Protein AF-A0A258QI91-F1 (afdb_monomer)

Sequence (438 aa):
ERGTLYGLPIYHGRRVRYESHNPDETRELFIKYALVQEELFGRMDSPALMRETEASAKKQYPGLFEFFWHNRRLIKEIEALEHRSRRPDVLVDDELLFAFYDSRIPKEVRSRETMKAWLKRTNQSSSDNKPSPDLELRLAKADLMRHEASGITVDRYPKKMMVGGGELALTYHFEPGSPKDGVTLITPLTLLNQVDGRRCEWLVPGMCEEKVQLLLKSLPQKLRRHCVPLPEYAKSFLERALEEKRFGVGDFLDSLISDIRKERGLEIKRTDFRPESLPLHLSMNFRLVDEHGRQLELERNLARLRSEYGQTARTAFQAIAQQAAQEELGVDILSPKSHLSVNKTTTSSVRTVEQGGYRSWDFGELPETLEIQKGNRTLFGYPALVDRTEYCDLEVFDDLVEARKHHWQGLRRLFALSNKDTLKALQKQLPGLRELGL

Solvent-accessible surface area (backbone atoms only — not comparable to full-atom values): 25382 Å² total; per-residue (Å²): 83,70,46,63,59,97,86,43,76,76,44,74,76,48,88,66,76,56,56,86,78,41,52,67,60,33,26,52,50,33,43,48,42,29,62,62,67,54,35,68,89,44,88,61,94,41,77,67,55,38,53,52,51,50,53,49,45,47,71,78,36,70,96,53,70,61,22,57,59,50,35,54,53,51,50,54,52,44,52,55,46,22,36,52,69,70,38,94,68,39,61,60,54,69,67,56,52,39,51,59,48,58,77,70,51,59,92,80,43,46,44,72,69,41,43,49,53,51,53,55,55,50,64,73,59,67,83,55,102,62,78,50,70,53,62,72,60,41,69,48,75,71,77,40,36,67,92,78,59,90,69,69,48,51,76,24,51,49,62,53,47,81,49,54,86,22,83,31,46,46,46,57,37,72,44,94,90,47,92,73,24,21,47,30,40,48,37,46,41,61,46,56,74,35,52,48,63,47,38,44,65,37,62,43,62,58,55,32,32,56,46,43,28,53,42,50,65,48,28,53,71,86,62,31,63,76,48,59,61,42,66,61,44,19,48,51,53,50,51,51,28,54,75,72,69,44,65,54,58,58,53,51,67,61,51,53,40,51,49,44,28,73,79,67,71,45,90,70,58,77,84,48,46,47,76,87,76,53,62,73,45,75,43,47,32,37,36,32,20,49,98,87,66,48,76,78,48,77,47,63,56,64,69,57,52,45,72,76,42,36,68,60,18,46,55,51,34,37,57,50,53,39,54,48,39,34,73,79,68,75,36,67,69,77,75,98,78,80,91,83,89,85,88,87,90,86,90,74,98,62,88,76,66,80,56,54,69,38,46,58,88,82,65,77,90,78,60,84,62,43,84,45,73,60,86,99,41,55,42,65,31,19,61,21,30,36,63,65,88,85,26,25,32,78,46,59,28,59,40,64,72,61,20,50,57,37,22,55,49,11,50,54,46,37,52,46,56,66,37,49,67,63,52,54,50,48,54,70,74,37,86,64,56,82,81,69,74,124

Secondary structure (DSSP, 8-state):
--EEETTEEEESS----GGGT-HHHHHHHIIIIIIIS--TT----SHHHHHHHHHHHHHHSTTSSHHHHHHHHHHHHHHHHHHHHT-TTSBPPHHHHHHHHHHHS-TT--SHHHHHHHHHHHHHTTTSSPPPHHHHTPPPHHHHB-SS-TTHHHHHS-SEEEETTEEEEEEEE--TT-TT-EEEEEEEGGGGGG--HHHHHT--HHHHHHHHHHHHHHS-HHHHGGG-SHHHHHHHHHHHHHHTT-TTSS-HHHHHHHHHHHHH-----GGG--GGGS-GGGS-EEEEE-TT--EEEEES-HHHHHHHHHHHHHHHHHHHHHHHHHHHH---B--S----------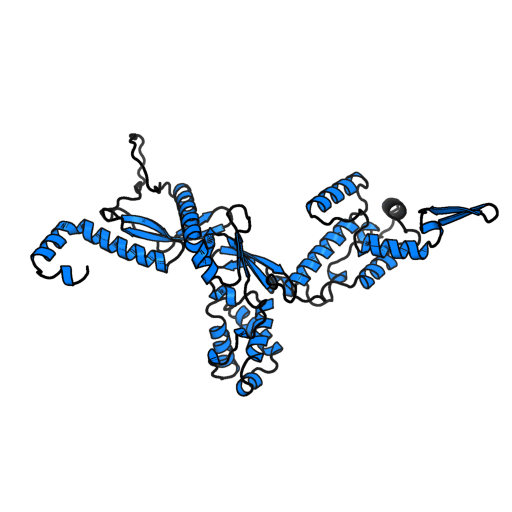---S----BS-B-SS-S-PPPS-EEEEETTEEEEEEEEEEE-SSSEEEEEES-HHHHHHHHHHHHHHHHHHHTHHHHHHHHHHSTTGGGGT-

pLDDT: mean 80.65, std 16.56, range [25.02, 96.25]

Structure (mmCIF, N/CA/C/O backbone):
data_AF-A0A258QI91-F1
#
_entry.id   AF-A0A258QI91-F1
#
loop_
_atom_site.group_PDB
_atom_site.id
_atom_site.type_symbol
_atom_site.label_atom_id
_atom_site.label_alt_id
_atom_site.label_comp_id
_atom_site.label_asym_id
_atom_site.label_entity_id
_atom_site.label_seq_id
_atom_site.pdbx_PDB_ins_code
_atom_site.Cartn_x
_atom_site.Cartn_y
_atom_site.Cartn_z
_atom_site.occupancy
_atom_site.B_iso_or_equiv
_atom_site.auth_seq_id
_atom_site.auth_comp_id
_atom_site.auth_asym_id
_atom_site.auth_atom_id
_atom_site.pdbx_PDB_model_num
ATOM 1 N N . GLU A 1 1 ? 41.467 -6.754 -31.499 1.00 78.06 1 GLU A N 1
ATOM 2 C CA . GLU A 1 1 ? 42.378 -6.910 -32.654 1.00 78.06 1 GLU A CA 1
ATOM 3 C C . GLU A 1 1 ? 43.726 -7.485 -32.210 1.00 78.06 1 GLU A C 1
ATOM 5 O O . GLU A 1 1 ? 44.181 -7.182 -31.104 1.00 78.06 1 GLU A O 1
ATOM 10 N N . ARG A 1 2 ? 44.342 -8.324 -33.052 1.00 81.12 2 ARG A N 1
ATOM 11 C CA . ARG A 1 2 ? 45.725 -8.805 -32.915 1.00 81.12 2 ARG A CA 1
ATOM 12 C C . ARG A 1 2 ? 46.494 -8.336 -34.147 1.00 81.12 2 ARG A C 1
ATOM 14 O O . ARG A 1 2 ? 46.094 -8.661 -35.257 1.00 81.12 2 ARG A O 1
ATOM 21 N N . GLY A 1 3 ? 47.585 -7.604 -33.945 1.00 83.00 3 GLY A N 1
ATOM 22 C CA . GLY A 1 3 ? 48.480 -7.193 -35.025 1.00 83.00 3 GLY A CA 1
ATOM 23 C C . GLY A 1 3 ? 49.704 -8.096 -35.073 1.00 83.00 3 GLY A C 1
ATOM 24 O O . GLY A 1 3 ? 50.351 -8.305 -34.046 1.00 83.00 3 GLY A O 1
ATOM 25 N N . THR A 1 4 ? 50.035 -8.623 -36.249 1.00 86.62 4 THR A N 1
ATOM 26 C CA . THR A 1 4 ? 51.269 -9.388 -36.485 1.00 86.62 4 THR A CA 1
ATOM 27 C C . THR A 1 4 ? 52.106 -8.722 -37.568 1.00 86.62 4 THR A C 1
ATOM 29 O O . THR A 1 4 ? 51.555 -8.304 -38.583 1.00 86.62 4 THR A O 1
ATOM 32 N N . LEU A 1 5 ? 53.424 -8.681 -37.391 1.00 82.50 5 LEU A N 1
ATOM 33 C CA . LEU A 1 5 ? 54.382 -8.258 -38.415 1.00 82.50 5 LEU A CA 1
ATOM 34 C C . LEU A 1 5 ? 55.392 -9.383 -38.620 1.00 82.50 5 LEU A C 1
ATOM 36 O O . LEU A 1 5 ? 55.987 -9.855 -37.656 1.00 82.50 5 LEU A O 1
ATOM 40 N N . TYR A 1 6 ? 55.536 -9.848 -39.862 1.00 83.56 6 TYR A N 1
ATOM 41 C CA . TYR A 1 6 ? 56.375 -11.004 -40.216 1.00 83.56 6 TYR A CA 1
ATOM 42 C C . TYR A 1 6 ? 56.127 -12.249 -39.338 1.00 83.56 6 TYR A C 1
ATOM 44 O O . TYR A 1 6 ? 57.055 -12.936 -38.929 1.00 83.56 6 TYR A O 1
ATOM 52 N N . GLY A 1 7 ? 54.861 -12.527 -39.004 1.00 81.56 7 GLY A N 1
ATOM 53 C CA . GLY A 1 7 ? 54.474 -13.678 -38.174 1.00 81.56 7 GLY A CA 1
ATOM 54 C C . GLY A 1 7 ? 54.660 -13.487 -36.663 1.00 81.56 7 GLY A C 1
ATOM 55 O O . GLY A 1 7 ? 54.125 -14.278 -35.886 1.00 81.56 7 GLY A O 1
ATOM 56 N N . LEU A 1 8 ? 55.320 -12.412 -36.221 1.00 83.00 8 LEU A N 1
ATOM 57 C CA . LEU A 1 8 ? 55.473 -12.082 -34.805 1.00 83.00 8 LEU A CA 1
ATOM 58 C C . LEU A 1 8 ? 54.296 -11.214 -34.325 1.00 83.00 8 LEU A C 1
ATOM 60 O O . LEU A 1 8 ? 53.987 -10.198 -34.954 1.00 83.00 8 LEU A O 1
ATOM 64 N N . PRO A 1 9 ? 53.603 -11.585 -33.232 1.00 84.00 9 PRO A N 1
ATOM 65 C CA . PRO A 1 9 ? 52.547 -10.757 -32.657 1.00 84.00 9 PRO A CA 1
ATOM 66 C C . PRO A 1 9 ? 53.143 -9.483 -32.044 1.00 84.00 9 PRO A C 1
ATOM 68 O O . PRO A 1 9 ? 53.899 -9.558 -31.082 1.00 84.00 9 PRO A O 1
ATOM 71 N N . ILE A 1 10 ? 52.783 -8.313 -32.584 1.00 84.06 10 ILE A N 1
ATOM 72 C CA . ILE A 1 10 ? 53.188 -7.004 -32.040 1.00 84.06 10 ILE A CA 1
ATOM 73 C C . ILE A 1 10 ? 52.279 -6.611 -30.876 1.00 84.06 10 ILE A C 1
ATOM 75 O O . ILE A 1 10 ? 52.738 -6.095 -29.862 1.00 84.06 10 ILE A O 1
ATOM 79 N N . TYR A 1 11 ? 50.973 -6.836 -31.018 1.00 83.06 11 TYR A N 1
ATOM 80 C CA . TYR A 1 11 ? 50.013 -6.582 -29.952 1.00 83.06 11 TYR A CA 1
ATOM 81 C C . TYR A 1 11 ? 48.881 -7.599 -29.990 1.00 83.06 11 TYR A C 1
ATOM 83 O O . TYR A 1 11 ? 48.444 -8.052 -31.053 1.00 83.06 11 TYR A O 1
ATOM 91 N N . HIS A 1 12 ? 48.387 -7.929 -28.803 1.00 81.75 12 HIS A N 1
ATOM 92 C CA . HIS A 1 12 ? 47.260 -8.822 -28.595 1.00 81.75 12 HIS A CA 1
ATOM 93 C C . HIS A 1 12 ? 46.226 -8.123 -27.710 1.00 81.75 12 HIS A C 1
ATOM 95 O O . HIS A 1 12 ? 46.585 -7.488 -26.722 1.00 81.75 12 HIS A O 1
ATOM 101 N N . GLY A 1 13 ? 44.943 -8.219 -28.067 1.00 81.06 13 GLY A N 1
ATOM 102 C CA . GLY A 1 13 ? 43.856 -7.673 -27.247 1.00 81.06 13 GLY A CA 1
ATOM 103 C C . GLY A 1 13 ? 43.650 -6.157 -27.351 1.00 81.06 13 GLY A C 1
ATOM 104 O O . GLY A 1 13 ? 43.010 -5.575 -26.477 1.00 81.06 13 GLY A O 1
ATOM 105 N N . ARG A 1 14 ? 44.134 -5.495 -28.415 1.00 82.25 14 ARG A N 1
ATOM 106 C CA . ARG A 1 14 ? 43.831 -4.070 -28.632 1.00 82.25 14 ARG A CA 1
ATOM 107 C C . ARG A 1 14 ? 42.327 -3.904 -28.849 1.00 82.25 14 ARG A C 1
ATOM 109 O O . ARG A 1 14 ? 41.757 -4.534 -29.748 1.00 82.25 14 ARG A O 1
ATOM 116 N N . ARG A 1 15 ? 41.695 -3.060 -28.028 1.00 81.25 15 ARG A N 1
ATOM 117 C CA . ARG A 1 15 ? 40.299 -2.648 -28.212 1.00 81.25 15 ARG A CA 1
ATOM 118 C C . ARG A 1 15 ? 40.216 -1.765 -29.452 1.00 81.25 15 ARG A C 1
ATOM 120 O O . ARG A 1 15 ? 40.896 -0.745 -29.535 1.00 81.25 15 ARG A O 1
ATOM 127 N N . VAL A 1 16 ? 39.391 -2.176 -30.401 1.00 82.19 16 VAL A N 1
ATOM 128 C CA . VAL A 1 16 ? 39.106 -1.442 -31.635 1.00 82.19 16 VAL A CA 1
ATOM 129 C C . VAL A 1 16 ? 37.609 -1.268 -31.782 1.00 82.19 16 VAL A C 1
ATOM 131 O O . VAL A 1 16 ? 36.833 -1.964 -31.126 1.00 82.19 16 VAL A O 1
ATOM 134 N N . ARG A 1 17 ? 37.200 -0.320 -32.627 1.00 78.62 17 ARG A N 1
ATOM 135 C CA . ARG A 1 17 ? 35.787 -0.127 -32.942 1.00 78.62 17 ARG A CA 1
ATOM 136 C C . ARG A 1 17 ? 35.266 -1.368 -33.654 1.00 78.62 17 ARG A C 1
ATOM 138 O O . ARG A 1 17 ? 35.802 -1.762 -34.683 1.00 78.62 17 ARG A O 1
ATOM 145 N N . TYR A 1 18 ? 34.228 -1.964 -33.084 1.00 83.12 18 TYR A N 1
ATOM 146 C CA . TYR A 1 18 ? 33.636 -3.190 -33.606 1.00 83.12 18 TYR A CA 1
ATOM 147 C C . TYR A 1 18 ? 32.913 -2.974 -34.948 1.00 83.12 18 TYR A C 1
ATOM 149 O O . TYR A 1 18 ? 32.900 -3.864 -35.794 1.00 83.12 18 TYR A O 1
ATOM 157 N N . GLU A 1 19 ? 32.445 -1.742 -35.182 1.00 81.38 19 GLU A N 1
ATOM 158 C CA . GLU A 1 19 ? 31.745 -1.302 -36.396 1.00 81.38 19 GLU A CA 1
ATOM 159 C C . GLU A 1 19 ? 32.480 -1.660 -37.698 1.00 81.38 19 GLU A C 1
ATOM 161 O O . GLU A 1 19 ? 31.846 -2.039 -38.677 1.00 81.38 19 GLU A O 1
ATOM 166 N N . SER A 1 20 ? 33.815 -1.576 -37.710 1.00 82.44 20 SER A N 1
ATOM 167 C CA . SER A 1 20 ? 34.630 -1.864 -38.898 1.00 82.44 20 SER A CA 1
ATOM 168 C C . SER A 1 20 ? 34.717 -3.356 -39.240 1.00 82.44 20 SER A C 1
ATOM 170 O O . SER A 1 20 ? 35.114 -3.692 -40.352 1.00 82.44 20 SER A O 1
ATOM 172 N N . HIS A 1 21 ? 34.405 -4.242 -38.290 1.00 83.94 21 HIS A N 1
ATOM 173 C CA . HIS A 1 21 ? 34.533 -5.692 -38.451 1.00 83.94 21 HIS A CA 1
ATOM 174 C C . HIS A 1 21 ? 33.189 -6.370 -38.719 1.00 83.94 21 HIS A C 1
ATOM 176 O O . HIS A 1 21 ? 33.125 -7.234 -39.589 1.00 83.94 21 HIS A O 1
ATOM 182 N N . ASN A 1 22 ? 32.135 -5.984 -37.99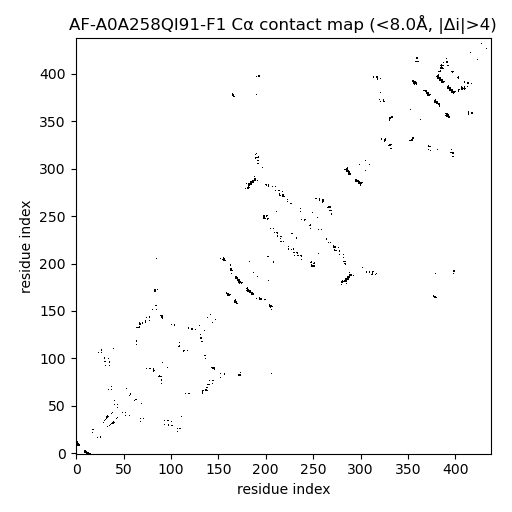3 1.00 88.50 22 ASN A N 1
ATOM 183 C CA . ASN A 1 22 ? 30.785 -6.498 -38.212 1.00 88.50 22 ASN A CA 1
ATOM 184 C C . ASN A 1 22 ? 29.747 -5.368 -38.064 1.00 88.50 22 ASN A C 1
ATOM 186 O O . ASN A 1 22 ? 29.306 -5.077 -36.946 1.00 88.50 22 ASN A O 1
ATOM 190 N N . PRO A 1 23 ? 29.385 -4.677 -39.162 1.00 87.06 23 PRO A N 1
ATOM 191 C CA . PRO A 1 23 ? 28.491 -3.524 -39.100 1.00 87.06 23 PRO A CA 1
ATOM 192 C C . PRO A 1 23 ? 27.047 -3.908 -38.757 1.00 87.06 23 PRO A C 1
ATOM 194 O O . PRO A 1 23 ? 26.377 -3.134 -38.073 1.00 87.06 23 PRO A O 1
ATOM 197 N N . ASP A 1 24 ? 26.588 -5.086 -39.188 1.00 87.38 24 ASP A N 1
ATOM 198 C CA . ASP A 1 24 ? 25.225 -5.562 -38.938 1.00 87.38 24 ASP A CA 1
ATOM 199 C C . ASP A 1 24 ? 25.055 -5.936 -37.461 1.00 87.38 24 ASP A C 1
ATOM 201 O O . ASP A 1 24 ? 24.187 -5.389 -36.783 1.00 87.38 24 ASP A O 1
ATOM 205 N N . GLU A 1 25 ? 25.975 -6.736 -36.912 1.00 89.06 25 GLU A N 1
ATOM 206 C CA . GLU A 1 25 ? 25.97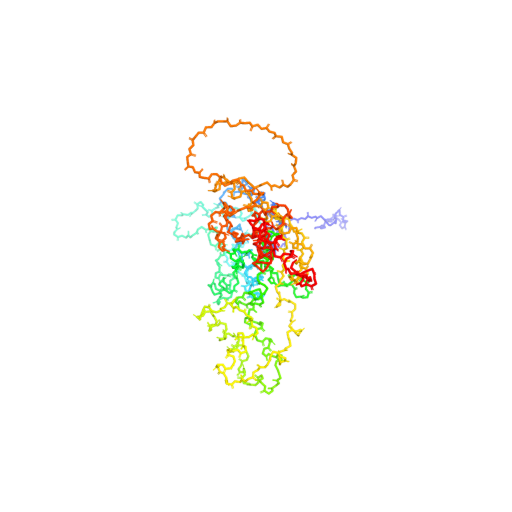1 -7.081 -35.483 1.00 89.06 25 GLU A CA 1
ATOM 207 C C . GLU A 1 25 ? 26.177 -5.843 -34.598 1.00 89.06 25 GLU A C 1
ATOM 209 O O . GLU A 1 25 ? 25.543 -5.701 -33.557 1.00 89.06 25 GLU A O 1
ATOM 214 N N . THR A 1 26 ? 27.006 -4.881 -35.023 1.00 90.88 26 THR A N 1
ATOM 215 C CA . THR A 1 26 ? 27.162 -3.610 -34.291 1.00 90.88 26 THR A CA 1
ATOM 216 C C . THR A 1 26 ? 25.838 -2.855 -34.196 1.00 90.88 26 THR A C 1
ATOM 218 O O . THR A 1 26 ? 25.543 -2.272 -33.152 1.00 90.88 26 THR A O 1
ATOM 221 N N . ARG A 1 27 ? 25.023 -2.868 -35.257 1.00 91.56 27 ARG A N 1
ATOM 222 C CA . ARG A 1 27 ? 23.700 -2.239 -35.240 1.00 91.56 27 ARG A CA 1
ATOM 223 C C . ARG A 1 27 ? 22.734 -2.985 -34.324 1.00 91.56 27 ARG A C 1
ATOM 225 O O . ARG A 1 27 ? 22.037 -2.333 -33.550 1.00 91.56 27 ARG A O 1
ATOM 232 N N . GLU A 1 28 ? 22.710 -4.314 -34.370 1.00 90.94 28 GLU A N 1
ATOM 233 C CA . GLU A 1 28 ? 21.884 -5.117 -33.457 1.00 90.94 28 GLU A CA 1
ATOM 234 C C . GLU A 1 28 ? 22.250 -4.849 -31.992 1.00 90.94 28 GLU A C 1
ATOM 236 O O . GLU A 1 28 ? 21.382 -4.546 -31.171 1.00 90.94 28 GLU A O 1
ATOM 241 N N . LEU A 1 29 ? 23.548 -4.867 -31.673 1.00 91.50 29 LEU A N 1
ATOM 242 C CA . LEU A 1 29 ? 24.064 -4.541 -30.345 1.00 91.50 29 LEU A CA 1
ATOM 243 C C . LEU A 1 29 ? 23.713 -3.105 -29.943 1.00 91.50 29 LEU A C 1
ATOM 245 O O . LEU A 1 29 ? 23.332 -2.864 -28.800 1.00 91.50 29 LEU A O 1
ATOM 249 N N . PHE A 1 30 ? 23.802 -2.148 -30.868 1.00 93.81 30 PHE A N 1
ATOM 250 C CA . PHE A 1 30 ? 23.415 -0.768 -30.599 1.00 93.81 30 PHE A CA 1
ATOM 251 C C . PHE A 1 30 ? 21.933 -0.660 -30.233 1.00 93.81 30 PHE A C 1
ATOM 253 O O . PHE A 1 30 ? 21.611 -0.056 -29.216 1.00 93.81 30 PHE A O 1
ATOM 260 N N . ILE A 1 31 ? 21.031 -1.279 -30.997 1.00 91.69 31 ILE A N 1
ATOM 261 C CA . ILE A 1 31 ? 19.597 -1.251 -30.682 1.00 91.69 31 ILE A CA 1
ATOM 262 C C . ILE A 1 31 ? 19.338 -1.940 -29.336 1.00 91.69 31 ILE A C 1
ATOM 264 O O . ILE A 1 31 ? 18.699 -1.353 -28.463 1.00 91.69 31 ILE A O 1
ATOM 268 N N . 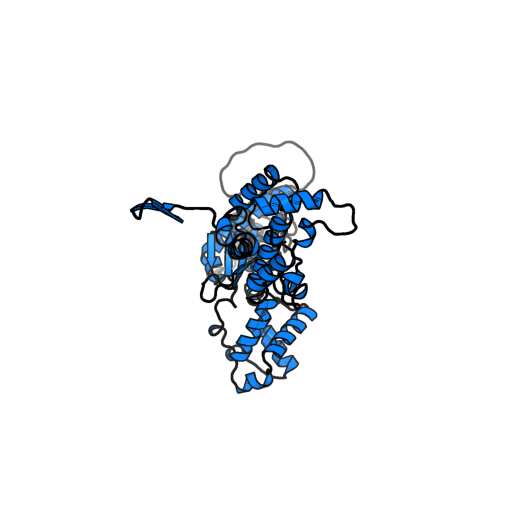LYS A 1 32 ? 19.885 -3.141 -29.127 1.00 91.00 32 LYS A N 1
ATOM 269 C CA . LYS A 1 32 ? 19.643 -3.941 -27.920 1.00 91.00 32 LYS A CA 1
ATOM 270 C C . LYS A 1 32 ? 20.165 -3.274 -26.645 1.00 91.00 32 LYS A C 1
ATOM 272 O O . LYS A 1 32 ? 19.433 -3.151 -25.672 1.00 91.00 32 LYS A O 1
ATOM 277 N N . TYR A 1 33 ? 21.410 -2.814 -26.635 1.00 91.62 33 TYR A N 1
ATOM 278 C CA . TYR A 1 33 ? 22.002 -2.246 -25.422 1.00 91.62 33 TYR A CA 1
ATOM 279 C C . TYR A 1 33 ? 21.682 -0.758 -25.264 1.00 91.62 33 TYR A C 1
ATOM 281 O O . TYR A 1 33 ? 21.287 -0.311 -24.190 1.00 91.62 33 TYR A O 1
ATOM 289 N N . ALA A 1 34 ? 21.807 0.037 -26.330 1.00 91.69 34 ALA A N 1
ATOM 290 C CA . ALA A 1 34 ? 21.642 1.480 -26.201 1.00 91.69 34 ALA A CA 1
ATOM 291 C C . ALA A 1 34 ? 20.168 1.890 -26.088 1.00 91.69 34 ALA A C 1
ATOM 293 O O . ALA A 1 34 ? 19.854 2.786 -25.305 1.00 91.69 34 ALA A O 1
ATOM 294 N N . LEU A 1 35 ? 19.271 1.265 -26.860 1.00 91.88 35 LEU A N 1
ATOM 295 C CA . LEU A 1 35 ? 17.868 1.684 -26.940 1.00 91.88 35 LEU A CA 1
ATOM 296 C C . LEU A 1 35 ? 16.938 0.815 -26.095 1.00 91.88 35 LEU A C 1
ATOM 298 O O . LEU A 1 35 ? 16.137 1.375 -25.354 1.00 91.88 35 LEU A O 1
ATOM 302 N N . VAL A 1 36 ? 17.049 -0.515 -26.183 1.00 89.12 36 VAL A N 1
ATOM 303 C CA . VAL A 1 36 ? 16.181 -1.434 -25.422 1.00 89.12 36 VAL A CA 1
ATOM 304 C C . VAL A 1 36 ? 16.581 -1.464 -23.945 1.00 89.12 36 VAL A C 1
ATOM 306 O O . VAL A 1 36 ? 15.752 -1.164 -23.099 1.00 89.12 36 VAL A O 1
ATOM 309 N N . GLN A 1 37 ? 17.859 -1.695 -23.626 1.00 88.56 37 GLN A N 1
ATOM 310 C CA . GLN A 1 37 ? 18.369 -1.657 -22.239 1.00 88.56 37 GLN A CA 1
ATOM 311 C C . GLN A 1 37 ? 18.674 -0.243 -21.724 1.00 88.56 37 GLN A C 1
ATOM 313 O O . GLN A 1 37 ? 19.196 -0.066 -20.623 1.00 88.56 37 GLN A O 1
ATOM 318 N N . GLU A 1 38 ? 18.340 0.775 -22.515 1.00 89.56 38 GLU A N 1
ATOM 319 C CA . GLU A 1 38 ? 18.415 2.177 -22.119 1.00 89.56 38 GLU A CA 1
ATOM 320 C C . GLU A 1 38 ? 19.833 2.665 -21.735 1.00 89.56 38 GLU A C 1
ATOM 322 O O . GLU A 1 38 ? 19.985 3.618 -20.965 1.00 89.56 38 GLU A O 1
ATOM 327 N N . GLU A 1 39 ? 20.893 2.058 -22.286 1.00 90.75 39 GLU A N 1
ATOM 328 C CA . GLU A 1 39 ? 22.290 2.414 -21.985 1.00 90.75 39 GLU A CA 1
ATOM 329 C C . GLU A 1 39 ? 22.883 3.480 -22.936 1.00 90.75 39 GLU A C 1
ATOM 331 O O . GLU A 1 39 ? 24.090 3.735 -22.908 1.00 90.75 39 GLU A O 1
ATOM 336 N N . LEU A 1 40 ? 22.075 4.151 -23.773 1.00 91.44 40 LEU A N 1
ATOM 337 C CA . LEU A 1 40 ? 22.553 5.137 -24.765 1.00 91.44 40 LEU A CA 1
ATOM 338 C C . LEU A 1 40 ? 23.423 6.257 -24.164 1.00 91.44 40 LEU A C 1
ATOM 340 O O . LEU A 1 40 ? 24.395 6.696 -24.785 1.00 91.44 40 LEU A O 1
ATOM 344 N N . PHE A 1 41 ? 23.070 6.721 -22.963 1.00 91.19 41 PHE A N 1
ATOM 345 C CA . PHE A 1 41 ? 23.815 7.736 -22.208 1.00 91.19 41 PHE A CA 1
ATOM 346 C C . PHE A 1 41 ? 24.554 7.149 -20.993 1.00 91.19 41 PHE A C 1
ATOM 348 O O . PHE A 1 41 ? 25.001 7.894 -20.124 1.00 91.19 41 PHE A O 1
ATOM 355 N N . GLY A 1 42 ? 24.730 5.825 -20.963 1.00 86.62 42 GLY A N 1
ATOM 356 C CA . GLY A 1 42 ? 25.302 5.081 -19.846 1.00 86.62 42 GLY A CA 1
ATOM 357 C C . GLY A 1 42 ? 24.252 4.582 -18.852 1.00 86.62 42 GLY A C 1
ATOM 358 O O . GLY A 1 42 ? 23.061 4.864 -18.974 1.00 86.62 42 GLY A O 1
ATOM 359 N N . ARG A 1 43 ? 24.712 3.819 -17.855 1.00 83.94 43 ARG A N 1
ATOM 360 C CA . ARG A 1 43 ? 23.854 3.275 -16.795 1.00 83.94 43 ARG A CA 1
ATOM 361 C C . ARG A 1 43 ? 23.439 4.369 -15.826 1.00 83.94 43 ARG A C 1
ATOM 363 O O . ARG A 1 43 ? 24.274 5.107 -15.309 1.00 83.94 43 ARG A O 1
ATOM 370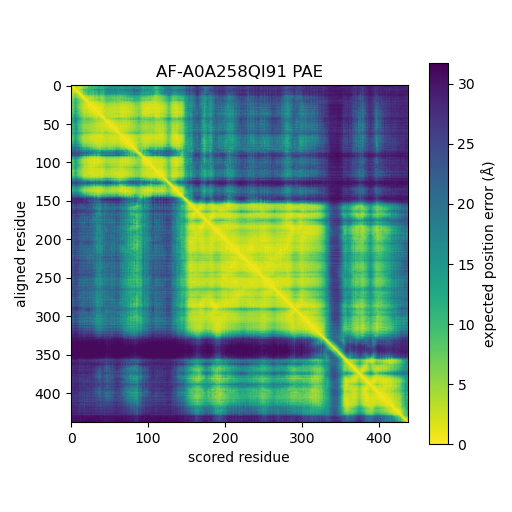 N N . MET A 1 44 ? 22.137 4.459 -15.582 1.00 83.38 44 MET A N 1
ATOM 371 C CA . MET A 1 44 ? 21.537 5.482 -14.734 1.00 83.38 44 MET A CA 1
ATOM 372 C C . MET A 1 44 ? 20.745 4.824 -13.604 1.00 83.38 44 MET A C 1
ATOM 374 O O . MET A 1 44 ? 19.513 4.822 -13.606 1.00 83.38 44 MET A O 1
ATOM 378 N N . ASP A 1 45 ? 21.473 4.258 -12.644 1.00 77.56 45 ASP A N 1
ATOM 379 C CA . ASP A 1 45 ? 20.905 3.384 -11.607 1.00 77.56 45 ASP A CA 1
ATOM 380 C C . ASP A 1 45 ? 20.158 4.148 -10.499 1.00 77.56 45 ASP A C 1
ATOM 382 O O . ASP A 1 45 ? 19.409 3.556 -9.725 1.00 77.56 45 ASP A O 1
ATOM 386 N N . SER A 1 46 ? 20.327 5.476 -10.413 1.00 82.75 46 SER A N 1
ATOM 387 C CA . SER A 1 46 ? 19.656 6.314 -9.411 1.00 82.75 46 SER A CA 1
ATOM 388 C C . SER A 1 46 ? 18.827 7.447 -10.033 1.00 82.75 46 SER A C 1
ATOM 390 O O . SER A 1 46 ? 19.213 8.010 -11.064 1.00 82.75 46 SER A O 1
ATOM 392 N N . PRO A 1 47 ? 17.716 7.869 -9.392 1.00 81.81 47 PRO A N 1
ATOM 393 C CA . PRO A 1 47 ? 16.914 8.999 -9.867 1.00 81.81 47 PRO A CA 1
ATOM 394 C C . PRO A 1 47 ? 17.677 10.325 -9.958 1.00 81.81 47 PRO A C 1
ATOM 396 O O . PRO A 1 47 ? 17.359 11.157 -10.805 1.00 81.81 47 PRO A O 1
ATOM 399 N N . ALA A 1 48 ? 18.674 10.535 -9.093 1.00 83.75 48 ALA A N 1
ATOM 400 C CA . ALA A 1 48 ? 19.521 11.724 -9.130 1.00 83.75 48 ALA A CA 1
ATOM 401 C C . ALA A 1 48 ? 20.420 11.723 -10.377 1.00 83.75 48 ALA A C 1
ATOM 403 O O . ALA A 1 48 ? 20.397 12.685 -11.143 1.00 83.75 48 ALA A O 1
ATOM 404 N N . LEU A 1 49 ? 21.109 10.603 -10.629 1.00 85.44 49 LEU A N 1
ATOM 405 C CA . LEU A 1 49 ? 21.988 10.439 -11.788 1.00 85.44 49 LEU A CA 1
ATOM 406 C C . LEU A 1 49 ? 21.207 10.499 -13.107 1.00 85.44 49 LEU A C 1
ATOM 408 O O . LEU A 1 49 ? 21.695 11.054 -14.084 1.00 85.44 49 LEU A O 1
ATOM 412 N N . MET A 1 50 ? 19.967 9.997 -13.135 1.00 84.69 50 MET A N 1
ATOM 413 C CA . MET A 1 50 ? 19.077 10.148 -14.292 1.00 84.69 50 MET A CA 1
ATOM 414 C C . MET A 1 50 ? 18.805 11.617 -14.626 1.00 84.69 50 MET A C 1
ATOM 416 O O . MET A 1 50 ? 18.970 12.018 -15.774 1.00 84.69 50 MET A O 1
ATOM 420 N N . ARG A 1 51 ? 18.404 12.430 -13.637 1.00 86.19 51 ARG A N 1
ATOM 421 C CA . ARG A 1 51 ? 18.098 13.855 -13.863 1.00 86.19 51 ARG A CA 1
ATOM 422 C C . ARG A 1 51 ? 19.323 14.634 -14.328 1.00 86.19 51 ARG A C 1
ATOM 424 O O . ARG A 1 51 ? 19.211 15.465 -15.224 1.00 86.19 51 ARG A O 1
ATOM 431 N N . GLU A 1 52 ? 20.477 14.357 -13.731 1.00 89.06 52 GLU A N 1
ATOM 432 C CA . GLU A 1 52 ? 21.746 14.972 -14.120 1.00 89.06 52 GLU A CA 1
ATOM 433 C C . GLU A 1 52 ? 22.144 14.584 -15.551 1.00 89.06 52 GLU A C 1
ATOM 435 O O . GLU A 1 52 ? 22.493 15.450 -16.356 1.00 89.06 52 GLU A O 1
ATOM 440 N N . THR A 1 53 ? 22.023 13.298 -15.892 1.00 88.69 53 THR A N 1
ATOM 441 C CA . THR A 1 53 ? 22.360 12.771 -17.221 1.00 88.69 53 THR A CA 1
ATOM 442 C C . THR A 1 53 ? 21.419 13.326 -18.287 1.00 88.69 53 THR A C 1
ATOM 444 O O . THR A 1 53 ? 21.884 13.740 -19.346 1.00 88.69 53 THR A O 1
ATOM 447 N N . GLU A 1 54 ? 20.117 13.419 -18.001 1.00 89.12 54 GLU A N 1
ATOM 448 C CA . GLU A 1 54 ? 19.147 14.054 -18.896 1.00 89.12 54 GLU A CA 1
ATOM 449 C C . GLU A 1 54 ? 19.477 15.537 -19.116 1.00 89.12 54 GLU A C 1
ATOM 451 O O . GLU A 1 54 ? 19.515 16.002 -20.257 1.00 89.12 54 GLU A O 1
ATOM 456 N N . ALA A 1 55 ? 19.759 16.286 -18.046 1.00 88.69 55 ALA A N 1
ATOM 457 C CA . ALA A 1 55 ? 20.113 17.700 -18.148 1.00 88.69 55 ALA A CA 1
ATOM 458 C C . ALA A 1 55 ? 21.407 17.911 -18.955 1.00 88.69 55 ALA A C 1
ATOM 460 O O . ALA A 1 55 ? 21.474 18.790 -19.820 1.00 88.69 55 ALA A O 1
ATOM 461 N N . SER A 1 56 ? 22.419 17.073 -18.714 1.00 89.31 56 SER A N 1
ATOM 462 C CA . SER A 1 56 ? 23.683 17.078 -19.452 1.00 89.31 56 SER A CA 1
ATOM 463 C C . SER A 1 56 ? 23.475 16.739 -20.932 1.00 89.31 56 SER A C 1
ATOM 465 O O . SER A 1 56 ? 23.944 17.468 -21.810 1.00 89.31 56 SER A O 1
ATOM 467 N N . ALA A 1 57 ? 22.688 15.700 -21.227 1.00 88.69 57 ALA A N 1
ATOM 468 C CA . ALA A 1 57 ? 22.359 15.295 -22.589 1.00 88.69 57 ALA A CA 1
ATOM 469 C C . ALA A 1 57 ? 21.595 16.392 -23.341 1.00 88.69 57 ALA A C 1
ATOM 471 O O . ALA A 1 57 ? 21.950 16.693 -24.478 1.00 88.69 57 ALA A O 1
ATOM 472 N N . LYS A 1 58 ? 20.619 17.056 -22.708 1.00 88.69 58 LYS A N 1
ATOM 473 C CA . LYS A 1 58 ? 19.883 18.184 -23.309 1.00 88.69 58 LYS A CA 1
ATOM 474 C C . LYS A 1 58 ? 20.777 19.379 -23.616 1.00 88.69 58 LYS A C 1
ATOM 476 O O . LYS A 1 58 ? 20.593 20.039 -24.636 1.00 88.69 58 LYS A O 1
ATOM 481 N N . LYS A 1 59 ? 21.778 19.640 -22.770 1.00 89.00 59 LYS A N 1
ATOM 482 C CA . LYS A 1 59 ? 22.783 20.681 -23.021 1.00 89.00 59 LYS A CA 1
ATOM 483 C C . LYS A 1 59 ? 23.722 20.304 -24.171 1.00 89.00 59 LYS A C 1
ATOM 485 O O . LYS A 1 59 ? 24.075 21.160 -24.977 1.00 89.00 59 LYS A O 1
ATOM 490 N N . GLN A 1 60 ? 24.132 19.039 -24.249 1.00 87.06 60 GLN A N 1
ATOM 491 C CA . GLN A 1 60 ? 25.055 18.543 -25.274 1.00 87.06 60 GLN A CA 1
ATOM 492 C C . GLN A 1 60 ? 24.377 18.330 -26.643 1.00 87.06 60 GLN A C 1
ATOM 494 O O . GLN A 1 60 ? 25.017 18.494 -27.686 1.00 87.06 60 GLN A O 1
ATOM 499 N N . TYR A 1 61 ? 23.090 17.980 -26.645 1.00 87.44 61 TYR A N 1
ATOM 500 C CA . TYR A 1 61 ? 22.295 17.621 -27.820 1.00 87.44 61 TYR A CA 1
ATOM 501 C C . TYR A 1 61 ? 20.908 18.302 -27.779 1.00 87.44 61 TYR A C 1
ATOM 503 O O . TYR A 1 61 ? 19.893 17.628 -27.607 1.00 87.44 61 TYR A O 1
ATOM 511 N N . PRO A 1 62 ? 20.829 19.635 -27.939 1.00 85.12 62 PRO A N 1
ATOM 512 C CA . PRO A 1 62 ? 19.562 20.359 -27.837 1.00 85.12 62 PRO A CA 1
ATOM 513 C C . PRO A 1 62 ? 18.571 19.923 -28.927 1.00 85.12 62 PRO A C 1
ATOM 515 O O . PRO A 1 62 ? 18.895 19.963 -30.116 1.00 85.12 62 PRO A O 1
ATOM 518 N N . GLY A 1 63 ? 17.362 19.519 -28.518 1.00 81.81 63 GLY A N 1
ATOM 519 C CA . GLY A 1 63 ? 16.280 19.106 -29.424 1.00 81.81 63 GLY A CA 1
ATOM 520 C C . GLY A 1 63 ? 16.511 17.769 -30.141 1.00 81.81 63 GLY A C 1
ATOM 521 O O . GLY A 1 63 ? 15.890 17.513 -31.172 1.00 81.81 63 GLY A O 1
ATOM 522 N N . LEU A 1 64 ? 17.423 16.933 -29.636 1.00 85.62 64 LEU A N 1
ATOM 523 C CA . LEU A 1 64 ? 17.717 15.595 -30.151 1.00 85.62 64 LEU A CA 1
ATOM 524 C C . LEU A 1 64 ? 17.538 14.562 -29.032 1.00 85.62 64 LEU A C 1
ATOM 526 O O . LEU A 1 64 ? 17.777 14.867 -27.867 1.00 85.62 64 LEU A O 1
ATOM 530 N N . PHE A 1 65 ? 17.194 13.324 -29.397 1.00 90.88 65 PHE A N 1
ATOM 531 C CA . PHE A 1 65 ? 16.989 12.209 -28.459 1.00 90.88 65 PHE A CA 1
ATOM 532 C C . PHE A 1 65 ? 15.870 12.442 -27.426 1.00 90.88 65 PHE A C 1
ATOM 534 O O . PHE A 1 65 ? 15.863 11.807 -26.372 1.00 90.88 65 PHE A O 1
ATOM 541 N N . GLU A 1 66 ? 14.899 13.314 -27.705 1.00 90.19 66 GLU A N 1
ATOM 542 C CA . GLU A 1 66 ? 13.755 13.518 -26.804 1.00 90.19 66 GLU A CA 1
ATOM 543 C C . GLU A 1 66 ? 12.885 12.253 -26.742 1.00 90.19 66 GLU A C 1
ATOM 545 O O . GLU A 1 66 ? 12.350 11.920 -25.681 1.00 90.19 66 GLU A O 1
ATOM 550 N N . PHE A 1 67 ? 12.825 11.488 -27.840 1.00 92.31 67 PHE A N 1
ATOM 551 C CA . PHE A 1 67 ? 12.174 10.177 -27.881 1.00 92.31 67 PHE A CA 1
ATOM 552 C C . PHE A 1 67 ? 12.726 9.208 -26.828 1.00 92.31 67 PHE A C 1
ATOM 554 O O . PHE A 1 67 ? 11.959 8.495 -26.192 1.00 92.31 67 PHE A O 1
ATOM 561 N N . PHE A 1 68 ? 14.044 9.206 -26.599 1.00 93.06 68 PHE A N 1
ATOM 562 C CA . PHE A 1 68 ? 14.693 8.279 -25.674 1.00 93.06 68 PHE A CA 1
ATOM 563 C C . PHE A 1 68 ? 14.219 8.531 -24.240 1.00 93.06 68 PHE A C 1
ATOM 565 O O . PHE A 1 68 ? 13.789 7.616 -23.541 1.00 93.06 68 PHE A O 1
ATOM 572 N N . TRP A 1 69 ? 14.212 9.800 -23.825 1.00 91.44 69 TRP A N 1
ATOM 573 C CA . TRP A 1 69 ? 13.740 10.198 -22.498 1.00 91.44 69 TRP A CA 1
ATOM 574 C C . TRP A 1 69 ? 12.233 10.007 -22.334 1.00 91.44 69 TRP A C 1
ATOM 576 O O . TRP A 1 69 ? 11.770 9.666 -21.246 1.00 91.44 69 TRP A O 1
ATOM 586 N N . HIS A 1 70 ? 11.457 10.218 -23.398 1.00 91.75 70 HIS A N 1
ATOM 587 C CA . HIS A 1 70 ? 10.034 9.894 -23.417 1.00 91.75 70 HIS A CA 1
ATOM 588 C C . HIS A 1 70 ? 9.799 8.392 -23.192 1.00 91.75 70 HIS A C 1
ATOM 590 O O . HIS A 1 70 ? 9.069 8.014 -22.276 1.00 91.75 70 HIS A O 1
ATOM 596 N N . ASN A 1 71 ? 10.470 7.547 -23.973 1.00 91.62 71 ASN A N 1
ATOM 597 C CA . ASN A 1 71 ? 10.327 6.094 -23.931 1.00 91.62 71 ASN A CA 1
ATOM 598 C C . ASN A 1 71 ? 10.748 5.524 -22.580 1.00 91.62 71 ASN A C 1
ATOM 600 O O . ASN A 1 71 ? 9.993 4.757 -21.996 1.00 91.62 71 ASN A O 1
ATOM 604 N N . ARG A 1 72 ? 11.880 5.977 -22.028 1.00 88.75 72 ARG A N 1
ATOM 605 C CA . ARG A 1 72 ? 12.340 5.602 -20.681 1.00 88.75 72 ARG A CA 1
ATOM 606 C C . ARG A 1 72 ? 11.296 5.890 -19.607 1.00 88.75 72 ARG A C 1
ATOM 608 O O . ARG A 1 72 ? 11.015 5.048 -18.758 1.00 88.75 72 ARG A O 1
ATOM 615 N N . ARG A 1 73 ? 10.691 7.084 -19.631 1.00 88.88 73 ARG A N 1
ATOM 616 C CA . ARG A 1 73 ? 9.625 7.436 -18.677 1.00 88.88 73 ARG A CA 1
ATOM 617 C C . ARG A 1 73 ? 8.409 6.536 -18.837 1.00 88.88 73 ARG A C 1
ATOM 619 O O . ARG A 1 73 ? 7.852 6.115 -17.829 1.00 88.88 73 ARG A O 1
ATOM 626 N N . LEU A 1 74 ? 8.022 6.247 -20.077 1.00 87.25 74 LEU A N 1
ATOM 627 C CA . LEU A 1 74 ? 6.868 5.409 -20.373 1.00 87.25 74 LEU A CA 1
ATOM 628 C C . LEU A 1 74 ? 7.096 3.950 -19.952 1.00 87.25 74 LEU A C 1
ATOM 630 O O . LEU A 1 74 ? 6.227 3.371 -19.308 1.00 87.25 74 LEU A O 1
ATOM 634 N N . ILE A 1 75 ? 8.274 3.384 -20.229 1.00 84.69 75 ILE A N 1
ATOM 635 C CA . ILE A 1 75 ? 8.677 2.045 -19.773 1.00 84.69 75 ILE A CA 1
ATOM 636 C C . ILE A 1 75 ? 8.626 1.985 -18.244 1.00 84.69 75 ILE A C 1
ATOM 638 O O . ILE A 1 75 ? 7.935 1.134 -17.696 1.00 84.69 75 ILE A O 1
ATOM 642 N N . LYS A 1 76 ? 9.232 2.952 -17.540 1.00 83.56 76 LYS A N 1
ATOM 643 C CA . LYS A 1 76 ? 9.176 3.024 -16.067 1.00 83.56 76 LYS A CA 1
ATOM 644 C C . LYS A 1 76 ? 7.750 3.169 -15.528 1.00 83.56 76 LYS A C 1
ATOM 646 O O . LYS A 1 76 ? 7.428 2.627 -14.471 1.00 83.56 76 LYS A O 1
ATOM 651 N N . GLU A 1 77 ? 6.882 3.907 -16.219 1.00 81.88 77 GLU A N 1
ATOM 652 C CA . GLU A 1 77 ? 5.468 4.022 -15.848 1.00 81.88 77 GLU A CA 1
ATOM 653 C C . GLU A 1 77 ? 4.739 2.677 -15.978 1.00 81.88 77 GLU A C 1
ATOM 655 O O . GLU A 1 77 ? 3.933 2.334 -15.105 1.00 81.88 77 GLU A O 1
ATOM 660 N N . ILE A 1 78 ? 5.036 1.920 -17.037 1.00 77.75 78 ILE A N 1
ATOM 661 C CA . ILE A 1 78 ? 4.431 0.619 -17.326 1.00 77.75 78 ILE A CA 1
ATOM 662 C C . ILE A 1 78 ? 4.986 -0.470 -16.410 1.00 77.75 78 ILE A C 1
ATOM 664 O O . ILE A 1 78 ? 4.182 -1.170 -15.812 1.00 77.75 78 ILE A O 1
ATOM 668 N N . GLU A 1 79 ? 6.294 -0.540 -16.162 1.00 76.38 79 GLU A N 1
ATOM 669 C CA . GLU A 1 79 ? 6.888 -1.397 -15.118 1.00 76.38 79 GLU A CA 1
ATOM 670 C C . GLU A 1 79 ? 6.224 -1.140 -13.754 1.00 76.38 79 GLU A C 1
ATOM 672 O O . GLU A 1 79 ? 5.821 -2.055 -13.033 1.00 76.38 79 GLU A O 1
ATOM 677 N N . ALA A 1 80 ? 6.015 0.134 -13.401 1.00 72.69 80 ALA A N 1
ATOM 678 C CA . ALA A 1 80 ? 5.296 0.481 -12.182 1.00 72.69 80 ALA A CA 1
ATOM 679 C C . ALA A 1 80 ? 3.820 0.037 -12.220 1.00 72.69 80 ALA A C 1
ATOM 681 O O . ALA A 1 80 ? 3.224 -0.164 -11.161 1.00 72.69 80 ALA A O 1
ATOM 682 N N . LEU A 1 81 ? 3.188 -0.067 -13.396 1.00 70.75 81 LEU A N 1
ATOM 683 C CA . LEU A 1 81 ? 1.860 -0.675 -13.567 1.00 70.75 81 LEU A CA 1
ATOM 684 C C . LEU A 1 81 ? 1.909 -2.209 -13.464 1.00 70.75 81 LEU A C 1
ATOM 686 O O . LEU A 1 81 ? 0.975 -2.786 -12.910 1.00 70.75 81 LEU A O 1
ATOM 690 N N . GLU A 1 82 ? 2.973 -2.869 -13.917 1.00 69.06 82 GLU A N 1
ATOM 691 C CA . GLU A 1 82 ? 3.166 -4.318 -13.766 1.00 69.06 82 GLU A CA 1
ATOM 692 C C . GLU A 1 82 ? 3.286 -4.712 -12.298 1.00 69.06 82 GLU A C 1
ATOM 694 O O . GLU A 1 82 ? 2.507 -5.526 -11.801 1.00 69.06 82 GLU A O 1
ATOM 699 N N . HIS A 1 83 ? 4.192 -4.052 -11.566 1.00 68.25 83 HIS A N 1
ATOM 700 C CA . HIS A 1 83 ? 4.366 -4.266 -10.129 1.00 68.25 83 HIS A CA 1
ATOM 701 C C . HIS A 1 83 ? 3.066 -4.018 -9.354 1.00 68.25 83 HIS A C 1
ATOM 703 O O . HIS A 1 83 ? 2.783 -4.706 -8.374 1.00 68.25 83 HIS A O 1
ATOM 709 N N . ARG A 1 84 ? 2.251 -3.052 -9.803 1.00 65.69 84 ARG A N 1
ATOM 710 C CA . ARG A 1 84 ? 0.921 -2.779 -9.241 1.00 65.69 84 ARG A CA 1
ATOM 711 C C . ARG A 1 84 ? -0.069 -3.898 -9.538 1.00 65.69 84 ARG A C 1
ATOM 713 O O . ARG A 1 84 ? -0.694 -4.407 -8.617 1.00 65.69 84 ARG A O 1
ATOM 720 N N . SER A 1 85 ? -0.207 -4.264 -10.808 1.00 60.72 85 SER A N 1
ATOM 721 C CA . SER A 1 85 ? -1.214 -5.216 -11.283 1.00 60.72 85 SER A CA 1
ATOM 722 C C . SER A 1 85 ? -0.863 -6.680 -11.025 1.00 60.72 85 SER A C 1
ATOM 724 O O . SER A 1 85 ? -1.715 -7.540 -11.242 1.00 60.72 85 SER A O 1
ATOM 726 N N . ARG A 1 86 ? 0.360 -6.972 -10.549 1.00 63.75 86 ARG A N 1
ATOM 727 C CA . ARG A 1 86 ? 0.861 -8.334 -10.273 1.00 63.75 86 ARG A CA 1
ATOM 728 C C . ARG A 1 86 ? 0.787 -9.252 -11.495 1.00 63.75 86 ARG A C 1
ATOM 730 O O . ARG A 1 86 ? 0.749 -10.472 -11.362 1.00 63.75 86 ARG A O 1
ATOM 737 N N . ARG A 1 87 ? 0.749 -8.658 -12.688 1.00 60.09 87 ARG A N 1
ATOM 738 C CA . ARG A 1 87 ? 0.789 -9.350 -13.971 1.00 60.09 87 ARG A CA 1
ATOM 739 C C . ARG A 1 87 ? 2.145 -9.040 -14.604 1.00 60.09 87 ARG A C 1
ATOM 741 O O . ARG A 1 87 ? 2.279 -7.956 -15.160 1.00 60.09 87 ARG A O 1
ATOM 748 N N . PRO A 1 88 ? 3.121 -9.962 -14.533 1.00 50.78 88 PRO A N 1
ATOM 749 C CA . PRO A 1 88 ? 4.441 -9.802 -15.159 1.00 50.78 88 PRO A CA 1
ATOM 750 C C . PRO A 1 88 ? 4.400 -9.872 -16.702 1.00 50.78 88 PRO A C 1
ATOM 752 O O . PRO A 1 88 ? 5.433 -9.981 -17.347 1.00 50.78 88 PRO A O 1
ATOM 755 N N . ASP A 1 89 ? 3.198 -9.869 -17.285 1.00 52.47 89 ASP A N 1
ATOM 756 C CA . ASP A 1 89 ? 2.909 -9.990 -18.714 1.00 52.47 89 ASP A CA 1
ATOM 757 C C . ASP A 1 89 ? 2.405 -8.664 -19.321 1.00 52.47 89 ASP A C 1
ATOM 759 O O . ASP A 1 89 ? 1.839 -8.661 -20.414 1.00 52.47 89 ASP A O 1
ATOM 763 N N . VAL A 1 90 ? 2.500 -7.540 -18.604 1.00 56.62 90 VAL A N 1
ATOM 764 C CA . VAL A 1 90 ? 1.912 -6.262 -19.039 1.00 56.62 90 VAL A CA 1
ATOM 765 C C . VAL A 1 90 ? 2.895 -5.444 -19.883 1.00 56.62 90 VAL A C 1
ATOM 767 O O . VAL A 1 90 ? 2.440 -4.756 -20.794 1.00 56.62 90 VAL A O 1
ATOM 770 N N . LEU A 1 91 ? 4.200 -5.558 -19.639 1.00 57.59 91 LEU A N 1
ATOM 771 C CA . LEU A 1 91 ? 5.289 -4.994 -20.426 1.00 57.59 91 LEU A CA 1
ATOM 772 C C . LEU A 1 91 ? 5.570 -5.891 -21.637 1.00 57.59 91 LEU A C 1
ATOM 774 O O . LEU A 1 91 ? 5.508 -7.124 -21.599 1.00 57.59 91 LEU A O 1
ATOM 778 N N . VAL A 1 92 ? 5.841 -5.234 -22.751 1.00 59.72 92 VAL A N 1
ATOM 779 C CA . VAL A 1 92 ? 6.244 -5.851 -24.010 1.00 59.72 92 VAL A CA 1
ATOM 780 C C . VAL A 1 92 ? 7.693 -6.348 -23.917 1.00 59.72 92 VAL A C 1
ATOM 782 O O . VAL A 1 92 ? 8.536 -5.675 -23.336 1.00 59.72 92 VAL A O 1
ATOM 785 N N . ASP A 1 93 ? 7.955 -7.536 -24.473 1.00 66.81 93 ASP A N 1
ATOM 786 C CA . ASP A 1 93 ? 9.261 -8.217 -24.459 1.00 66.81 93 ASP A CA 1
ATOM 787 C C . ASP A 1 93 ? 10.362 -7.373 -25.140 1.00 66.81 93 ASP A C 1
ATOM 789 O O . ASP A 1 93 ? 10.089 -6.637 -26.096 1.00 66.81 93 ASP A O 1
ATOM 793 N N . ASP A 1 94 ? 11.612 -7.525 -24.695 1.00 78.81 94 ASP A N 1
ATOM 794 C CA . ASP A 1 94 ? 12.807 -6.887 -25.267 1.00 78.81 94 ASP A CA 1
ATOM 795 C C . ASP A 1 94 ? 12.905 -7.144 -26.781 1.00 78.81 94 ASP A C 1
ATOM 797 O O . ASP A 1 94 ? 13.369 -6.290 -27.539 1.00 78.81 94 ASP A O 1
ATOM 801 N N . GLU A 1 95 ? 12.435 -8.307 -27.239 1.00 73.94 95 GLU A N 1
ATOM 802 C CA . GLU A 1 95 ? 12.400 -8.692 -28.653 1.00 73.94 95 GLU A CA 1
ATOM 803 C C . GLU A 1 95 ? 11.421 -7.841 -29.483 1.00 73.94 95 GLU A C 1
ATOM 805 O O . GLU A 1 95 ? 11.715 -7.459 -30.619 1.00 73.94 95 GLU A O 1
ATOM 810 N N . LEU A 1 96 ? 10.282 -7.456 -28.905 1.00 72.94 96 LEU A N 1
ATOM 811 C CA . LEU A 1 96 ? 9.303 -6.584 -29.558 1.00 72.94 96 LEU A CA 1
ATOM 812 C C . LEU A 1 96 ? 9.765 -5.122 -29.564 1.00 72.94 96 LEU A C 1
ATOM 814 O O . LEU A 1 96 ? 9.601 -4.431 -30.573 1.00 72.94 96 LEU A O 1
ATOM 818 N N . LEU A 1 97 ? 10.404 -4.660 -28.484 1.00 82.19 97 LEU A N 1
ATOM 819 C CA . LEU A 1 97 ? 11.084 -3.361 -28.460 1.00 82.19 97 LEU A CA 1
ATOM 820 C C . LEU A 1 97 ? 12.211 -3.301 -29.497 1.00 82.19 97 LEU A C 1
ATOM 822 O O . LEU A 1 97 ? 12.355 -2.303 -30.207 1.00 82.19 97 LEU A O 1
ATOM 826 N N . PHE A 1 98 ? 12.979 -4.382 -29.629 1.00 83.94 98 PHE A N 1
ATOM 827 C CA . PHE A 1 98 ? 14.000 -4.507 -30.659 1.00 83.94 98 PHE A CA 1
ATOM 828 C C . PHE A 1 98 ? 13.388 -4.396 -32.059 1.00 83.94 98 PHE A C 1
ATOM 830 O O . PHE A 1 98 ? 13.833 -3.558 -32.840 1.00 83.94 98 PHE A O 1
ATOM 837 N N . ALA A 1 99 ? 12.326 -5.150 -32.361 1.00 79.81 99 ALA A N 1
ATOM 838 C CA . ALA A 1 99 ? 11.634 -5.086 -33.651 1.00 79.81 99 ALA A CA 1
ATOM 839 C C . ALA A 1 99 ? 11.038 -3.690 -33.946 1.00 79.81 99 ALA A C 1
ATOM 841 O O . ALA A 1 99 ? 11.075 -3.206 -35.085 1.00 79.81 99 ALA A O 1
ATOM 842 N N . PHE A 1 100 ? 10.527 -2.999 -32.919 1.00 85.38 100 PHE A N 1
ATOM 843 C CA . PHE A 1 100 ? 10.033 -1.624 -33.033 1.00 85.38 100 PHE A CA 1
ATOM 844 C C . PHE A 1 100 ? 11.127 -0.662 -33.512 1.00 85.38 100 PHE A C 1
ATOM 846 O O . PHE A 1 100 ? 10.893 0.121 -34.438 1.00 85.38 100 PHE A O 1
ATOM 853 N N . TYR A 1 101 ? 12.312 -0.726 -32.901 1.00 87.19 101 TYR A N 1
ATOM 854 C CA . TYR A 1 101 ? 13.444 0.117 -33.277 1.00 87.19 101 TYR A CA 1
ATOM 855 C C . TYR A 1 101 ? 14.070 -0.323 -34.603 1.00 87.19 101 TYR A C 1
ATOM 857 O O . TYR A 1 101 ? 14.381 0.526 -35.437 1.00 87.19 101 TYR A O 1
ATOM 865 N N . ASP A 1 102 ? 14.206 -1.627 -34.834 1.00 86.44 102 ASP A N 1
ATOM 866 C CA . ASP A 1 102 ? 14.793 -2.193 -36.049 1.00 86.44 102 ASP A CA 1
ATOM 867 C C . ASP A 1 102 ? 14.036 -1.769 -37.314 1.00 86.44 102 ASP A C 1
ATOM 869 O O . ASP A 1 102 ? 14.649 -1.365 -38.302 1.00 86.44 102 ASP A O 1
ATOM 873 N N . SER A 1 103 ? 12.702 -1.757 -37.248 1.00 84.75 103 SER A N 1
ATOM 874 C CA . SER A 1 103 ? 11.840 -1.344 -38.364 1.00 84.75 103 SER A CA 1
ATOM 875 C C . SER A 1 103 ? 11.907 0.153 -38.701 1.00 84.75 103 SER A C 1
ATOM 877 O O . SER A 1 103 ? 11.577 0.534 -39.825 1.00 84.75 103 SER A O 1
ATOM 879 N N . ARG A 1 104 ? 12.331 1.010 -37.761 1.00 85.44 104 ARG A N 1
ATOM 880 C CA . ARG A 1 104 ? 12.325 2.482 -37.904 1.00 85.44 104 ARG A CA 1
ATOM 881 C C . ARG A 1 104 ? 13.714 3.087 -38.077 1.00 85.44 104 ARG A C 1
ATOM 883 O O . ARG A 1 104 ? 13.855 4.159 -38.662 1.00 85.44 104 ARG A O 1
ATOM 890 N N . ILE A 1 105 ? 14.748 2.426 -37.563 1.00 88.44 105 ILE A N 1
ATOM 891 C CA . ILE A 1 105 ? 16.121 2.928 -37.585 1.00 88.44 105 ILE A CA 1
ATOM 892 C C . ILE A 1 105 ? 16.835 2.416 -38.844 1.00 88.44 105 ILE A C 1
ATOM 894 O O . ILE A 1 105 ? 16.982 1.204 -39.011 1.00 88.44 105 ILE A O 1
ATOM 898 N N . PRO A 1 106 ? 17.353 3.297 -39.722 1.00 89.62 106 PRO A N 1
ATOM 899 C CA . PRO A 1 106 ? 18.084 2.870 -40.912 1.00 89.62 106 PRO A CA 1
ATOM 900 C C . PRO A 1 106 ? 19.325 2.028 -40.591 1.00 89.62 106 PRO A C 1
ATOM 902 O O . PRO A 1 106 ? 19.947 2.171 -39.537 1.00 89.62 106 PRO A O 1
ATOM 905 N N . LYS A 1 107 ? 19.762 1.205 -41.552 1.00 88.81 107 LYS A N 1
ATOM 906 C CA . LYS A 1 107 ? 20.954 0.339 -41.417 1.00 88.81 107 LYS A CA 1
ATOM 907 C C . LYS A 1 107 ? 22.270 1.098 -41.187 1.00 88.81 107 LYS A C 1
ATOM 909 O O . LYS A 1 107 ? 23.261 0.527 -40.743 1.00 88.81 107 LYS A O 1
ATOM 914 N N . GLU A 1 108 ? 22.289 2.389 -41.495 1.00 89.06 108 GLU A N 1
ATOM 915 C CA . GLU A 1 108 ? 23.452 3.266 -41.333 1.00 89.06 108 GLU A CA 1
ATOM 916 C C . GLU A 1 108 ? 23.670 3.725 -39.884 1.00 89.06 108 GLU A C 1
ATOM 918 O O . GLU A 1 108 ? 24.756 4.193 -39.543 1.00 89.06 108 GLU A O 1
ATOM 923 N N . VAL A 1 109 ? 22.653 3.598 -39.028 1.00 91.44 109 VAL A N 1
ATOM 924 C CA . VAL A 1 109 ? 22.702 4.024 -37.629 1.00 91.44 109 VAL A CA 1
ATOM 925 C C . VAL A 1 109 ? 23.173 2.858 -36.762 1.00 91.44 109 VAL A C 1
ATOM 927 O O . VAL A 1 109 ? 22.463 1.874 -36.588 1.00 91.44 109 VAL A O 1
ATOM 930 N N . ARG A 1 110 ? 24.390 2.977 -36.223 1.00 90.81 110 ARG A N 1
ATOM 931 C CA . ARG A 1 110 ? 25.102 1.909 -35.483 1.00 90.81 110 ARG A CA 1
ATOM 932 C C . ARG A 1 110 ? 25.705 2.381 -34.161 1.00 90.81 110 ARG A C 1
ATOM 934 O O . ARG A 1 110 ? 26.327 1.618 -33.433 1.00 90.81 110 ARG A O 1
ATOM 941 N N . SER A 1 111 ? 25.616 3.676 -33.899 1.00 91.12 111 SER A N 1
ATOM 942 C CA . SER A 1 111 ? 26.257 4.356 -32.783 1.00 91.12 111 SER A CA 1
ATOM 943 C C . SER A 1 111 ? 25.496 5.631 -32.459 1.00 91.12 111 SER A C 1
ATOM 945 O O . SER A 1 111 ? 24.744 6.165 -33.277 1.00 91.12 111 SER A O 1
ATOM 947 N N . ARG A 1 112 ? 25.734 6.184 -31.272 1.00 91.38 112 ARG A N 1
ATOM 948 C CA . ARG A 1 112 ? 25.143 7.463 -30.872 1.00 91.38 112 ARG A CA 1
ATOM 949 C C . ARG A 1 112 ? 25.518 8.590 -31.841 1.00 91.38 112 ARG A C 1
ATOM 951 O O . ARG A 1 112 ? 24.694 9.453 -32.135 1.00 91.38 112 ARG A O 1
ATOM 958 N N . GLU A 1 113 ? 26.744 8.588 -32.362 1.00 90.31 113 GLU A N 1
ATOM 959 C CA . GLU A 1 113 ? 27.225 9.592 -33.314 1.00 90.31 113 GLU A CA 1
ATOM 960 C C . GLU A 1 113 ? 26.510 9.488 -34.670 1.00 90.31 113 GLU A C 1
ATOM 962 O O . GLU A 1 113 ? 26.108 10.516 -35.224 1.00 90.31 113 GLU A O 1
ATOM 967 N N . THR A 1 114 ? 26.297 8.270 -35.179 1.00 91.31 114 THR A N 1
ATOM 968 C CA . THR A 1 114 ? 25.546 8.043 -36.429 1.00 91.31 114 THR A CA 1
ATOM 969 C C . THR A 1 114 ? 24.053 8.329 -36.249 1.00 91.31 114 THR A C 1
ATOM 971 O O . THR A 1 114 ? 23.452 8.974 -37.107 1.00 91.31 114 THR A O 1
ATOM 974 N N . MET A 1 115 ? 23.470 7.989 -35.093 1.00 91.12 115 MET A N 1
ATOM 975 C CA . MET A 1 115 ? 22.084 8.330 -34.752 1.00 91.12 115 MET A CA 1
ATOM 976 C C . MET A 1 115 ? 21.873 9.843 -34.663 1.00 91.12 115 MET A C 1
ATOM 978 O O . MET A 1 115 ? 20.916 10.370 -35.222 1.00 91.12 115 MET A O 1
ATOM 982 N N . LYS A 1 116 ? 22.801 10.568 -34.026 1.00 91.38 116 LYS A N 1
ATOM 983 C CA . LYS A 1 116 ? 22.795 12.037 -33.990 1.00 91.38 116 LYS A CA 1
ATOM 984 C C . LYS A 1 116 ? 22.814 12.626 -35.401 1.00 91.38 116 LYS A C 1
ATOM 986 O O . LYS A 1 116 ? 22.077 13.574 -35.673 1.00 91.38 116 LYS A O 1
ATOM 991 N N . ALA A 1 117 ? 23.691 12.120 -36.271 1.00 90.19 117 ALA A N 1
ATOM 992 C CA . ALA A 1 117 ? 23.810 12.609 -37.642 1.00 90.19 117 ALA A CA 1
ATOM 993 C C . ALA A 1 117 ? 22.505 12.396 -38.423 1.00 90.19 117 ALA A C 1
ATOM 995 O O . ALA A 1 117 ? 22.033 13.326 -39.080 1.00 90.19 117 ALA A O 1
ATOM 996 N N . TRP A 1 118 ? 21.897 11.217 -38.277 1.00 89.62 118 TRP A N 1
ATOM 997 C CA . TRP A 1 118 ? 20.599 10.893 -38.858 1.00 89.62 118 TRP A CA 1
ATOM 998 C C . TRP A 1 118 ? 19.492 11.816 -38.322 1.00 89.62 118 TRP A C 1
ATOM 1000 O O . TRP A 1 118 ? 18.914 12.569 -39.102 1.00 89.62 118 TRP A O 1
ATOM 1010 N N . LEU A 1 119 ? 19.279 11.896 -37.004 1.00 87.75 119 LEU A N 1
ATOM 1011 C CA . LEU A 1 119 ? 18.257 12.767 -36.398 1.00 87.75 119 LEU A CA 1
ATOM 1012 C C . LEU A 1 119 ? 18.395 14.235 -36.845 1.00 87.75 119 L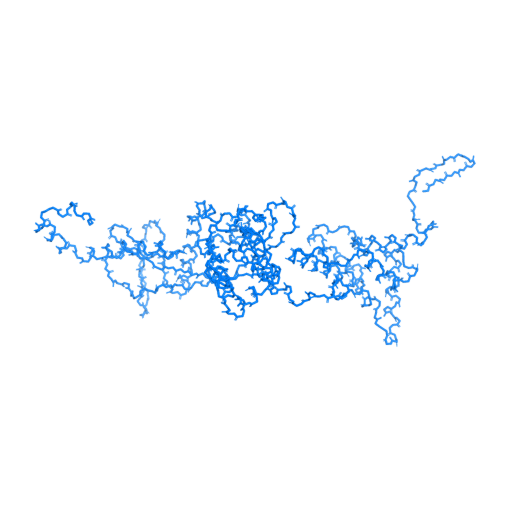EU A C 1
ATOM 1014 O O . LEU A 1 119 ? 17.408 14.872 -37.209 1.00 87.75 119 LEU A O 1
ATOM 1018 N N . LYS A 1 120 ? 19.626 14.765 -36.897 1.00 86.31 120 LYS A N 1
ATOM 1019 C CA . LYS A 1 120 ? 19.889 16.145 -37.335 1.00 86.31 120 LYS A CA 1
ATOM 1020 C C . LYS A 1 120 ? 19.563 16.366 -38.816 1.00 86.31 120 LYS A C 1
ATOM 1022 O O . LYS A 1 120 ? 18.953 17.379 -39.150 1.00 86.31 120 LYS A O 1
ATOM 1027 N N . ARG A 1 121 ? 19.975 15.445 -39.696 1.00 82.31 121 ARG A N 1
ATOM 1028 C CA . ARG A 1 121 ? 19.748 15.543 -41.149 1.00 82.31 121 ARG A CA 1
ATOM 1029 C C . ARG A 1 121 ? 18.258 15.516 -41.483 1.00 82.31 121 ARG A C 1
ATOM 1031 O O . ARG A 1 121 ? 17.797 16.301 -42.309 1.00 82.31 121 ARG A O 1
ATOM 1038 N N . THR A 1 122 ? 17.504 14.655 -40.809 1.00 70.38 122 THR A N 1
ATOM 1039 C CA . THR A 1 122 ? 16.062 14.520 -41.046 1.00 70.38 122 THR A CA 1
ATOM 1040 C C . THR A 1 122 ? 15.262 15.685 -40.460 1.00 70.38 122 THR A C 1
ATOM 1042 O O . THR A 1 122 ? 14.376 16.178 -41.145 1.00 70.38 122 THR A O 1
ATOM 1045 N N . ASN A 1 123 ? 15.633 16.228 -39.289 1.00 71.50 123 ASN A N 1
ATOM 1046 C CA . ASN A 1 123 ? 14.990 17.433 -38.733 1.00 71.50 123 ASN A CA 1
ATOM 1047 C C . ASN A 1 123 ? 15.122 18.667 -39.650 1.00 71.50 123 ASN A C 1
ATOM 1049 O O . ASN A 1 123 ? 14.249 19.533 -39.653 1.00 71.50 123 ASN A O 1
ATOM 1053 N N . GLN A 1 124 ? 16.197 18.749 -40.438 1.00 67.88 124 GLN A N 1
ATOM 1054 C CA . GLN A 1 124 ? 16.431 19.831 -41.405 1.00 67.88 124 GLN A CA 1
ATOM 1055 C C . GLN A 1 124 ? 15.691 19.636 -42.738 1.00 67.88 124 GLN A C 1
ATOM 1057 O O . GLN A 1 124 ? 15.505 20.602 -43.469 1.00 67.88 124 GLN A O 1
ATOM 1062 N N . SER A 1 125 ? 15.270 18.407 -43.052 1.00 61.06 125 SER A N 1
ATOM 1063 C CA . SER A 1 125 ? 14.650 18.035 -44.335 1.00 61.06 125 SER A CA 1
ATOM 1064 C C . SER A 1 125 ? 13.117 17.974 -44.263 1.00 61.06 125 SER A C 1
ATOM 1066 O O . SER A 1 125 ? 12.482 17.430 -45.163 1.00 61.06 125 SER A O 1
ATOM 1068 N N . SER A 1 126 ? 12.527 18.518 -43.193 1.00 57.94 126 SER A N 1
ATOM 1069 C CA . SER A 1 126 ? 11.093 18.518 -42.861 1.00 57.94 126 SER A CA 1
ATOM 1070 C C . SER A 1 126 ? 10.261 19.420 -43.796 1.00 57.94 126 SER A C 1
ATOM 1072 O O . SER A 1 126 ? 9.604 20.355 -43.350 1.00 57.94 126 SER A O 1
ATOM 1074 N N . SER A 1 127 ? 10.351 19.184 -45.106 1.00 52.69 127 SER A N 1
ATOM 1075 C CA . SER A 1 127 ? 9.585 19.859 -46.164 1.00 52.69 127 SER A CA 1
ATOM 1076 C C . SER A 1 127 ? 8.389 19.033 -46.648 1.00 52.69 127 SER A C 1
ATOM 1078 O O . SER A 1 127 ? 7.534 19.567 -47.345 1.00 52.69 127 SER A O 1
ATOM 1080 N N . ASP A 1 128 ? 8.310 17.756 -46.277 1.00 54.22 128 ASP A N 1
ATOM 1081 C CA . ASP A 1 128 ? 7.198 16.873 -46.612 1.00 54.22 128 ASP A CA 1
ATOM 1082 C C . ASP A 1 128 ? 6.466 16.462 -45.340 1.00 54.22 128 ASP A C 1
ATOM 1084 O O . ASP A 1 128 ? 7.060 16.398 -44.268 1.00 54.22 128 ASP A O 1
ATOM 1088 N N . ASN A 1 129 ? 5.179 16.168 -45.486 1.00 58.03 129 ASN A N 1
ATOM 1089 C CA . ASN A 1 129 ? 4.161 15.846 -44.479 1.00 58.03 129 ASN A CA 1
ATOM 1090 C C . ASN A 1 129 ? 4.450 14.583 -43.614 1.00 58.03 129 ASN A C 1
ATOM 1092 O O . ASN A 1 129 ? 3.526 13.877 -43.213 1.00 58.03 129 ASN A O 1
ATOM 1096 N N . LYS A 1 130 ? 5.724 14.242 -43.382 1.00 61.34 130 LYS A N 1
ATOM 1097 C CA . LYS A 1 130 ? 6.199 13.114 -42.580 1.00 61.34 130 LYS A CA 1
ATOM 1098 C C . LYS A 1 130 ? 6.588 13.583 -41.171 1.00 61.34 130 LYS A C 1
ATOM 1100 O O . LYS A 1 130 ? 7.241 14.621 -41.038 1.00 61.34 130 LYS A O 1
ATOM 1105 N N . PRO A 1 131 ? 6.201 12.840 -40.121 1.00 65.56 131 PRO A N 1
ATOM 1106 C CA . PRO A 1 131 ? 6.599 13.149 -38.753 1.00 65.56 131 PRO A CA 1
ATOM 1107 C C . PRO A 1 131 ? 8.126 13.112 -38.601 1.00 65.56 131 PRO A C 1
ATOM 1109 O O . PRO A 1 131 ? 8.831 12.420 -39.333 1.00 65.56 131 PRO A O 1
ATOM 1112 N N . SER A 1 132 ? 8.656 13.892 -37.654 1.00 78.75 132 SER A N 1
ATOM 1113 C CA . SER A 1 132 ? 10.094 13.873 -37.374 1.00 78.75 132 SER A CA 1
ATOM 1114 C C . SER A 1 132 ? 10.517 12.478 -36.886 1.00 78.75 132 SER A C 1
ATOM 1116 O O . SER A 1 132 ? 9.743 11.815 -36.191 1.00 78.75 132 SER A O 1
ATOM 1118 N N . PRO A 1 133 ? 11.752 12.027 -37.170 1.00 79.62 133 PRO A N 1
ATOM 1119 C CA . PRO A 1 133 ? 12.228 10.719 -36.712 1.00 79.62 133 PRO A CA 1
ATOM 1120 C C . PRO A 1 133 ? 12.233 10.595 -35.180 1.00 79.62 133 PRO A C 1
ATOM 1122 O O . PRO A 1 133 ? 12.119 9.498 -34.649 1.00 79.62 133 PRO A O 1
ATOM 1125 N N . ASP A 1 134 ? 12.335 11.714 -34.449 1.00 86.50 134 ASP A N 1
ATOM 1126 C CA . ASP A 1 134 ? 12.168 11.718 -32.991 1.00 86.50 134 ASP A CA 1
ATOM 1127 C C . ASP A 1 134 ? 10.733 11.335 -32.596 1.00 86.50 134 ASP A C 1
ATOM 1129 O O . ASP A 1 134 ? 10.543 10.520 -31.704 1.00 86.50 134 ASP A O 1
ATOM 1133 N N . LEU A 1 135 ? 9.716 11.861 -33.285 1.00 84.88 135 LEU A N 1
ATOM 1134 C CA . LEU A 1 135 ? 8.320 11.496 -33.031 1.00 84.88 135 LEU A CA 1
ATOM 1135 C C . LEU A 1 135 ? 8.029 10.042 -33.418 1.00 84.88 135 LEU A C 1
ATOM 1137 O O . LEU A 1 135 ? 7.345 9.355 -32.668 1.00 84.88 135 LEU A O 1
ATOM 1141 N N . GLU A 1 136 ? 8.564 9.560 -34.543 1.00 84.94 136 GLU A N 1
ATOM 1142 C CA . GLU A 1 136 ? 8.358 8.177 -35.005 1.00 84.94 136 GLU A CA 1
ATOM 1143 C C . GLU A 1 136 ? 8.944 7.127 -34.055 1.00 84.94 136 GLU A C 1
ATOM 1145 O O . GLU A 1 136 ? 8.428 6.012 -33.966 1.00 84.94 136 GLU A O 1
ATOM 1150 N N . LEU A 1 137 ? 10.015 7.484 -33.343 1.00 89.19 137 LEU A N 1
ATOM 1151 C CA . LEU A 1 137 ? 10.669 6.621 -32.367 1.00 89.19 137 LEU A CA 1
ATOM 1152 C C . LEU A 1 137 ? 10.052 6.704 -30.968 1.00 89.19 137 LEU A C 1
ATOM 1154 O O . LEU A 1 137 ? 10.508 5.983 -30.080 1.00 89.19 137 LEU A O 1
ATOM 1158 N N . ARG A 1 138 ? 9.039 7.548 -30.735 1.00 90.69 138 ARG A N 1
ATOM 1159 C CA . ARG A 1 138 ? 8.324 7.570 -29.453 1.00 90.69 138 ARG A CA 1
ATOM 1160 C C . ARG A 1 138 ? 7.377 6.381 -29.364 1.00 90.69 138 ARG A C 1
ATOM 1162 O O . ARG A 1 138 ? 6.475 6.239 -30.181 1.00 90.69 138 ARG A O 1
ATOM 1169 N N . LEU A 1 139 ? 7.567 5.565 -28.335 1.00 87.00 139 LEU A N 1
ATOM 1170 C CA . LEU A 1 139 ? 6.661 4.483 -27.974 1.00 87.00 139 LEU A CA 1
ATOM 1171 C C . LEU A 1 139 ? 5.344 5.071 -27.472 1.00 87.00 139 LEU A C 1
ATOM 1173 O O . LEU A 1 139 ? 5.349 6.012 -26.675 1.00 87.00 139 LEU A O 1
ATOM 1177 N N . ALA A 1 140 ? 4.219 4.505 -27.888 1.00 83.56 140 ALA A N 1
ATOM 1178 C CA . ALA A 1 140 ? 2.929 4.759 -27.269 1.00 83.56 140 ALA A CA 1
ATOM 1179 C C . ALA A 1 140 ? 2.634 3.713 -26.187 1.00 83.56 140 ALA A C 1
ATOM 1181 O O . ALA A 1 140 ? 3.154 2.599 -26.189 1.00 83.56 140 ALA A O 1
ATOM 1182 N N . LYS A 1 141 ? 1.723 4.044 -25.265 1.00 74.62 141 LYS A N 1
ATOM 1183 C CA . LYS A 1 141 ? 1.284 3.103 -24.220 1.00 74.62 141 LYS A CA 1
ATOM 1184 C C . LYS A 1 141 ? 0.684 1.818 -24.814 1.00 74.62 141 LYS A C 1
ATOM 1186 O O . LYS A 1 141 ? 0.798 0.762 -24.209 1.00 74.62 141 LYS A O 1
ATOM 1191 N N . ALA A 1 142 ? 0.057 1.907 -25.989 1.00 68.75 142 ALA A N 1
ATOM 1192 C CA . ALA A 1 142 ? -0.479 0.754 -26.711 1.00 68.75 142 ALA A CA 1
ATOM 1193 C C . ALA A 1 142 ? 0.621 -0.160 -27.283 1.00 68.75 142 ALA A C 1
ATOM 1195 O O . ALA A 1 142 ? 0.424 -1.368 -27.328 1.00 68.75 142 ALA A O 1
ATOM 1196 N N . ASP A 1 143 ? 1.781 0.397 -27.645 1.00 66.94 143 ASP A N 1
ATOM 1197 C CA . ASP A 1 143 ? 2.922 -0.363 -28.178 1.00 66.94 143 ASP A CA 1
ATOM 1198 C C . ASP A 1 143 ? 3.654 -1.156 -27.090 1.00 66.94 143 ASP A C 1
ATOM 1200 O O . ASP A 1 143 ? 4.404 -2.075 -27.396 1.00 66.94 143 ASP A O 1
ATOM 1204 N N . LEU A 1 144 ? 3.446 -0.778 -25.825 1.00 64.06 144 LEU A N 1
ATOM 1205 C CA . LEU A 1 144 ? 4.095 -1.349 -24.646 1.00 64.06 144 LEU A CA 1
ATOM 1206 C C . LEU A 1 144 ? 3.153 -2.176 -23.762 1.00 64.06 144 LEU A C 1
ATOM 1208 O O . LEU A 1 144 ? 3.623 -2.769 -22.795 1.00 64.06 144 LEU A O 1
ATOM 1212 N N . MET A 1 145 ? 1.848 -2.211 -24.059 1.00 58.94 145 MET A N 1
ATOM 1213 C CA . MET A 1 145 ? 0.865 -2.980 -23.293 1.00 58.94 145 MET A CA 1
ATOM 1214 C C . MET A 1 145 ? 0.222 -4.078 -24.136 1.00 58.94 145 MET A C 1
ATOM 1216 O O . MET A 1 145 ? -0.261 -3.838 -25.242 1.00 58.94 145 MET A O 1
ATOM 1220 N N . ARG A 1 146 ? 0.094 -5.281 -23.567 1.00 58.88 146 ARG A N 1
ATOM 1221 C CA . ARG A 1 146 ? -0.730 -6.354 -24.146 1.00 58.88 146 ARG A CA 1
ATOM 1222 C C . ARG A 1 146 ? -2.225 -5.991 -24.028 1.00 58.88 146 ARG A C 1
ATOM 1224 O O . ARG A 1 146 ? -2.840 -6.294 -23.018 1.00 58.88 146 ARG A O 1
ATOM 1231 N N . HIS A 1 147 ? -2.749 -5.242 -25.007 1.00 47.31 147 HIS A N 1
ATOM 1232 C CA . HIS A 1 147 ? -4.140 -4.945 -25.443 1.00 47.31 147 HIS A CA 1
ATOM 1233 C C . HIS A 1 147 ? -5.379 -4.982 -24.492 1.00 47.31 147 HIS A C 1
ATOM 1235 O O . HIS A 1 147 ? -6.465 -4.663 -24.964 1.00 47.31 147 HIS A O 1
ATOM 1241 N N . GLU A 1 148 ? -5.303 -5.240 -23.179 1.00 44.25 148 GLU A N 1
ATOM 1242 C CA . GLU A 1 148 ? -6.509 -5.425 -22.334 1.00 44.25 148 GLU A CA 1
ATOM 1243 C C . GLU A 1 148 ? -6.662 -4.475 -21.121 1.00 44.25 148 GLU A C 1
ATOM 1245 O O . GLU A 1 148 ? -7.689 -4.515 -20.448 1.00 44.25 148 GLU A O 1
ATOM 1250 N N . ALA A 1 149 ? -5.696 -3.602 -20.795 1.00 42.88 149 ALA A N 1
ATOM 1251 C CA . ALA A 1 149 ? -5.549 -3.157 -19.393 1.00 42.88 149 ALA A CA 1
ATOM 1252 C C . ALA A 1 149 ? -5.431 -1.641 -19.099 1.00 42.88 149 ALA A C 1
ATOM 1254 O O . ALA A 1 149 ? -5.062 -1.271 -17.982 1.00 42.88 149 ALA A O 1
ATOM 1255 N N . SER A 1 150 ? -5.713 -0.729 -20.035 1.00 39.94 150 SER A N 1
ATOM 1256 C CA . SER A 1 150 ? -5.321 0.688 -19.870 1.00 39.94 150 SER A CA 1
ATOM 1257 C C . SER A 1 150 ? -6.136 1.508 -18.853 1.00 39.94 150 SER A C 1
ATOM 1259 O O . SER A 1 150 ? -5.547 2.382 -18.214 1.00 39.94 150 SER A O 1
ATOM 1261 N N . GLY A 1 151 ? -7.439 1.243 -18.687 1.00 41.50 151 GLY A N 1
ATOM 1262 C CA . GLY A 1 151 ? -8.325 1.999 -17.780 1.00 41.50 151 GLY A CA 1
ATOM 1263 C C . GLY A 1 151 ? -8.683 1.272 -16.479 1.00 41.50 151 GLY A C 1
ATOM 1264 O O . GLY A 1 151 ? -8.668 1.862 -15.407 1.00 41.50 151 GLY A O 1
ATOM 1265 N N . ILE A 1 152 ? -8.919 -0.040 -16.552 1.00 47.59 152 ILE A N 1
ATOM 1266 C CA . ILE A 1 152 ? -9.457 -0.852 -15.443 1.00 47.59 152 ILE A CA 1
ATOM 1267 C C . ILE A 1 152 ? -8.411 -1.104 -14.335 1.00 47.59 152 ILE A C 1
ATOM 1269 O O . ILE A 1 152 ? -8.751 -1.380 -13.186 1.00 47.59 152 ILE A O 1
ATOM 1273 N N . THR A 1 153 ? -7.116 -1.000 -14.650 1.00 55.69 153 THR A N 1
ATOM 1274 C CA . THR A 1 153 ? -6.027 -1.296 -13.704 1.00 55.69 153 THR A CA 1
ATOM 1275 C C . THR A 1 153 ? -5.809 -0.208 -12.656 1.00 55.69 153 THR A C 1
ATOM 1277 O O . THR A 1 153 ? -5.435 -0.533 -11.531 1.00 55.69 153 THR A O 1
ATOM 1280 N N . VAL A 1 154 ? -6.057 1.066 -12.977 1.00 60.62 154 VAL A N 1
ATOM 1281 C CA . VAL A 1 154 ? -5.817 2.180 -12.041 1.00 60.62 154 VAL A CA 1
ATOM 1282 C C . VAL A 1 154 ? -6.831 2.166 -10.898 1.00 60.62 154 VAL A C 1
ATOM 1284 O O . VAL A 1 154 ? -6.435 2.309 -9.743 1.00 60.62 154 VAL A O 1
ATOM 1287 N N . ASP A 1 155 ? -8.101 1.899 -11.203 1.00 67.75 155 ASP A N 1
ATOM 1288 C CA . ASP A 1 155 ? -9.168 1.809 -10.197 1.00 67.75 155 ASP A CA 1
ATOM 1289 C C . ASP A 1 155 ? -9.015 0.564 -9.317 1.00 67.75 155 ASP A C 1
ATOM 1291 O O . ASP A 1 155 ? -9.304 0.584 -8.119 1.00 67.75 155 ASP A O 1
ATOM 1295 N N . ARG A 1 156 ? -8.498 -0.528 -9.896 1.00 73.06 156 ARG A N 1
ATOM 1296 C CA . ARG A 1 156 ? -8.238 -1.769 -9.160 1.00 73.06 156 ARG A CA 1
ATOM 1297 C C . ARG A 1 156 ? -6.989 -1.706 -8.276 1.00 73.06 156 ARG A C 1
ATOM 1299 O O . ARG A 1 156 ? -6.957 -2.377 -7.244 1.00 73.06 156 ARG A O 1
ATOM 1306 N N . TYR A 1 157 ? -5.999 -0.892 -8.642 1.00 78.25 157 TYR A N 1
ATOM 1307 C CA . TYR A 1 157 ? -4.735 -0.719 -7.915 1.00 78.25 157 TYR A CA 1
ATOM 1308 C C . TYR A 1 157 ? -4.422 0.771 -7.693 1.00 78.25 157 TYR A C 1
ATOM 1310 O O . TYR A 1 157 ? -3.490 1.326 -8.296 1.00 78.25 157 TYR A O 1
ATOM 1318 N N . PRO A 1 158 ? -5.193 1.446 -6.823 1.00 82.31 158 PRO A N 1
ATOM 1319 C CA . PRO A 1 158 ? -5.082 2.881 -6.627 1.00 82.31 158 PRO A CA 1
ATOM 1320 C C . PRO A 1 158 ? -3.768 3.255 -5.928 1.00 82.31 158 PRO A C 1
ATOM 1322 O O . PRO A 1 158 ? -3.235 2.515 -5.104 1.00 82.31 158 PRO A O 1
ATOM 1325 N N . LYS A 1 159 ? -3.232 4.446 -6.215 1.00 81.38 159 LYS A N 1
ATOM 1326 C CA . LYS A 1 159 ? -2.021 4.960 -5.537 1.00 81.38 159 LYS A CA 1
ATOM 1327 C C . LYS A 1 159 ? -2.280 5.393 -4.095 1.00 81.38 159 LYS A C 1
ATOM 1329 O O . LYS A 1 159 ? -1.332 5.625 -3.350 1.00 81.38 159 LYS A O 1
ATOM 1334 N N . LYS A 1 160 ? -3.545 5.559 -3.722 1.00 88.69 160 LYS A N 1
ATOM 1335 C CA . LYS A 1 160 ? -3.971 6.031 -2.413 1.00 88.69 160 LYS A CA 1
ATOM 1336 C C . LYS A 1 160 ? -5.267 5.337 -1.997 1.00 88.69 160 LYS A C 1
ATOM 1338 O O . LYS A 1 160 ? -6.015 4.876 -2.855 1.00 88.69 160 LYS A O 1
ATOM 1343 N N . MET A 1 161 ? -5.527 5.251 -0.699 1.00 89.25 161 MET A N 1
ATOM 1344 C CA . MET A 1 161 ? -6.778 4.729 -0.153 1.00 89.25 161 MET A CA 1
ATOM 1345 C C . MET A 1 161 ? -7.233 5.543 1.058 1.00 89.25 161 MET A C 1
ATOM 1347 O O . MET A 1 161 ? -6.411 6.017 1.839 1.00 89.25 161 MET A O 1
ATOM 1351 N N . MET A 1 162 ? -8.550 5.668 1.221 1.00 88.31 162 MET A N 1
ATOM 1352 C CA . MET A 1 162 ? -9.159 6.302 2.390 1.00 88.31 162 MET A CA 1
ATOM 1353 C C . MET A 1 162 ? -9.145 5.343 3.580 1.00 88.31 162 MET A C 1
ATOM 1355 O O . MET A 1 162 ? -9.720 4.252 3.503 1.00 88.31 162 MET A O 1
ATOM 1359 N N . VAL A 1 163 ? -8.487 5.746 4.665 1.00 87.38 163 VAL A N 1
ATOM 1360 C CA . VAL A 1 163 ? -8.356 4.979 5.911 1.00 87.38 163 VAL A CA 1
ATOM 1361 C C . VAL A 1 163 ? -8.334 5.956 7.085 1.00 87.38 163 VAL A C 1
ATOM 1363 O O . VAL A 1 163 ? -7.582 6.924 7.061 1.00 87.38 163 VAL A O 1
ATOM 1366 N N . GLY A 1 164 ? -9.157 5.714 8.111 1.00 76.06 164 GLY A N 1
ATOM 1367 C CA . GLY A 1 164 ? -9.213 6.590 9.291 1.00 76.06 164 GLY A CA 1
ATOM 1368 C C . GLY A 1 164 ? -9.646 8.025 8.970 1.00 76.06 164 GLY A C 1
ATOM 1369 O O . GLY A 1 164 ? -9.197 8.958 9.617 1.00 76.06 164 GLY A O 1
ATOM 1370 N N . GLY A 1 165 ? -10.440 8.213 7.910 1.00 75.25 165 GLY A N 1
ATOM 1371 C CA . GLY A 1 165 ? -10.857 9.534 7.427 1.00 75.25 165 GLY A CA 1
ATOM 1372 C C . GLY A 1 165 ? -9.795 10.301 6.623 1.00 75.25 165 GLY A C 1
ATOM 1373 O O . GLY A 1 165 ? -10.132 11.293 5.983 1.00 75.25 165 GLY A O 1
ATOM 1374 N N . GLY A 1 166 ? -8.549 9.819 6.574 1.00 80.38 166 GLY A N 1
ATOM 1375 C CA . GLY A 1 166 ? -7.465 10.406 5.786 1.00 80.38 166 GLY A CA 1
ATOM 1376 C C . GLY A 1 166 ? -7.176 9.655 4.483 1.00 80.38 166 GLY A C 1
ATOM 1377 O O . GLY A 1 166 ? -7.404 8.449 4.364 1.00 80.38 166 GLY A O 1
ATOM 1378 N N . GLU A 1 167 ? -6.618 10.365 3.500 1.00 88.94 167 GLU A N 1
ATOM 1379 C CA . GLU A 1 167 ? -6.115 9.768 2.261 1.00 88.94 167 GLU A CA 1
ATOM 1380 C C . GLU A 1 167 ? -4.651 9.324 2.445 1.00 88.94 167 GLU A C 1
ATOM 1382 O O . GLU A 1 167 ? -3.734 10.146 2.536 1.00 88.94 167 GLU A O 1
ATOM 1387 N N . LEU A 1 168 ? -4.417 8.011 2.500 1.00 91.25 168 LEU A N 1
ATOM 1388 C CA . LEU A 1 168 ? -3.092 7.425 2.710 1.00 91.25 168 LEU A CA 1
ATOM 1389 C C . LEU A 1 168 ? -2.516 6.843 1.421 1.00 91.25 168 LEU A C 1
ATOM 1391 O O . LEU A 1 168 ? -3.229 6.265 0.604 1.00 91.25 168 LEU A O 1
ATOM 1395 N N . ALA A 1 169 ? -1.202 6.976 1.241 1.00 91.44 169 ALA A N 1
ATOM 1396 C CA . ALA A 1 169 ? -0.513 6.498 0.047 1.00 91.44 169 ALA A CA 1
ATOM 1397 C C . ALA A 1 169 ? -0.236 4.988 0.099 1.00 91.44 169 ALA A C 1
ATOM 1399 O O . ALA A 1 169 ? 0.115 4.430 1.139 1.00 91.44 169 ALA A O 1
ATOM 1400 N N . LEU A 1 170 ? -0.341 4.347 -1.062 1.00 90.06 170 LEU A N 1
ATOM 1401 C CA . LEU A 1 170 ? -0.073 2.933 -1.279 1.00 90.06 170 LEU A CA 1
ATOM 1402 C C . LEU A 1 170 ? 1.168 2.745 -2.146 1.00 90.06 170 LEU A C 1
ATOM 1404 O O . LEU A 1 170 ? 1.401 3.459 -3.120 1.00 90.06 170 LEU A O 1
ATOM 1408 N N . THR A 1 171 ? 1.948 1.730 -1.801 1.00 85.56 171 THR A N 1
ATOM 1409 C CA . THR A 1 171 ? 3.111 1.278 -2.569 1.00 85.56 171 THR A CA 1
ATOM 1410 C C . THR A 1 171 ? 2.985 -0.211 -2.822 1.00 85.56 171 THR A C 1
ATOM 1412 O O . THR A 1 171 ? 2.525 -0.943 -1.950 1.00 85.56 171 THR A O 1
ATOM 1415 N N . TYR A 1 172 ? 3.375 -0.648 -4.010 1.00 82.94 172 TYR A N 1
ATOM 1416 C CA . TYR A 1 172 ? 3.194 -2.019 -4.465 1.00 82.94 172 TYR A CA 1
ATOM 1417 C C . TYR A 1 172 ? 4.551 -2.603 -4.787 1.00 82.94 172 TYR A C 1
ATOM 1419 O O . TYR A 1 172 ? 5.359 -1.954 -5.451 1.00 82.94 172 TYR A O 1
ATOM 1427 N N . HIS A 1 173 ? 4.785 -3.810 -4.301 1.00 81.19 173 HIS A N 1
ATOM 1428 C CA . HIS A 1 173 ? 6.001 -4.556 -4.563 1.00 81.19 173 HIS A CA 1
ATOM 1429 C C . HIS A 1 173 ? 5.603 -5.976 -4.940 1.00 81.19 173 HIS A C 1
ATOM 1431 O O . HIS A 1 173 ? 4.781 -6.583 -4.251 1.00 81.19 173 HIS A O 1
ATOM 1437 N N . PHE A 1 174 ? 6.148 -6.471 -6.048 1.00 77.38 174 PHE A N 1
ATOM 1438 C CA . PHE A 1 174 ? 5.926 -7.835 -6.518 1.00 77.38 174 PHE A CA 1
ATOM 1439 C C . PHE A 1 174 ? 7.262 -8.562 -6.504 1.00 77.38 174 PHE A C 1
ATOM 1441 O O . PHE A 1 174 ? 8.108 -8.347 -7.368 1.00 77.38 174 PHE A O 1
ATOM 1448 N N . GLU A 1 175 ? 7.452 -9.381 -5.479 1.00 79.56 175 GLU A N 1
ATOM 1449 C CA . GLU A 1 175 ? 8.660 -10.177 -5.288 1.00 79.56 175 GLU A CA 1
ATOM 1450 C C . GLU A 1 175 ? 8.274 -11.442 -4.512 1.00 79.56 175 GLU A C 1
ATOM 1452 O O . GLU A 1 175 ? 8.353 -11.454 -3.281 1.00 79.56 175 GLU A O 1
ATOM 1457 N N . PRO A 1 176 ? 7.797 -12.490 -5.205 1.00 77.69 176 PRO A N 1
ATOM 1458 C CA . PRO A 1 176 ? 7.288 -13.694 -4.560 1.00 77.69 176 PRO A CA 1
ATOM 1459 C C . PRO A 1 176 ? 8.252 -14.250 -3.503 1.00 77.69 176 PRO A C 1
ATOM 1461 O O . PRO A 1 176 ? 9.416 -14.526 -3.785 1.00 77.69 176 PRO A O 1
ATOM 1464 N N . GLY A 1 177 ? 7.760 -14.418 -2.273 1.00 77.06 177 GLY A N 1
ATOM 1465 C CA . GLY A 1 177 ? 8.541 -14.926 -1.136 1.00 77.06 177 GLY A CA 1
ATOM 1466 C C . GLY A 1 177 ? 9.269 -13.855 -0.313 1.00 77.06 177 GLY A C 1
ATOM 1467 O O . GLY A 1 177 ? 9.713 -14.147 0.797 1.00 77.06 177 GLY A O 1
ATOM 1468 N N . SER A 1 178 ? 9.340 -12.610 -0.789 1.00 84.75 178 SER A N 1
ATOM 1469 C CA . SER A 1 178 ? 9.851 -11.477 -0.012 1.00 84.75 178 SER A CA 1
ATOM 1470 C C . SER A 1 178 ? 8.831 -11.039 1.046 1.00 84.75 178 SER A C 1
ATOM 1472 O O . SER A 1 178 ? 7.640 -10.934 0.744 1.00 84.75 178 SER A O 1
ATOM 1474 N N . PRO A 1 179 ? 9.245 -10.683 2.278 1.00 83.31 179 PRO A N 1
ATOM 1475 C CA . PRO A 1 179 ? 8.320 -10.138 3.276 1.00 83.31 179 PRO A CA 1
ATOM 1476 C C . PRO A 1 179 ? 7.687 -8.812 2.821 1.00 83.31 179 PRO A C 1
ATOM 1478 O O . PRO A 1 179 ? 6.586 -8.473 3.259 1.00 83.31 179 PRO A O 1
ATOM 1481 N N . LYS A 1 180 ? 8.354 -8.092 1.905 1.00 83.62 180 LYS A N 1
ATOM 1482 C CA . LYS A 1 180 ? 7.896 -6.823 1.322 1.00 83.62 180 LYS A CA 1
ATOM 1483 C C . LYS A 1 180 ? 6.868 -7.001 0.203 1.00 83.62 180 LYS A C 1
ATOM 1485 O O . LYS A 1 180 ? 6.261 -6.009 -0.190 1.00 83.62 180 LYS A O 1
ATOM 1490 N N . ASP A 1 181 ? 6.671 -8.221 -0.298 1.00 84.56 181 ASP A N 1
ATOM 1491 C CA . ASP A 1 181 ? 5.692 -8.520 -1.346 1.00 84.56 181 ASP A CA 1
ATOM 1492 C C . ASP A 1 181 ? 4.283 -8.156 -0.883 1.00 84.56 181 ASP A C 1
ATOM 1494 O O . ASP A 1 181 ? 3.871 -8.480 0.231 1.00 84.56 181 ASP A O 1
ATOM 1498 N N . GLY A 1 182 ? 3.521 -7.465 -1.717 1.00 87.50 182 GLY A N 1
ATOM 1499 C CA . GLY A 1 182 ? 2.188 -7.022 -1.341 1.00 87.50 182 GLY A CA 1
ATOM 1500 C C . GLY A 1 182 ? 1.919 -5.576 -1.677 1.00 87.50 182 GLY A C 1
ATOM 1501 O O . GLY A 1 182 ? 2.695 -4.864 -2.319 1.00 87.50 182 GLY A O 1
ATOM 1502 N N . VAL A 1 183 ? 0.779 -5.145 -1.167 1.00 90.75 183 VAL A N 1
ATOM 1503 C CA . VAL A 1 183 ? 0.452 -3.740 -1.013 1.00 90.75 183 VAL A CA 1
ATOM 1504 C C . VAL A 1 183 ? 0.939 -3.268 0.358 1.00 90.75 183 VAL A C 1
ATOM 1506 O O . VAL A 1 183 ? 0.755 -3.943 1.370 1.00 90.75 183 VAL A O 1
ATOM 1509 N N . THR A 1 184 ? 1.592 -2.111 0.380 1.00 93.81 184 THR A N 1
ATOM 1510 C CA . THR A 1 184 ? 2.067 -1.452 1.596 1.00 93.81 184 THR A CA 1
ATOM 1511 C C . THR A 1 184 ? 1.420 -0.084 1.749 1.00 93.81 184 THR A C 1
ATOM 1513 O O . THR A 1 184 ? 1.602 0.786 0.891 1.00 93.81 184 THR A O 1
ATOM 1516 N N . LEU A 1 185 ? 0.722 0.108 2.866 1.00 95.88 185 LEU A N 1
ATOM 1517 C CA . LEU A 1 185 ? 0.126 1.360 3.306 1.00 95.88 185 LEU A CA 1
ATOM 1518 C C . LEU A 1 185 ? 1.164 2.225 4.021 1.00 95.88 185 LEU A C 1
ATOM 1520 O O . LEU A 1 185 ? 1.719 1.835 5.051 1.00 95.88 185 LEU A O 1
ATOM 1524 N N . ILE A 1 186 ? 1.413 3.419 3.487 1.00 95.06 186 ILE A N 1
ATOM 1525 C CA . ILE A 1 186 ? 2.237 4.432 4.149 1.00 95.06 186 ILE A CA 1
ATOM 1526 C C . ILE A 1 186 ? 1.395 5.069 5.243 1.00 95.06 186 ILE A C 1
ATOM 1528 O O . ILE A 1 186 ? 0.460 5.814 4.954 1.00 95.06 186 ILE A O 1
ATOM 1532 N N . THR A 1 187 ? 1.743 4.772 6.490 1.00 94.19 187 THR A N 1
ATOM 1533 C CA . THR A 1 187 ? 1.003 5.207 7.672 1.00 94.19 187 THR A CA 1
ATOM 1534 C C . THR A 1 187 ? 1.835 6.243 8.423 1.00 94.19 187 THR A C 1
ATOM 1536 O O . THR A 1 187 ? 2.862 5.889 9.000 1.00 94.19 187 THR A O 1
ATOM 1539 N N . PRO A 1 188 ? 1.450 7.529 8.415 1.00 92.56 188 PRO A N 1
ATOM 1540 C CA . PRO A 1 188 ? 2.053 8.522 9.295 1.00 92.56 188 PRO A CA 1
ATOM 1541 C C . PRO A 1 188 ? 1.856 8.137 10.759 1.00 92.56 188 PRO A C 1
ATOM 1543 O O . PRO A 1 188 ? 0.776 7.674 11.129 1.00 92.56 188 PRO A O 1
ATOM 1546 N N . LEU A 1 189 ? 2.868 8.381 11.593 1.00 91.56 189 LEU A N 1
ATOM 1547 C CA . LEU A 1 189 ? 2.823 8.075 13.025 1.00 91.56 189 LEU A CA 1
ATOM 1548 C C . LEU A 1 189 ? 1.570 8.648 13.706 1.00 91.56 189 LEU A C 1
ATOM 1550 O O . LEU A 1 189 ? 0.931 7.961 14.491 1.00 91.56 189 LEU A O 1
ATOM 1554 N N . THR A 1 190 ? 1.164 9.858 13.332 1.00 89.12 190 THR A N 1
ATOM 1555 C CA . THR A 1 190 ? 0.010 10.578 13.896 1.00 89.12 190 THR A CA 1
ATOM 1556 C C . THR A 1 190 ? -1.347 9.967 13.547 1.00 89.12 190 THR A C 1
ATOM 1558 O O . THR A 1 190 ? -2.338 10.291 14.187 1.00 89.12 190 THR A O 1
ATOM 1561 N N . LEU A 1 191 ? -1.410 9.098 12.534 1.00 89.62 191 LEU A N 1
ATOM 1562 C CA . LEU A 1 191 ? -2.638 8.436 12.085 1.00 89.62 191 LEU A CA 1
ATOM 1563 C C . LEU A 1 191 ? -2.709 6.966 12.506 1.00 89.62 191 LEU A C 1
ATOM 1565 O O . LEU A 1 191 ? -3.717 6.310 12.256 1.00 89.62 191 LEU A O 1
ATOM 1569 N N . LEU A 1 192 ? -1.671 6.432 13.156 1.00 92.25 192 LEU A N 1
ATOM 1570 C CA . LEU A 1 192 ? -1.562 5.010 13.494 1.00 92.25 192 LEU A CA 1
ATOM 1571 C C . LEU A 1 192 ? -2.779 4.477 14.275 1.00 92.25 192 LEU A C 1
ATOM 1573 O O . LEU A 1 192 ? -3.302 3.398 13.974 1.00 92.25 192 LEU A O 1
ATOM 1577 N N . ASN A 1 193 ? -3.259 5.243 15.255 1.00 90.44 193 ASN A N 1
ATOM 1578 C CA . ASN A 1 193 ? -4.402 4.850 16.081 1.00 90.44 193 ASN A CA 1
ATOM 1579 C C . ASN A 1 193 ? -5.741 4.975 15.329 1.00 90.44 193 ASN A C 1
ATOM 1581 O O . ASN A 1 193 ? -6.687 4.262 15.647 1.00 90.44 193 ASN A O 1
ATOM 1585 N N . GLN A 1 194 ? -5.789 5.758 14.247 1.00 88.06 194 GLN A N 1
ATOM 1586 C CA . GLN A 1 194 ? -6.981 5.956 13.412 1.00 88.06 194 GLN A CA 1
ATOM 1587 C C . GLN A 1 194 ? -7.102 4.930 12.275 1.00 88.06 194 GLN A C 1
ATOM 1589 O O . GLN A 1 194 ? -8.161 4.804 11.660 1.00 88.06 194 GLN A O 1
ATOM 1594 N N . VAL A 1 195 ? -6.040 4.169 11.983 1.00 91.50 195 VAL A N 1
ATOM 1595 C CA . VAL A 1 195 ? -6.058 3.147 10.924 1.00 91.50 195 VAL A CA 1
ATOM 1596 C C . VAL A 1 195 ? -7.004 2.001 11.281 1.00 91.50 195 VAL A C 1
ATOM 1598 O O . VAL A 1 195 ? -6.699 1.185 12.143 1.00 91.50 195 VAL A O 1
ATOM 1601 N N . ASP A 1 196 ? -8.138 1.882 10.594 1.00 90.19 196 ASP A N 1
ATOM 1602 C CA . ASP A 1 196 ? -9.040 0.744 10.792 1.00 90.19 196 ASP A CA 1
ATOM 1603 C C . ASP A 1 196 ? -8.495 -0.532 10.126 1.00 90.19 196 ASP A C 1
ATOM 1605 O O . ASP A 1 196 ? -8.452 -0.654 8.898 1.00 90.19 196 ASP A O 1
ATOM 1609 N N . GLY A 1 197 ? -8.124 -1.516 10.951 1.00 91.50 197 GLY A N 1
ATOM 1610 C CA . GLY A 1 197 ? -7.657 -2.823 10.493 1.00 91.50 197 GLY A CA 1
ATOM 1611 C C . GLY A 1 197 ? -8.685 -3.557 9.630 1.00 91.50 197 GLY A C 1
ATOM 1612 O O . GLY A 1 197 ? -8.293 -4.189 8.650 1.00 91.50 197 GLY A O 1
ATOM 1613 N N . ARG A 1 198 ? -9.989 -3.403 9.910 1.00 92.69 198 ARG A N 1
ATOM 1614 C CA . ARG A 1 198 ? -11.055 -4.045 9.122 1.00 92.69 198 ARG A CA 1
ATOM 1615 C C . ARG A 1 198 ? -11.045 -3.526 7.695 1.00 92.69 198 ARG A C 1
ATOM 1617 O O . ARG A 1 198 ? -11.009 -4.318 6.762 1.00 92.69 198 ARG A O 1
ATOM 1624 N N . ARG A 1 199 ? -10.952 -2.204 7.505 1.00 92.75 199 ARG A N 1
ATOM 1625 C CA . ARG A 1 199 ? -10.789 -1.598 6.174 1.00 92.75 199 ARG A CA 1
ATOM 1626 C C . ARG A 1 199 ? -9.542 -2.116 5.454 1.00 92.75 199 ARG A C 1
ATOM 1628 O O . ARG A 1 199 ? -9.592 -2.327 4.240 1.00 92.75 199 ARG A O 1
ATOM 1635 N N . CYS A 1 200 ? -8.434 -2.306 6.168 1.00 94.25 200 CYS A N 1
ATOM 1636 C CA . CYS A 1 200 ? -7.182 -2.801 5.593 1.00 94.25 200 CYS A CA 1
ATOM 1637 C C . CYS A 1 200 ? -7.243 -4.283 5.183 1.00 94.25 200 CYS A C 1
ATOM 1639 O O . CYS A 1 200 ? -6.548 -4.666 4.241 1.00 94.25 200 CYS A O 1
ATOM 1641 N N . GLU A 1 201 ? -8.092 -5.106 5.806 1.00 93.88 201 GLU A N 1
ATOM 1642 C CA . GLU A 1 201 ? -8.286 -6.512 5.416 1.00 93.88 201 GLU A CA 1
ATOM 1643 C C . GLU A 1 201 ? -8.858 -6.673 4.003 1.00 93.88 201 GLU A C 1
ATOM 1645 O O . GLU A 1 201 ? -8.526 -7.648 3.324 1.00 93.88 201 GLU A O 1
ATOM 1650 N N . TRP A 1 202 ? -9.657 -5.709 3.538 1.00 94.62 202 TRP A N 1
ATOM 1651 C CA . TRP A 1 202 ? -10.183 -5.665 2.169 1.00 94.62 202 TRP A CA 1
ATOM 1652 C C . TRP A 1 202 ? -9.109 -5.400 1.108 1.00 94.62 202 TRP A C 1
ATOM 1654 O O . TRP A 1 202 ? -9.364 -5.596 -0.080 1.00 94.62 202 TRP A O 1
ATOM 1664 N N . LEU A 1 203 ? -7.917 -4.944 1.517 1.00 93.62 203 LEU A N 1
ATOM 1665 C CA . LEU A 1 203 ? -6.840 -4.518 0.624 1.00 93.62 203 LEU A CA 1
ATOM 1666 C C . LEU A 1 203 ? -7.341 -3.475 -0.402 1.00 93.62 203 LEU A C 1
ATOM 1668 O O . LEU A 1 203 ? -8.084 -2.539 -0.072 1.00 93.62 203 LEU A O 1
ATOM 1672 N N . VAL A 1 204 ? -6.908 -3.646 -1.651 1.00 90.56 204 VAL A N 1
ATOM 1673 C CA . VAL A 1 204 ? -7.347 -2.911 -2.837 1.00 90.56 204 VAL A CA 1
ATOM 1674 C C . VAL A 1 204 ? -8.168 -3.821 -3.747 1.00 90.56 204 VAL A C 1
ATOM 1676 O O . VAL A 1 204 ? -7.967 -5.039 -3.699 1.00 90.56 204 VAL A O 1
ATOM 1679 N N . PRO A 1 205 ? -9.057 -3.274 -4.599 1.00 87.25 205 PRO A N 1
ATOM 1680 C CA . PRO A 1 205 ? -9.984 -4.088 -5.386 1.00 87.25 205 PRO A CA 1
ATOM 1681 C C . PRO A 1 205 ? -9.296 -5.200 -6.189 1.00 87.25 205 PRO A C 1
ATOM 1683 O O . PRO A 1 205 ? -9.737 -6.345 -6.156 1.00 87.25 205 PRO A O 1
ATOM 1686 N N . GLY A 1 206 ? -8.157 -4.908 -6.823 1.00 81.62 206 GLY A N 1
ATOM 1687 C CA . GLY A 1 206 ? -7.419 -5.885 -7.625 1.00 81.62 206 GLY A CA 1
ATOM 1688 C C . GLY A 1 206 ? -6.841 -7.060 -6.829 1.00 81.62 206 GLY A C 1
ATOM 1689 O O . GLY A 1 206 ? -6.762 -8.165 -7.349 1.00 81.62 206 GLY A O 1
ATOM 1690 N N . MET A 1 207 ? -6.479 -6.858 -5.558 1.00 86.69 207 MET A N 1
ATOM 1691 C CA . MET A 1 207 ? -6.003 -7.941 -4.680 1.00 86.69 207 MET A CA 1
ATOM 1692 C C . MET A 1 207 ? -7.142 -8.625 -3.920 1.00 86.69 207 MET A C 1
ATOM 1694 O O . MET A 1 207 ? -7.004 -9.772 -3.499 1.00 86.69 207 MET A O 1
ATOM 1698 N N . CYS A 1 208 ? -8.271 -7.934 -3.748 1.00 92.69 208 CYS A N 1
ATOM 1699 C CA . CYS A 1 208 ? -9.472 -8.494 -3.142 1.00 92.69 208 CYS A CA 1
ATOM 1700 C C . CYS A 1 208 ? -10.006 -9.675 -3.967 1.00 92.69 208 CYS A C 1
ATOM 1702 O O . CYS A 1 208 ? -10.327 -10.713 -3.397 1.00 92.69 208 CYS A O 1
ATOM 1704 N N . GLU A 1 209 ? -10.012 -9.562 -5.300 1.00 88.31 209 GLU A N 1
ATOM 1705 C CA . GLU A 1 209 ? -10.428 -10.648 -6.201 1.00 88.31 209 GLU A CA 1
ATOM 1706 C C . GLU A 1 209 ? -9.607 -11.933 -5.967 1.00 88.31 209 GLU A C 1
ATOM 1708 O O . GLU A 1 209 ? -10.167 -12.997 -5.695 1.00 88.31 209 GLU A O 1
ATOM 1713 N N . GLU A 1 210 ? -8.272 -11.826 -5.963 1.00 89.50 210 GLU A N 1
ATOM 1714 C CA . GLU A 1 210 ? -7.363 -12.950 -5.686 1.00 89.50 210 GLU A CA 1
ATOM 1715 C C . GLU A 1 210 ? -7.589 -13.530 -4.276 1.00 89.50 210 GLU A C 1
ATOM 1717 O O . GLU A 1 210 ? -7.671 -14.750 -4.092 1.00 89.50 210 GLU A O 1
ATOM 1722 N N . LYS A 1 211 ? -7.746 -12.654 -3.274 1.00 95.38 211 LYS A N 1
ATOM 1723 C CA . LYS A 1 211 ? -8.001 -13.041 -1.880 1.00 95.38 211 LYS A CA 1
ATOM 1724 C C . LYS A 1 211 ? -9.287 -13.844 -1.734 1.00 95.38 211 LYS A C 1
ATOM 1726 O O . LYS A 1 211 ? -9.277 -14.893 -1.089 1.00 95.38 211 LYS A O 1
ATOM 1731 N N . VAL A 1 212 ? -10.375 -13.388 -2.348 1.00 96.25 212 VAL A N 1
ATOM 1732 C CA . VAL A 1 212 ? -11.668 -14.084 -2.329 1.00 96.25 212 VAL A CA 1
ATOM 1733 C C . VAL A 1 212 ? -11.544 -15.439 -3.012 1.00 96.25 212 VAL A C 1
ATOM 1735 O O . VAL A 1 212 ? -11.948 -16.447 -2.436 1.00 96.25 212 VAL A O 1
ATOM 1738 N N . GLN A 1 213 ? -10.921 -15.506 -4.190 1.00 95.25 213 GLN A N 1
ATOM 1739 C CA . GLN A 1 213 ? -10.725 -16.766 -4.906 1.00 95.25 213 GLN A CA 1
ATOM 1740 C C . GLN A 1 213 ? -9.980 -17.809 -4.054 1.00 95.25 213 GLN A C 1
ATOM 1742 O O . GLN A 1 213 ? -10.386 -18.975 -3.997 1.00 95.25 213 GLN A O 1
ATOM 1747 N N . LEU A 1 214 ? -8.902 -17.410 -3.374 1.00 95.69 214 LEU A N 1
ATOM 1748 C CA . LEU A 1 214 ? -8.112 -18.311 -2.531 1.00 95.69 214 LEU A CA 1
ATOM 1749 C C . LEU A 1 214 ? -8.833 -18.693 -1.234 1.00 95.69 214 LEU A C 1
ATOM 1751 O O . LEU A 1 214 ? -8.771 -19.854 -0.824 1.00 95.69 214 LEU A O 1
ATOM 1755 N N . LEU A 1 215 ? -9.600 -17.779 -0.640 1.00 96.25 215 LEU A N 1
ATOM 1756 C CA . LEU A 1 215 ? -10.467 -18.103 0.492 1.00 96.25 215 LEU A CA 1
ATOM 1757 C C . LEU A 1 215 ? -11.552 -19.107 0.111 1.00 96.25 215 LEU A C 1
ATOM 1759 O O . LEU A 1 215 ? -11.735 -20.099 0.816 1.00 96.25 215 LEU A O 1
ATOM 1763 N N . LEU A 1 216 ? -12.210 -18.927 -1.034 1.00 95.69 216 LEU A N 1
ATOM 1764 C CA . LEU A 1 216 ? -13.174 -19.900 -1.547 1.00 95.69 216 LEU A CA 1
ATOM 1765 C C . LEU A 1 216 ? -12.512 -21.253 -1.832 1.00 95.69 216 LEU A C 1
ATOM 1767 O O . LEU A 1 216 ? -13.108 -22.302 -1.590 1.00 95.69 216 LEU A O 1
ATOM 1771 N N . LYS A 1 217 ? -11.258 -21.259 -2.301 1.00 95.56 217 LYS A N 1
ATOM 1772 C CA . LYS A 1 217 ? -10.480 -22.491 -2.492 1.00 95.56 217 LYS A CA 1
ATOM 1773 C C . LYS A 1 217 ? -10.214 -23.219 -1.170 1.00 95.56 217 LYS A C 1
ATOM 1775 O O . LYS A 1 217 ? -10.192 -24.455 -1.182 1.00 95.56 217 LYS A O 1
ATOM 1780 N N . SER A 1 218 ? -10.047 -22.470 -0.076 1.00 95.38 218 SER A N 1
ATOM 1781 C CA . SER A 1 218 ? -9.807 -22.989 1.278 1.00 95.38 218 SER A CA 1
ATOM 1782 C C . SER A 1 218 ? -11.038 -23.633 1.932 1.00 95.38 218 SER A C 1
ATOM 1784 O O . SER A 1 218 ? -10.877 -24.434 2.855 1.00 95.38 218 SER A O 1
ATOM 1786 N N . LEU A 1 219 ? -12.247 -23.341 1.430 1.00 95.25 219 LEU A N 1
ATOM 1787 C CA . LEU A 1 219 ? -13.493 -23.907 1.947 1.00 95.25 219 LEU A CA 1
ATOM 1788 C C . LEU A 1 219 ? -13.538 -25.443 1.813 1.00 95.25 219 LEU A C 1
ATOM 1790 O O . LEU A 1 219 ? -13.021 -26.007 0.837 1.00 95.25 219 LEU A O 1
ATOM 1794 N N . PRO A 1 220 ? -14.251 -26.141 2.722 1.00 95.00 220 PRO A N 1
ATOM 1795 C CA . PRO A 1 220 ? -14.560 -27.558 2.581 1.00 95.00 220 PRO A CA 1
ATOM 1796 C C . PRO A 1 220 ? -15.186 -27.877 1.220 1.00 95.00 220 PRO A C 1
ATOM 1798 O O . PRO A 1 220 ? -16.044 -27.144 0.725 1.00 95.00 220 PRO A O 1
ATOM 1801 N N . GLN A 1 221 ? -14.825 -29.024 0.635 1.00 93.44 221 GLN A N 1
ATOM 1802 C CA . GLN A 1 221 ? -15.265 -29.429 -0.710 1.00 93.44 221 GLN A CA 1
ATOM 1803 C C . GLN A 1 221 ? -16.793 -29.374 -0.900 1.00 93.44 221 GLN A C 1
ATOM 1805 O O . GLN A 1 221 ? -17.265 -28.995 -1.973 1.00 93.44 221 GLN A O 1
ATOM 1810 N N . LYS A 1 222 ? -17.560 -29.713 0.148 1.00 94.12 222 LYS A N 1
ATOM 1811 C CA . LYS A 1 222 ? -19.033 -29.675 0.145 1.00 94.12 222 LYS A CA 1
ATOM 1812 C C . LYS A 1 222 ? -19.598 -28.268 -0.067 1.00 94.12 222 LYS A C 1
ATOM 1814 O O . LYS A 1 222 ? -20.629 -28.148 -0.716 1.00 94.12 222 LYS A O 1
ATOM 1819 N N . LEU A 1 223 ? -18.934 -27.239 0.458 1.00 93.94 223 LEU A N 1
ATOM 1820 C CA . LEU A 1 223 ? -19.336 -25.837 0.319 1.00 93.94 223 LEU A CA 1
ATOM 1821 C C . LEU A 1 223 ? -18.757 -25.245 -0.969 1.00 93.94 223 LEU A C 1
ATOM 1823 O O . LEU A 1 223 ? -19.487 -24.687 -1.784 1.00 93.94 223 LEU A O 1
ATOM 1827 N N . ARG A 1 224 ? -17.459 -25.476 -1.212 1.00 94.56 224 ARG A N 1
ATOM 1828 C CA . ARG A 1 224 ? -16.715 -24.926 -2.352 1.00 94.56 224 ARG A CA 1
ATOM 1829 C C . ARG A 1 224 ? -17.365 -25.210 -3.706 1.00 94.56 224 ARG A C 1
ATOM 1831 O O . ARG A 1 224 ? -17.355 -24.339 -4.566 1.00 94.56 224 ARG A O 1
ATOM 1838 N N . ARG A 1 225 ? -17.940 -26.405 -3.903 1.00 94.56 225 ARG A N 1
ATOM 1839 C CA . ARG A 1 225 ? -18.580 -26.816 -5.172 1.00 94.56 225 ARG A CA 1
ATOM 1840 C C . ARG A 1 225 ? -19.688 -25.869 -5.650 1.00 94.56 225 ARG A C 1
ATOM 1842 O O . ARG A 1 225 ? -19.922 -25.789 -6.845 1.00 94.56 225 ARG A O 1
ATOM 1849 N N . HIS A 1 226 ? -20.345 -25.155 -4.736 1.00 92.69 226 HIS A N 1
ATOM 1850 C CA . HIS A 1 226 ? -21.425 -24.220 -5.060 1.00 92.69 226 HIS A CA 1
ATOM 1851 C C . HIS A 1 226 ? -20.918 -22.832 -5.492 1.00 92.69 226 HIS A C 1
ATOM 1853 O O . HIS A 1 226 ? -21.678 -22.039 -6.046 1.00 92.69 226 HIS A O 1
ATOM 1859 N N . CYS A 1 227 ? -19.638 -22.541 -5.252 1.00 91.00 227 CYS A N 1
ATOM 1860 C CA . CYS A 1 227 ? -18.987 -21.295 -5.653 1.00 91.00 227 CYS A CA 1
ATOM 1861 C C . CYS A 1 227 ? -18.137 -21.464 -6.924 1.00 91.00 227 CYS A C 1
ATOM 1863 O O . CYS A 1 227 ? -17.443 -20.533 -7.317 1.00 91.00 227 CYS A O 1
ATOM 1865 N N . VAL A 1 228 ? -18.143 -22.646 -7.551 1.00 91.12 228 VAL A N 1
ATOM 1866 C CA . VAL A 1 228 ? -17.429 -22.906 -8.811 1.00 91.12 228 VAL A CA 1
ATOM 1867 C C . VAL A 1 228 ? -18.252 -22.350 -9.983 1.00 91.12 228 VAL A C 1
ATOM 1869 O O . VAL A 1 228 ? -19.451 -22.626 -10.020 1.00 91.12 228 VAL A O 1
ATOM 1872 N N . PRO A 1 229 ? -17.637 -21.634 -10.948 1.00 94.88 229 PRO A N 1
ATOM 1873 C CA . PRO A 1 229 ? -16.205 -21.315 -11.070 1.00 94.88 229 PRO A CA 1
ATOM 1874 C C . PRO A 1 229 ? -15.703 -20.257 -10.067 1.00 94.88 229 PRO A C 1
ATOM 1876 O O . PRO A 1 229 ? -16.235 -19.155 -9.986 1.00 94.88 229 PRO A O 1
ATOM 1879 N N . LEU A 1 230 ? -14.631 -20.578 -9.322 1.00 92.88 230 LEU A N 1
ATOM 1880 C CA . LEU A 1 230 ? -14.109 -19.698 -8.259 1.00 92.88 230 LEU A CA 1
ATOM 1881 C C . LEU A 1 230 ? -13.651 -18.316 -8.764 1.00 92.88 230 LEU A C 1
ATOM 1883 O O . LEU A 1 230 ? -13.951 -17.337 -8.081 1.00 92.88 230 LEU A O 1
ATOM 1887 N N . PRO A 1 231 ? -12.946 -18.202 -9.913 1.00 90.94 231 PRO A N 1
ATOM 1888 C CA . PRO A 1 231 ? -12.539 -16.897 -10.436 1.00 90.94 231 PRO A CA 1
ATOM 1889 C C . PRO A 1 231 ? -13.743 -16.017 -10.792 1.00 90.94 231 PRO A C 1
ATOM 1891 O O . PRO A 1 231 ? -13.776 -14.841 -10.445 1.00 90.94 231 PRO A O 1
ATOM 1894 N N . GLU A 1 232 ? -14.770 -16.597 -11.419 1.00 91.75 232 GLU A N 1
ATOM 1895 C CA . GLU A 1 232 ? -15.990 -15.871 -11.792 1.00 91.75 232 GLU A CA 1
ATOM 1896 C C . GLU A 1 232 ? -16.764 -15.406 -10.562 1.00 91.75 232 GLU A C 1
ATOM 1898 O O . GLU A 1 232 ? -17.216 -14.261 -10.513 1.00 91.75 232 GLU A O 1
ATOM 1903 N N . TYR A 1 233 ? -16.873 -16.260 -9.538 1.00 95.31 233 TYR A N 1
ATOM 1904 C CA . TYR A 1 233 ? -17.505 -15.870 -8.283 1.00 95.31 233 TYR A CA 1
ATOM 1905 C C . TYR A 1 233 ? -16.751 -14.716 -7.618 1.00 95.31 233 TYR A C 1
ATOM 1907 O O . TYR A 1 233 ? -17.376 -13.739 -7.211 1.00 95.31 233 TYR A O 1
ATOM 1915 N N . ALA A 1 234 ? -15.421 -14.810 -7.518 1.00 93.94 234 ALA A N 1
ATOM 1916 C CA . ALA A 1 234 ? -14.595 -13.780 -6.894 1.00 93.94 234 ALA A CA 1
ATOM 1917 C C . ALA A 1 234 ? -14.717 -12.428 -7.613 1.00 93.94 234 ALA A C 1
ATOM 1919 O O . ALA A 1 234 ? -14.918 -11.402 -6.960 1.00 93.94 234 ALA A O 1
ATOM 1920 N N . LYS A 1 235 ? -14.683 -12.442 -8.950 1.00 90.38 235 LYS A N 1
ATOM 1921 C CA . LYS A 1 235 ? -14.920 -11.258 -9.780 1.00 90.38 235 LYS A CA 1
ATOM 1922 C C . LYS A 1 235 ? -16.310 -10.666 -9.532 1.00 90.38 235 LYS A C 1
ATOM 1924 O O . LYS A 1 235 ? -16.426 -9.474 -9.265 1.00 90.38 235 LYS A O 1
ATOM 1929 N N . SER A 1 236 ? -17.346 -11.506 -9.536 1.00 93.81 236 SER A N 1
ATOM 1930 C CA . SER A 1 236 ? -18.730 -11.058 -9.341 1.00 93.81 236 SER A CA 1
ATOM 1931 C C . SER A 1 236 ? -18.970 -10.500 -7.929 1.00 93.81 236 SER A C 1
ATOM 1933 O O . SER A 1 236 ? -19.705 -9.531 -7.767 1.00 93.81 236 SER A O 1
ATOM 1935 N N . PHE A 1 237 ? -18.343 -11.082 -6.898 1.00 95.56 237 PHE A N 1
ATOM 1936 C CA . PHE A 1 237 ? -18.375 -10.552 -5.528 1.00 95.56 237 PHE A CA 1
ATOM 1937 C C . PHE A 1 237 ? -17.785 -9.142 -5.470 1.00 95.56 237 PHE A C 1
ATOM 1939 O O . PHE A 1 237 ? -18.377 -8.248 -4.864 1.00 95.56 237 PHE A O 1
ATOM 1946 N N . LEU A 1 238 ? -16.637 -8.929 -6.120 1.00 91.94 238 LEU A N 1
ATOM 1947 C CA . LEU A 1 238 ? -16.004 -7.617 -6.163 1.00 91.94 238 LEU A CA 1
ATOM 1948 C C . LEU A 1 238 ? -16.886 -6.587 -6.879 1.00 91.94 238 LEU A C 1
ATOM 1950 O O . LEU A 1 238 ? -17.051 -5.481 -6.370 1.00 91.94 238 LEU A O 1
ATOM 1954 N N . GLU A 1 239 ? -17.455 -6.948 -8.030 1.00 91.69 239 GLU A N 1
ATOM 1955 C CA . GLU A 1 239 ? -18.353 -6.081 -8.803 1.00 91.69 239 GLU A CA 1
ATOM 1956 C C . GLU A 1 239 ? -19.571 -5.664 -7.968 1.00 91.69 239 GLU A C 1
ATOM 1958 O O . GLU A 1 239 ? -19.802 -4.467 -7.794 1.00 91.69 239 GLU A O 1
ATOM 1963 N N . ARG A 1 240 ? -20.251 -6.618 -7.315 1.00 94.31 240 ARG A N 1
ATOM 1964 C CA . ARG A 1 240 ? -21.364 -6.322 -6.394 1.00 94.31 240 ARG A CA 1
ATOM 1965 C C . ARG A 1 240 ? -20.942 -5.419 -5.234 1.00 94.31 240 ARG A C 1
ATOM 1967 O O . ARG A 1 240 ? -21.645 -4.466 -4.906 1.00 94.31 240 ARG A O 1
ATOM 1974 N N . ALA A 1 241 ? -19.793 -5.688 -4.611 1.00 93.00 241 ALA A N 1
ATOM 1975 C CA . ALA A 1 241 ? -19.303 -4.888 -3.489 1.00 93.00 241 ALA A CA 1
ATOM 1976 C C . ALA A 1 241 ? -18.990 -3.435 -3.893 1.00 93.00 241 ALA A C 1
ATOM 1978 O O . ALA A 1 241 ? -19.206 -2.513 -3.099 1.00 93.00 241 ALA A O 1
ATOM 1979 N N . LEU A 1 242 ? -18.485 -3.225 -5.112 1.00 88.69 242 LEU A N 1
ATOM 1980 C CA . LEU A 1 242 ? -18.223 -1.902 -5.675 1.00 88.69 242 LEU A CA 1
ATOM 1981 C C . LEU A 1 242 ? -19.524 -1.174 -6.048 1.00 88.69 242 LEU A C 1
ATOM 1983 O O . LEU A 1 242 ? -19.699 -0.020 -5.657 1.00 88.69 242 LEU A O 1
ATOM 1987 N N . GLU A 1 243 ? -20.450 -1.844 -6.738 1.00 90.19 243 GLU A N 1
ATOM 1988 C CA . GLU A 1 243 ? -21.746 -1.285 -7.155 1.00 90.19 243 GLU A CA 1
ATOM 1989 C C . GLU A 1 243 ? -22.619 -0.882 -5.959 1.00 90.19 243 GLU A C 1
ATOM 1991 O O . GLU A 1 243 ? -23.171 0.219 -5.925 1.00 90.19 243 GLU A O 1
ATOM 1996 N N . GLU A 1 244 ? -22.685 -1.730 -4.928 1.00 91.75 244 GLU A N 1
ATOM 1997 C CA . GLU A 1 244 ? -23.427 -1.454 -3.693 1.00 91.75 244 GLU A CA 1
ATOM 1998 C C . GLU A 1 244 ? -22.697 -0.455 -2.765 1.00 91.75 244 GLU A C 1
ATOM 2000 O O . GLU A 1 244 ? -23.204 -0.142 -1.686 1.00 91.75 244 GLU A O 1
ATOM 2005 N N . LYS A 1 245 ? -21.511 0.050 -3.151 1.00 88.94 245 LYS A N 1
ATOM 2006 C CA . LYS A 1 245 ? -20.638 0.923 -2.336 1.00 88.94 245 LYS A CA 1
ATOM 2007 C C . LYS A 1 245 ? -20.317 0.346 -0.949 1.00 88.94 245 LYS A C 1
ATOM 2009 O O . LYS A 1 245 ? -20.173 1.078 0.028 1.00 88.94 245 LYS A O 1
ATOM 2014 N N . ARG A 1 246 ? -20.199 -0.981 -0.861 1.00 89.94 246 ARG A N 1
ATOM 2015 C CA . ARG A 1 246 ? -19.878 -1.722 0.373 1.00 89.94 246 ARG A CA 1
ATOM 2016 C C . ARG A 1 246 ? -18.415 -2.141 0.458 1.00 89.94 246 ARG A C 1
ATOM 2018 O O . ARG A 1 246 ? -17.976 -2.614 1.502 1.00 89.94 246 ARG A O 1
ATOM 2025 N N . PHE A 1 247 ? -17.650 -1.965 -0.618 1.00 91.06 247 PHE A N 1
ATOM 2026 C CA . PHE A 1 247 ? -16.231 -2.293 -0.634 1.00 91.06 247 PHE A CA 1
ATOM 2027 C C . PHE A 1 247 ? -15.465 -1.538 0.461 1.00 91.06 247 PHE A C 1
ATOM 2029 O O . PHE A 1 247 ? -15.462 -0.307 0.505 1.00 91.06 247 PHE A O 1
ATOM 2036 N N . GLY A 1 248 ? -14.773 -2.281 1.328 1.00 89.50 248 GLY A N 1
ATOM 2037 C CA . GLY A 1 248 ? -14.006 -1.704 2.432 1.00 89.50 248 GLY A CA 1
ATOM 2038 C C . GLY A 1 248 ? -14.832 -1.343 3.669 1.00 89.50 248 GLY A C 1
ATOM 2039 O O . GLY A 1 248 ? -14.262 -0.814 4.620 1.00 89.50 248 GLY A O 1
ATOM 2040 N N . VAL A 1 249 ? -16.140 -1.609 3.677 1.00 89.88 249 VAL A N 1
ATOM 2041 C CA . VAL A 1 249 ? -17.026 -1.292 4.802 1.00 89.88 249 VAL A CA 1
ATOM 2042 C C . VAL A 1 249 ? -17.264 -2.544 5.641 1.00 89.88 249 VAL A C 1
ATOM 2044 O O . VAL A 1 249 ? -17.778 -3.549 5.154 1.00 89.88 249 VAL A O 1
ATOM 2047 N N . GLY A 1 250 ? -16.933 -2.460 6.929 1.00 89.50 250 GLY A N 1
ATOM 2048 C CA . GLY A 1 250 ? -17.126 -3.556 7.875 1.00 89.50 250 GLY A CA 1
ATOM 2049 C C . GLY A 1 250 ? -16.098 -4.682 7.737 1.00 89.50 250 GLY A C 1
ATOM 2050 O O . GLY A 1 250 ? -15.054 -4.540 7.099 1.00 89.50 250 GLY A O 1
ATOM 2051 N N . ASP A 1 251 ? -16.393 -5.799 8.396 1.00 93.88 251 ASP A N 1
ATOM 2052 C CA . ASP A 1 251 ? -15.557 -6.999 8.397 1.00 93.88 251 ASP A CA 1
ATOM 2053 C C . ASP A 1 251 ? -15.616 -7.700 7.030 1.00 93.88 251 ASP A C 1
ATOM 2055 O O . ASP A 1 251 ? -16.693 -7.935 6.472 1.00 93.88 251 ASP A O 1
ATOM 2059 N N . PHE A 1 252 ? -14.444 -8.007 6.474 1.00 95.12 252 PHE A N 1
ATOM 2060 C CA . PHE A 1 252 ? -14.325 -8.576 5.135 1.00 95.12 252 PHE A CA 1
ATOM 2061 C C . PHE A 1 252 ? -14.910 -9.995 5.043 1.00 95.12 252 PHE A C 1
ATOM 2063 O O . PHE A 1 252 ? -15.614 -10.309 4.080 1.00 95.12 252 PHE A O 1
ATOM 2070 N N . LEU A 1 253 ? -14.650 -10.852 6.039 1.00 95.12 253 LEU A N 1
ATOM 2071 C CA . LEU A 1 253 ? -15.148 -12.230 6.034 1.00 95.12 253 LEU A CA 1
ATOM 2072 C C . LEU A 1 253 ? -16.662 -12.270 6.214 1.00 95.12 253 LEU A C 1
ATOM 2074 O O . LEU A 1 253 ? -17.327 -13.040 5.525 1.00 95.12 253 LEU A O 1
ATOM 2078 N N . ASP A 1 254 ? -17.217 -11.426 7.082 1.00 94.81 254 ASP A N 1
ATOM 2079 C CA . ASP A 1 254 ? -18.672 -11.338 7.240 1.00 94.81 254 ASP A CA 1
ATOM 2080 C C . ASP A 1 254 ? -19.354 -10.855 5.965 1.00 94.81 254 ASP A C 1
ATOM 2082 O O . ASP A 1 254 ? -20.415 -11.367 5.603 1.00 94.81 254 ASP A O 1
ATOM 2086 N N . SER A 1 255 ? -18.741 -9.903 5.258 1.00 95.25 255 SER A N 1
ATOM 2087 C CA . SER A 1 255 ? -19.258 -9.439 3.973 1.00 95.25 255 SER A CA 1
ATOM 2088 C C . SER A 1 255 ? -19.280 -10.563 2.936 1.00 95.25 255 SER A C 1
ATOM 2090 O O . SER A 1 255 ? -20.306 -10.782 2.291 1.00 95.25 255 SER A O 1
ATOM 2092 N N . LEU A 1 256 ? -18.200 -11.347 2.843 1.00 95.56 256 LEU A N 1
ATOM 2093 C CA . LEU A 1 256 ? -18.135 -12.508 1.955 1.00 95.56 256 LEU A CA 1
ATOM 2094 C C . LEU A 1 256 ? -19.148 -13.598 2.343 1.00 95.56 256 LEU A C 1
ATOM 2096 O O . LEU A 1 256 ? -19.817 -14.152 1.475 1.00 95.56 256 LEU A O 1
ATOM 2100 N N . ILE A 1 257 ? -19.302 -13.898 3.636 1.00 96.12 257 ILE A N 1
ATOM 2101 C CA . ILE A 1 257 ? -20.295 -14.866 4.133 1.00 96.12 257 ILE A CA 1
ATOM 2102 C C . ILE A 1 257 ? -21.715 -14.408 3.788 1.00 96.12 257 ILE A C 1
ATOM 2104 O O . ILE A 1 257 ? -22.529 -15.209 3.325 1.00 96.12 257 ILE A O 1
ATOM 2108 N N . SER A 1 258 ? -22.010 -13.125 4.001 1.00 95.31 258 SER A N 1
ATOM 2109 C CA . SER A 1 258 ? -23.310 -12.527 3.697 1.00 95.31 258 SER A CA 1
ATOM 2110 C C . SER A 1 258 ? -23.625 -12.590 2.200 1.00 95.31 258 SER A C 1
ATOM 2112 O O . SER A 1 258 ? -24.728 -12.991 1.824 1.00 95.31 258 SER A O 1
ATOM 2114 N N . ASP A 1 259 ? -22.645 -12.286 1.343 1.00 95.50 259 ASP A N 1
ATOM 2115 C CA . ASP A 1 259 ? -22.784 -12.401 -0.112 1.00 95.50 259 ASP A CA 1
ATOM 2116 C C . ASP A 1 259 ? -23.045 -13.852 -0.540 1.00 95.50 259 ASP A C 1
ATOM 2118 O O . ASP A 1 259 ? -24.001 -14.110 -1.266 1.00 95.50 259 ASP A O 1
ATOM 2122 N N . ILE A 1 260 ? -22.288 -14.825 -0.017 1.00 95.31 260 ILE A N 1
ATOM 2123 C CA . ILE A 1 260 ? -22.499 -16.244 -0.348 1.00 95.31 260 ILE A CA 1
ATOM 2124 C C . ILE A 1 260 ? -23.876 -16.730 0.116 1.00 95.31 260 ILE A C 1
ATOM 2126 O O . ILE A 1 260 ? -24.552 -17.470 -0.606 1.00 95.31 260 ILE A O 1
ATOM 2130 N N . ARG A 1 261 ? -24.339 -16.292 1.290 1.00 95.62 261 ARG A N 1
ATOM 2131 C CA . ARG A 1 261 ? -25.696 -16.598 1.752 1.00 95.62 261 ARG A CA 1
ATOM 2132 C C . ARG A 1 261 ? -26.748 -16.009 0.810 1.00 95.62 261 ARG A C 1
ATOM 2134 O O . ARG A 1 261 ? -27.691 -16.716 0.468 1.00 95.62 261 ARG A O 1
ATOM 2141 N N . LYS A 1 262 ? -26.589 -14.757 0.374 1.00 94.62 262 LYS A N 1
ATOM 2142 C CA . LYS A 1 262 ? -27.527 -14.072 -0.531 1.00 94.62 262 LYS A CA 1
ATOM 2143 C C . LYS A 1 262 ? -27.564 -14.717 -1.923 1.00 94.62 262 LYS A C 1
ATOM 2145 O O . LYS A 1 262 ? -28.643 -14.976 -2.440 1.00 94.62 262 LYS A O 1
ATOM 2150 N N . GLU A 1 263 ? -26.403 -15.021 -2.498 1.00 94.69 263 GLU A N 1
ATOM 2151 C CA . GLU A 1 263 ? -26.258 -15.468 -3.892 1.00 94.69 263 GLU A CA 1
ATOM 2152 C C . GLU A 1 263 ? -26.385 -16.985 -4.087 1.00 94.69 263 GLU A C 1
ATOM 2154 O O . GLU A 1 263 ? -26.633 -17.456 -5.201 1.00 94.69 263 GLU A O 1
ATOM 2159 N N . ARG A 1 264 ? -26.144 -17.781 -3.038 1.00 92.75 264 ARG A N 1
ATOM 2160 C CA . ARG A 1 264 ? -26.141 -19.254 -3.110 1.00 92.75 264 ARG A CA 1
ATOM 2161 C C . ARG A 1 264 ? -27.046 -19.924 -2.079 1.00 92.75 264 ARG A C 1
ATOM 2163 O O . ARG A 1 264 ? -27.220 -21.138 -2.152 1.00 92.75 264 ARG A O 1
ATOM 2170 N N . GLY A 1 265 ? -27.608 -19.176 -1.127 1.00 92.69 265 GLY A N 1
ATOM 2171 C CA . GLY A 1 265 ? -28.459 -19.731 -0.069 1.00 92.69 265 GLY A CA 1
ATOM 2172 C C . GLY A 1 265 ? -27.707 -20.622 0.923 1.00 92.69 265 GLY A C 1
ATOM 2173 O O . GLY A 1 265 ? -28.317 -21.475 1.563 1.00 92.69 265 GLY A O 1
ATOM 2174 N N . LEU A 1 266 ? -26.381 -20.478 1.024 1.00 92.69 266 LEU A N 1
ATOM 2175 C CA . LEU A 1 266 ? -25.541 -21.325 1.872 1.00 92.69 266 LEU A CA 1
ATOM 2176 C C . LEU A 1 266 ? -25.240 -20.654 3.204 1.00 92.69 266 LEU A C 1
ATOM 2178 O O . LEU A 1 266 ? -24.884 -19.479 3.262 1.00 92.69 266 LEU A O 1
ATOM 2182 N N . GLU A 1 267 ? -25.298 -21.435 4.275 1.00 92.62 267 GLU A N 1
ATOM 2183 C CA . GLU A 1 267 ? -24.800 -21.009 5.575 1.00 92.62 267 GLU A CA 1
ATOM 2184 C C . GLU A 1 267 ? -23.343 -21.433 5.734 1.00 92.62 267 GLU A C 1
ATOM 2186 O O . GLU A 1 267 ? -23.037 -22.616 5.879 1.00 92.62 267 GLU A O 1
ATOM 2191 N N . ILE A 1 268 ? -22.446 -20.450 5.694 1.00 93.88 268 ILE A N 1
ATOM 2192 C CA . ILE A 1 268 ? -21.011 -20.637 5.906 1.00 93.88 268 ILE A CA 1
ATOM 2193 C C . ILE A 1 268 ? -20.629 -19.998 7.237 1.00 93.88 268 ILE A C 1
ATOM 2195 O O . ILE A 1 268 ? -21.085 -18.903 7.568 1.00 93.88 268 ILE A O 1
ATOM 2199 N N . LYS A 1 269 ? -19.785 -20.681 8.008 1.00 94.69 269 LYS A N 1
ATOM 2200 C CA . LYS A 1 269 ? -19.221 -20.170 9.257 1.00 94.69 269 LYS A CA 1
ATOM 2201 C C . LYS A 1 269 ? -17.817 -19.632 9.013 1.00 94.69 269 LYS A C 1
ATOM 2203 O O . LYS A 1 269 ? -17.092 -20.110 8.146 1.00 94.69 269 LYS A O 1
ATOM 2208 N N . ARG A 1 270 ? -17.373 -18.694 9.855 1.00 94.44 270 ARG A N 1
ATOM 2209 C CA . ARG A 1 270 ? -15.991 -18.177 9.817 1.00 94.44 270 ARG A CA 1
ATOM 2210 C C . ARG A 1 270 ? -14.941 -19.294 9.916 1.00 94.44 270 ARG A C 1
ATOM 2212 O O . ARG A 1 270 ? -13.928 -19.229 9.236 1.00 94.44 270 ARG A O 1
ATOM 2219 N N . THR A 1 271 ? -15.223 -20.343 10.692 1.00 94.94 271 THR A N 1
ATOM 2220 C CA . THR A 1 271 ? -14.351 -21.519 10.868 1.00 94.94 271 THR A CA 1
ATOM 2221 C C . THR A 1 271 ? -14.198 -22.387 9.617 1.00 94.94 271 THR A C 1
ATOM 2223 O O . THR A 1 271 ? -13.333 -23.257 9.593 1.00 94.94 271 THR A O 1
ATOM 2226 N N . ASP A 1 272 ? -15.047 -22.202 8.600 1.00 94.75 272 ASP A N 1
ATOM 2227 C CA . ASP A 1 272 ? -14.939 -22.941 7.339 1.00 94.75 272 ASP A CA 1
ATOM 2228 C C . ASP A 1 272 ? -13.843 -22.361 6.432 1.00 94.75 272 ASP A C 1
ATOM 2230 O O . ASP A 1 272 ? -13.331 -23.060 5.557 1.00 94.75 272 ASP A O 1
ATOM 2234 N N . PHE A 1 273 ? -13.460 -21.100 6.641 1.00 95.19 273 PHE A N 1
ATOM 2235 C CA . PHE A 1 273 ? -12.341 -20.474 5.945 1.00 95.19 273 PHE A CA 1
ATOM 2236 C C . PHE A 1 273 ? -11.018 -20.793 6.643 1.00 95.19 273 PHE A C 1
ATOM 2238 O O . PHE A 1 273 ? -10.971 -20.962 7.859 1.00 95.19 273 PHE A O 1
ATOM 2245 N N . ARG A 1 274 ? -9.923 -20.818 5.872 1.00 94.56 274 ARG A N 1
ATOM 2246 C CA . ARG A 1 274 ? -8.555 -20.943 6.405 1.00 94.56 274 ARG A CA 1
ATOM 2247 C C . ARG A 1 274 ? -7.705 -19.736 6.000 1.00 94.56 274 ARG A C 1
ATOM 2249 O O . ARG A 1 274 ? -6.914 -19.854 5.055 1.00 94.56 274 ARG A O 1
ATOM 2256 N N . PRO A 1 275 ? -7.873 -18.567 6.646 1.00 91.44 275 PRO A N 1
ATOM 2257 C CA . PRO A 1 275 ? -7.098 -17.365 6.332 1.00 91.44 275 PRO A CA 1
ATOM 2258 C C . PRO A 1 275 ? -5.582 -17.575 6.440 1.00 91.44 275 PRO A C 1
ATOM 2260 O O . PRO A 1 275 ? -4.823 -16.955 5.705 1.00 91.44 275 PRO A O 1
ATOM 2263 N N . GLU A 1 276 ? -5.140 -18.498 7.292 1.00 90.94 276 GLU A N 1
ATOM 2264 C CA . GLU A 1 276 ? -3.732 -18.836 7.525 1.00 90.94 276 GLU A CA 1
ATOM 2265 C C . GLU A 1 276 ? -3.089 -19.528 6.315 1.00 90.94 276 GLU A C 1
ATOM 2267 O O . GLU A 1 276 ? -1.869 -19.562 6.192 1.00 90.94 276 GLU A O 1
ATOM 2272 N N . SER A 1 277 ? -3.904 -20.089 5.413 1.00 91.25 277 SER A N 1
ATOM 2273 C CA . SER A 1 277 ? -3.430 -20.692 4.161 1.00 91.25 277 SER A CA 1
ATOM 2274 C C . SER A 1 277 ? -3.175 -19.671 3.052 1.00 91.25 277 SER A C 1
ATOM 2276 O O . SER A 1 277 ? -2.662 -20.033 1.990 1.00 91.25 277 SER A O 1
ATOM 2278 N N . LEU A 1 278 ? -3.556 -18.409 3.268 1.00 92.81 278 LEU A N 1
ATOM 2279 C CA . LEU A 1 278 ? -3.351 -17.357 2.287 1.00 92.81 278 LEU A CA 1
ATOM 2280 C C . LEU A 1 278 ? -1.867 -16.971 2.207 1.00 92.81 278 LEU A C 1
ATOM 2282 O O . LEU A 1 278 ? -1.200 -16.857 3.237 1.00 92.81 278 LEU A O 1
ATOM 2286 N N . PRO A 1 279 ? -1.348 -16.707 0.996 1.00 91.75 279 PRO A N 1
ATOM 2287 C CA . PRO A 1 279 ? -0.034 -16.105 0.832 1.00 91.75 279 PRO A CA 1
ATOM 2288 C C . PRO A 1 279 ? 0.103 -14.793 1.612 1.00 91.75 279 PRO A C 1
ATOM 2290 O O . PRO A 1 279 ? -0.845 -14.006 1.700 1.00 91.75 279 PRO A O 1
ATOM 2293 N N . LEU A 1 280 ? 1.312 -14.517 2.112 1.00 91.19 280 LEU A N 1
ATOM 2294 C CA . LEU A 1 280 ? 1.599 -13.320 2.911 1.00 91.19 280 LEU A CA 1
ATOM 2295 C C . LEU A 1 280 ? 1.203 -12.028 2.191 1.00 91.19 280 LEU A C 1
ATOM 2297 O O . LEU A 1 280 ? 0.695 -11.106 2.824 1.00 91.19 280 LEU A O 1
ATOM 2301 N N . HIS A 1 281 ? 1.358 -11.968 0.869 1.00 90.38 281 HIS A N 1
ATOM 2302 C CA . HIS A 1 281 ? 1.016 -10.794 0.072 1.00 90.38 281 HIS A CA 1
ATOM 2303 C C . HIS A 1 281 ? -0.473 -10.413 0.098 1.00 90.38 281 HIS A C 1
ATOM 2305 O O . HIS A 1 281 ? -0.797 -9.284 -0.253 1.00 90.38 281 HIS A O 1
ATOM 2311 N N . LEU A 1 282 ? -1.377 -11.297 0.543 1.00 93.25 282 LEU A N 1
ATOM 2312 C CA . LEU A 1 282 ? -2.817 -11.018 0.724 1.00 93.25 282 LEU A CA 1
ATOM 2313 C C . LEU A 1 282 ? -3.160 -10.470 2.119 1.00 93.25 282 LEU A C 1
ATOM 2315 O O . LEU A 1 282 ? -4.327 -10.418 2.532 1.00 93.25 282 LEU A O 1
ATOM 2319 N N . SER A 1 283 ? -2.132 -10.026 2.835 1.00 93.44 283 SER A N 1
ATOM 2320 C CA . SER A 1 283 ? -2.233 -9.163 4.004 1.00 93.44 283 SER A CA 1
ATOM 2321 C C . SER A 1 283 ? -1.579 -7.811 3.697 1.00 93.44 283 SER A C 1
ATOM 2323 O O . SER A 1 283 ? -0.644 -7.726 2.900 1.00 93.44 283 SER A O 1
ATOM 2325 N N . MET A 1 284 ? -2.097 -6.739 4.294 1.00 94.75 284 MET A N 1
ATOM 2326 C CA . MET A 1 284 ? -1.554 -5.391 4.114 1.00 94.75 284 MET A CA 1
ATOM 2327 C C . MET A 1 284 ? -0.214 -5.272 4.851 1.00 94.75 284 MET A C 1
ATOM 2329 O O . MET A 1 284 ? -0.100 -5.707 5.994 1.00 94.75 284 MET A O 1
ATOM 2333 N N . ASN A 1 285 ? 0.784 -4.655 4.221 1.00 95.00 285 ASN A N 1
ATOM 2334 C CA . ASN A 1 285 ? 1.975 -4.169 4.917 1.00 95.00 285 ASN A CA 1
ATOM 2335 C C . ASN A 1 285 ? 1.725 -2.744 5.424 1.00 95.00 285 ASN A C 1
ATOM 2337 O O . ASN A 1 285 ? 1.146 -1.926 4.710 1.00 95.00 285 ASN A O 1
ATOM 2341 N N . PHE A 1 286 ? 2.228 -2.404 6.603 1.00 95.94 286 PHE A N 1
ATOM 2342 C CA . PHE A 1 286 ? 2.172 -1.053 7.151 1.00 95.94 286 PHE A CA 1
ATOM 2343 C C . PHE A 1 286 ? 3.589 -0.506 7.268 1.00 95.94 286 PHE A C 1
ATOM 2345 O O . PHE A 1 286 ? 4.422 -1.050 7.989 1.00 95.94 286 PHE A O 1
ATOM 2352 N N . ARG A 1 287 ? 3.868 0.576 6.540 1.00 95.62 287 ARG A N 1
ATOM 2353 C CA . ARG A 1 287 ? 5.121 1.323 6.659 1.00 95.62 287 ARG A CA 1
ATOM 2354 C C . ARG A 1 287 ? 4.866 2.547 7.516 1.00 95.62 287 ARG A C 1
ATOM 2356 O O . ARG A 1 287 ? 4.246 3.500 7.038 1.00 95.62 287 ARG A O 1
ATOM 2363 N N . LEU A 1 288 ? 5.335 2.505 8.756 1.00 95.50 288 LEU A N 1
ATOM 2364 C CA . LEU A 1 288 ? 5.212 3.615 9.687 1.00 95.50 288 LEU A CA 1
ATOM 2365 C C . LEU A 1 288 ? 6.246 4.684 9.332 1.00 95.50 288 LEU A C 1
ATOM 2367 O O . LEU A 1 288 ? 7.432 4.375 9.204 1.00 95.50 288 LEU A O 1
ATOM 2371 N N . VAL A 1 289 ? 5.802 5.926 9.149 1.00 94.69 289 VAL A N 1
ATOM 2372 C CA . VAL A 1 289 ? 6.679 7.056 8.810 1.00 94.69 289 VAL A CA 1
ATOM 2373 C C . VAL A 1 289 ? 6.553 8.195 9.813 1.00 94.69 289 VAL A C 1
ATOM 2375 O O . VAL A 1 289 ? 5.469 8.447 10.343 1.00 94.69 289 VAL A O 1
ATOM 2378 N N . ASP A 1 290 ? 7.662 8.888 10.058 1.00 89.75 290 ASP A N 1
ATOM 2379 C CA . ASP A 1 290 ? 7.692 10.112 10.862 1.00 89.75 290 ASP A CA 1
ATOM 2380 C C . ASP A 1 290 ? 7.160 11.338 10.083 1.00 89.75 290 ASP A C 1
ATOM 2382 O O . ASP A 1 290 ? 6.722 11.239 8.931 1.00 89.75 290 ASP A O 1
ATOM 2386 N N . GLU A 1 291 ? 7.199 12.520 10.708 1.00 84.00 291 GLU A N 1
ATOM 2387 C CA . GLU A 1 291 ? 6.787 13.783 10.075 1.00 84.00 291 GLU A CA 1
ATOM 2388 C C . GLU A 1 291 ? 7.667 14.183 8.876 1.00 84.00 291 GLU A C 1
ATOM 2390 O O . GLU A 1 291 ? 7.216 14.909 7.989 1.00 84.00 291 GLU A O 1
ATOM 2395 N N . HIS A 1 292 ? 8.902 13.682 8.814 1.00 84.19 292 HIS A N 1
ATOM 2396 C CA . HIS A 1 292 ? 9.865 13.939 7.745 1.00 84.19 292 HIS A CA 1
ATOM 2397 C C . HIS A 1 292 ? 9.831 12.873 6.636 1.00 84.19 292 HIS A C 1
ATOM 2399 O O . HIS A 1 292 ? 10.600 12.956 5.675 1.00 84.19 292 HIS A O 1
ATOM 2405 N N . GLY A 1 293 ? 8.951 11.873 6.745 1.00 84.19 293 GLY A N 1
ATOM 2406 C CA . GLY A 1 293 ? 8.823 10.772 5.795 1.00 84.19 293 GLY A CA 1
ATOM 2407 C C . GLY A 1 293 ? 9.881 9.673 5.940 1.00 84.19 293 GLY A C 1
ATOM 2408 O O . GLY A 1 293 ? 9.985 8.819 5.057 1.00 84.19 293 GLY A O 1
ATOM 2409 N N . ARG A 1 294 ? 10.666 9.659 7.024 1.00 90.38 294 ARG A N 1
ATOM 2410 C CA . ARG A 1 294 ? 11.592 8.560 7.324 1.00 90.38 294 ARG A CA 1
ATOM 2411 C C . ARG A 1 294 ? 10.808 7.359 7.829 1.00 90.38 294 ARG A C 1
ATOM 2413 O O . ARG A 1 294 ? 9.882 7.496 8.624 1.00 90.38 294 ARG A O 1
ATOM 2420 N N . GLN A 1 295 ? 11.192 6.176 7.362 1.00 93.88 295 GLN A N 1
ATOM 2421 C CA . GLN A 1 295 ? 10.600 4.926 7.819 1.00 93.88 295 GLN A CA 1
ATOM 2422 C C . GLN A 1 295 ? 11.064 4.624 9.247 1.00 93.88 295 GLN A C 1
ATOM 2424 O O . GLN A 1 295 ? 12.265 4.525 9.490 1.00 93.88 295 GLN A O 1
ATOM 2429 N N . LEU A 1 296 ? 10.103 4.452 10.152 1.00 93.25 296 LEU A N 1
ATOM 2430 C CA . LEU A 1 296 ? 10.330 3.999 11.522 1.00 93.25 296 LEU A CA 1
ATOM 2431 C C . LEU A 1 296 ? 10.301 2.474 11.592 1.00 93.25 296 LEU A C 1
ATOM 2433 O O . LEU A 1 296 ? 11.242 1.873 12.089 1.00 93.25 296 LEU A O 1
ATOM 2437 N N . GLU A 1 297 ? 9.251 1.863 11.038 1.00 93.94 297 GLU A N 1
ATOM 2438 C CA . GLU A 1 297 ? 9.010 0.421 11.139 1.00 93.94 297 GLU A CA 1
ATOM 2439 C C . GLU A 1 297 ? 8.248 -0.095 9.907 1.00 93.94 297 GLU A C 1
ATOM 2441 O O . GLU A 1 297 ? 7.533 0.666 9.238 1.00 93.94 297 GLU A O 1
ATOM 2446 N N . LEU A 1 298 ? 8.409 -1.382 9.587 1.00 93.88 298 LEU A N 1
ATOM 2447 C CA . LEU A 1 298 ? 7.667 -2.063 8.522 1.00 93.88 298 LEU A CA 1
ATOM 2448 C C . LEU A 1 298 ? 7.138 -3.402 9.039 1.00 93.88 298 LEU A C 1
ATOM 2450 O O . LEU A 1 298 ? 7.900 -4.347 9.214 1.00 93.88 298 LEU A O 1
ATOM 2454 N N . GLU A 1 299 ? 5.824 -3.501 9.212 1.00 94.06 299 GLU A N 1
ATOM 2455 C CA . GLU A 1 299 ? 5.188 -4.654 9.855 1.00 94.06 299 GLU A CA 1
ATOM 2456 C C . GLU A 1 299 ? 3.806 -4.922 9.236 1.00 94.06 299 GLU A C 1
ATOM 2458 O O . GLU A 1 299 ? 3.159 -4.021 8.703 1.00 94.06 299 GLU A O 1
ATOM 2463 N N . ARG A 1 300 ? 3.338 -6.172 9.284 1.00 92.19 300 ARG A N 1
ATOM 2464 C CA . ARG A 1 300 ? 1.994 -6.570 8.815 1.00 92.19 300 ARG A CA 1
ATOM 2465 C C . ARG A 1 300 ? 0.965 -6.533 9.930 1.00 92.19 300 ARG A C 1
ATOM 2467 O O . ARG A 1 300 ? -0.220 -6.311 9.692 1.00 92.19 300 ARG A O 1
ATOM 2474 N N . ASN A 1 301 ? 1.409 -6.775 11.157 1.00 92.31 301 ASN A N 1
ATOM 2475 C CA . ASN A 1 301 ? 0.542 -6.778 12.318 1.00 92.31 301 ASN A CA 1
ATOM 2476 C C . ASN A 1 301 ? 0.324 -5.353 12.853 1.00 92.31 301 ASN A C 1
ATOM 2478 O O . ASN A 1 301 ? 1.130 -4.820 13.617 1.00 92.31 301 ASN A O 1
ATOM 2482 N N . LEU A 1 302 ? -0.818 -4.760 12.499 1.00 93.25 302 LEU A N 1
ATOM 2483 C CA . LEU A 1 302 ? -1.224 -3.440 12.985 1.00 93.25 302 LEU A CA 1
ATOM 2484 C C . LEU A 1 302 ? -1.341 -3.375 14.518 1.00 93.25 302 LEU A C 1
ATOM 2486 O O . LEU A 1 302 ? -1.016 -2.351 15.115 1.00 93.25 302 LEU A O 1
ATOM 2490 N N . ALA A 1 303 ? -1.788 -4.452 15.172 1.00 92.19 303 ALA A N 1
ATOM 2491 C CA . ALA A 1 303 ? -1.918 -4.479 16.628 1.00 92.19 303 ALA A CA 1
ATOM 2492 C C . ALA A 1 303 ? -0.548 -4.396 17.315 1.00 92.19 303 ALA A C 1
ATOM 2494 O O . ALA A 1 303 ? -0.407 -3.701 18.320 1.00 92.19 303 ALA A O 1
ATOM 2495 N N . ARG A 1 304 ? 0.472 -5.040 16.736 1.00 93.50 304 ARG A N 1
ATOM 2496 C CA . ARG A 1 304 ? 1.855 -4.925 17.208 1.00 93.50 304 ARG A CA 1
ATOM 2497 C C . ARG A 1 304 ? 2.376 -3.496 17.060 1.00 93.50 304 ARG A C 1
ATOM 2499 O O . ARG A 1 304 ? 2.849 -2.933 18.041 1.00 93.50 304 ARG A O 1
ATOM 2506 N N . LEU A 1 305 ? 2.197 -2.884 15.885 1.00 93.44 305 LEU A N 1
ATOM 2507 C CA . LEU A 1 305 ? 2.585 -1.485 15.660 1.00 93.44 305 LEU A CA 1
ATOM 2508 C C . LEU A 1 305 ? 1.918 -0.535 16.661 1.00 93.44 305 LEU A C 1
ATOM 2510 O O . LEU A 1 305 ? 2.579 0.340 17.210 1.00 93.44 305 LEU A O 1
ATOM 2514 N N . ARG A 1 306 ? 0.626 -0.726 16.948 1.00 92.50 306 ARG A N 1
ATOM 2515 C CA . ARG A 1 306 ? -0.099 0.060 17.958 1.00 92.50 306 ARG A CA 1
ATOM 2516 C C . ARG A 1 306 ? 0.422 -0.168 19.373 1.00 92.50 306 ARG A C 1
ATOM 2518 O O . ARG A 1 306 ? 0.505 0.782 20.141 1.00 92.50 306 ARG A O 1
ATOM 2525 N N . SER A 1 307 ? 0.791 -1.397 19.722 1.00 92.19 307 SER A N 1
ATOM 2526 C CA . SER A 1 307 ? 1.377 -1.690 21.032 1.00 92.19 307 SER A CA 1
ATOM 2527 C C . SER A 1 307 ? 2.731 -1.007 21.228 1.00 92.19 307 SER A C 1
ATOM 2529 O O . SER A 1 307 ? 3.026 -0.568 22.335 1.00 92.19 307 SER A O 1
ATOM 2531 N N . GLU A 1 308 ? 3.557 -0.942 20.183 1.00 93.62 308 GLU A N 1
ATOM 2532 C CA . GLU A 1 308 ? 4.913 -0.386 20.257 1.00 93.62 308 GLU A CA 1
ATOM 2533 C C . GLU A 1 308 ? 4.918 1.148 20.118 1.00 93.62 308 GLU A C 1
ATOM 2535 O O . GLU A 1 308 ? 5.595 1.833 20.882 1.00 93.62 308 GLU A O 1
ATOM 2540 N N . TYR A 1 309 ? 4.120 1.703 19.197 1.00 93.25 309 TYR A N 1
ATOM 2541 C CA . TYR A 1 309 ? 4.156 3.126 18.826 1.00 93.25 309 TYR A CA 1
ATOM 2542 C C . TYR A 1 309 ? 2.888 3.913 19.177 1.00 93.25 309 TYR A C 1
ATOM 2544 O O . TYR A 1 309 ? 2.857 5.125 18.968 1.00 93.25 309 TYR A O 1
ATOM 2552 N N . GLY A 1 310 ? 1.842 3.281 19.716 1.00 89.19 310 GLY A N 1
ATOM 2553 C CA . GLY A 1 310 ? 0.546 3.930 19.961 1.00 89.19 310 GLY A CA 1
ATOM 2554 C C . GLY A 1 310 ? 0.616 5.112 20.930 1.00 89.19 310 GLY A C 1
ATOM 2555 O O . GLY A 1 310 ? -0.039 6.126 20.702 1.00 89.19 310 GLY A O 1
ATOM 2556 N N . GLN A 1 311 ? 1.463 5.030 21.963 1.00 88.12 311 GLN A N 1
ATOM 2557 C CA . GLN A 1 311 ? 1.686 6.148 22.890 1.00 88.12 311 GLN A CA 1
ATOM 2558 C C . GLN A 1 311 ? 2.402 7.317 22.204 1.00 88.12 311 GLN A C 1
ATOM 2560 O O . GLN A 1 311 ? 1.973 8.462 22.322 1.00 88.12 311 GLN A O 1
ATOM 2565 N N . THR A 1 312 ? 3.454 7.036 21.430 1.00 89.94 312 THR A N 1
ATOM 2566 C CA . THR A 1 312 ? 4.185 8.065 20.677 1.00 89.94 312 THR A CA 1
ATOM 2567 C C . THR A 1 312 ? 3.294 8.719 19.618 1.00 89.94 312 THR A C 1
ATOM 2569 O O . THR A 1 312 ? 3.309 9.941 19.469 1.00 89.94 312 THR A O 1
ATOM 2572 N N . ALA A 1 313 ? 2.472 7.920 18.931 1.00 88.19 313 ALA A N 1
ATOM 2573 C CA . ALA A 1 313 ? 1.462 8.376 17.981 1.00 88.19 313 ALA A CA 1
ATOM 2574 C C . ALA A 1 313 ? 0.483 9.356 18.623 1.00 88.19 313 ALA A C 1
ATOM 2576 O O . ALA A 1 313 ? 0.294 10.455 18.101 1.00 88.19 313 ALA A O 1
ATOM 2577 N N . ARG A 1 314 ? -0.046 9.006 19.798 1.00 85.38 314 ARG A N 1
ATOM 2578 C CA . ARG A 1 314 ? -0.968 9.862 20.537 1.00 85.38 314 ARG A CA 1
ATOM 2579 C C . ARG A 1 314 ? -0.323 11.170 20.980 1.00 85.38 314 ARG A C 1
ATOM 2581 O O . ARG A 1 314 ? -0.914 12.227 20.787 1.00 85.38 314 ARG A O 1
ATOM 2588 N N . THR A 1 315 ? 0.901 11.135 21.510 1.00 86.50 315 THR A N 1
ATOM 2589 C CA . THR A 1 315 ? 1.609 12.372 21.886 1.00 86.50 315 THR A CA 1
ATOM 2590 C C . THR A 1 315 ? 1.871 13.276 20.680 1.00 86.50 315 THR A C 1
ATOM 2592 O O . THR A 1 315 ? 1.697 14.489 20.771 1.00 86.50 315 THR A O 1
ATOM 2595 N N . ALA A 1 316 ? 2.230 12.693 19.531 1.00 86.19 316 ALA A N 1
ATOM 2596 C CA . ALA A 1 316 ? 2.437 13.444 18.298 1.00 86.19 316 ALA A CA 1
ATOM 2597 C C . ALA A 1 316 ? 1.117 14.036 17.777 1.00 86.19 316 ALA A C 1
ATOM 2599 O O . ALA A 1 316 ? 1.084 15.188 17.353 1.00 86.19 316 ALA A O 1
ATOM 2600 N N . PHE A 1 317 ? 0.018 13.281 17.852 1.00 84.62 317 PHE A N 1
ATOM 2601 C CA . PHE A 1 317 ? -1.311 13.764 17.490 1.00 84.62 317 PHE A CA 1
ATOM 2602 C C . PHE A 1 317 ? -1.764 14.918 18.390 1.00 84.62 317 PHE A C 1
ATOM 2604 O O . PHE A 1 317 ? -2.221 15.938 17.883 1.00 84.62 317 PHE A O 1
ATOM 2611 N N . GLN A 1 318 ? -1.590 14.795 19.708 1.00 82.56 318 GLN A N 1
ATOM 2612 C CA . GLN A 1 318 ? -1.949 15.842 20.665 1.00 82.56 318 GLN A CA 1
ATOM 2613 C C . GLN A 1 318 ? -1.179 17.139 20.402 1.00 82.56 318 GLN A C 1
ATOM 2615 O O . GLN A 1 318 ? -1.795 18.197 20.352 1.00 82.56 318 GLN A O 1
ATOM 2620 N N . ALA A 1 319 ? 0.131 17.067 20.150 1.00 82.31 319 ALA A N 1
ATOM 2621 C CA . ALA A 1 319 ? 0.930 18.249 19.817 1.00 82.31 319 ALA A CA 1
ATOM 2622 C C . ALA A 1 319 ? 0.418 18.963 18.551 1.00 82.31 319 ALA A C 1
ATOM 2624 O O . ALA A 1 319 ? 0.371 20.190 18.495 1.00 82.31 319 ALA A O 1
ATOM 2625 N N . ILE A 1 320 ? -0.018 18.195 17.549 1.00 79.62 320 ILE A N 1
ATOM 2626 C CA . ILE A 1 320 ? -0.604 18.735 16.317 1.00 79.62 320 ILE A CA 1
ATOM 2627 C C . ILE A 1 320 ? -1.975 19.353 16.565 1.00 79.62 320 ILE A C 1
ATOM 2629 O O . ILE A 1 320 ? -2.247 20.453 16.090 1.00 79.62 320 ILE A O 1
ATOM 2633 N N . ALA A 1 321 ? -2.835 18.646 17.295 1.00 74.81 321 ALA A N 1
ATOM 2634 C CA . ALA A 1 321 ? -4.167 19.121 17.628 1.00 74.81 321 ALA A CA 1
ATOM 2635 C C . ALA A 1 321 ? -4.102 20.435 18.417 1.00 74.81 321 ALA A C 1
ATOM 2637 O O . ALA A 1 321 ? -4.912 21.324 18.184 1.00 74.81 321 ALA A O 1
ATOM 2638 N N . GLN A 1 322 ? -3.102 20.580 19.293 1.00 70.88 322 GLN A N 1
ATOM 2639 C CA . GLN A 1 322 ? -2.863 21.805 20.051 1.00 70.88 322 GLN A CA 1
ATOM 2640 C C . GLN A 1 322 ? -2.474 22.984 19.157 1.00 70.88 322 GLN A C 1
ATOM 2642 O O . GLN A 1 322 ? -3.068 24.051 19.273 1.00 70.88 322 GLN A O 1
ATOM 2647 N N . GLN A 1 323 ? -1.531 22.781 18.233 1.00 70.50 323 GLN A N 1
ATOM 2648 C CA . GLN A 1 323 ? -1.120 23.823 17.284 1.00 70.50 323 GLN A CA 1
ATOM 2649 C C . GLN A 1 323 ? -2.281 24.274 16.391 1.00 70.50 323 GLN A C 1
ATOM 2651 O O . GLN A 1 323 ? -2.503 25.469 16.222 1.00 70.50 323 GLN A O 1
ATOM 2656 N N . ALA A 1 324 ? -3.058 23.330 15.860 1.00 67.56 324 ALA A N 1
ATOM 2657 C CA . ALA A 1 324 ? -4.191 23.662 15.002 1.00 67.56 324 ALA A CA 1
ATOM 2658 C C . ALA A 1 324 ? -5.326 24.362 15.771 1.00 67.56 324 ALA A C 1
ATOM 2660 O O . ALA A 1 324 ? -5.922 25.310 15.267 1.00 67.56 324 ALA A O 1
ATOM 2661 N N . ALA A 1 325 ? -5.593 23.952 17.017 1.00 61.41 325 ALA A N 1
ATOM 2662 C CA . ALA A 1 325 ? -6.559 24.631 17.879 1.00 61.41 325 ALA A CA 1
ATOM 2663 C C . ALA A 1 325 ? -6.119 26.064 18.243 1.00 61.41 325 ALA A C 1
ATOM 2665 O O . ALA A 1 325 ? -6.960 26.959 18.332 1.00 61.41 325 ALA A O 1
ATOM 2666 N N . GLN A 1 326 ? -4.814 26.308 18.402 1.00 62.06 326 GLN A N 1
ATOM 2667 C CA . GLN A 1 326 ? -4.269 27.656 18.596 1.00 62.06 326 GLN A CA 1
ATOM 2668 C C . GLN A 1 326 ? -4.480 28.542 17.361 1.00 62.06 326 GLN A C 1
ATOM 2670 O O . GLN A 1 326 ? -4.884 29.696 17.504 1.00 62.06 326 GLN A O 1
ATOM 2675 N N . GLU A 1 327 ? -4.246 28.006 16.161 1.00 57.34 327 GLU A N 1
ATOM 2676 C CA . GLU A 1 327 ? -4.353 28.749 14.898 1.00 57.34 327 GLU A CA 1
ATOM 2677 C C . GLU A 1 327 ? -5.804 29.045 14.481 1.00 57.34 327 GLU A C 1
ATOM 2679 O O . GLU A 1 327 ? -6.090 30.162 14.048 1.00 57.34 327 GLU A O 1
ATOM 2684 N N . GLU A 1 328 ? -6.731 28.091 14.625 1.00 51.69 328 GLU A N 1
ATOM 2685 C CA . GLU A 1 328 ? -8.120 28.256 14.160 1.00 51.69 328 GLU A CA 1
ATOM 2686 C C . GLU A 1 328 ? -9.063 28.883 15.199 1.00 51.69 328 GLU A C 1
ATOM 2688 O O . GLU A 1 328 ? -10.028 29.554 14.827 1.00 51.69 328 GLU A O 1
ATOM 2693 N N . LEU A 1 329 ? -8.812 28.681 16.498 1.00 42.47 329 LEU A N 1
ATOM 2694 C CA . LEU A 1 329 ? -9.743 29.069 17.570 1.00 42.47 329 LEU A CA 1
ATOM 2695 C C . LEU A 1 329 ? -9.167 30.106 18.551 1.00 42.47 329 LEU A C 1
ATOM 2697 O O . LEU A 1 329 ? -9.914 30.616 19.388 1.00 42.47 329 LEU A O 1
ATOM 2701 N N . GLY A 1 330 ? -7.876 30.453 18.464 1.00 44.22 330 GLY A N 1
ATOM 2702 C CA . GLY A 1 330 ? -7.231 31.384 19.401 1.00 44.22 330 GLY A CA 1
ATOM 2703 C C . GLY A 1 330 ? -7.185 30.855 20.840 1.00 44.22 330 GLY A C 1
ATOM 2704 O O . GLY A 1 330 ? -7.316 31.629 21.790 1.00 44.22 330 GLY A O 1
ATOM 2705 N N . VAL A 1 331 ? -7.061 29.533 21.002 1.00 39.72 331 VAL A N 1
ATOM 2706 C CA . VAL A 1 331 ? -7.107 28.833 22.292 1.00 39.72 331 VAL A CA 1
ATOM 2707 C C . VAL A 1 331 ? -5.724 28.283 22.639 1.00 39.72 331 VAL A C 1
ATOM 2709 O O . VAL A 1 331 ? -5.218 27.410 21.943 1.00 39.72 331 VAL A O 1
ATOM 2712 N N . ASP A 1 332 ? -5.123 28.770 23.728 1.00 39.84 332 ASP A N 1
ATOM 2713 C CA . ASP A 1 332 ? -3.854 28.255 24.256 1.00 39.84 332 ASP A CA 1
ATOM 2714 C C . ASP A 1 332 ? -4.068 26.960 25.047 1.00 39.84 332 ASP A C 1
ATOM 2716 O O . ASP A 1 332 ? -4.739 26.956 26.081 1.00 39.84 332 ASP A O 1
ATOM 2720 N N . ILE A 1 333 ? -3.455 25.864 24.591 1.00 42.56 333 ILE A N 1
ATOM 2721 C CA . ILE A 1 333 ? -3.468 24.577 25.294 1.00 42.56 333 ILE A CA 1
ATOM 2722 C C . ILE A 1 333 ? -2.088 24.350 25.917 1.00 42.56 333 ILE A C 1
ATOM 2724 O O . ILE A 1 333 ? -1.097 24.116 25.226 1.00 42.56 333 ILE A O 1
ATOM 2728 N N . LEU A 1 334 ? -2.016 24.428 27.247 1.00 37.78 334 LEU A N 1
ATOM 2729 C CA . LEU A 1 334 ? -0.785 24.213 28.008 1.00 37.78 334 LEU A CA 1
ATOM 2730 C C . LEU A 1 334 ? -0.432 22.720 28.118 1.00 37.78 334 LEU A C 1
ATOM 2732 O O . LEU A 1 334 ? -1.233 21.898 28.558 1.00 37.78 334 LEU A O 1
ATOM 2736 N N . SER A 1 335 ? 0.828 22.392 27.822 1.00 31.59 335 SER A N 1
ATOM 2737 C CA . SER A 1 335 ? 1.521 21.215 28.371 1.00 31.59 335 SER A CA 1
ATOM 2738 C C . SER A 1 335 ? 2.059 21.534 29.782 1.00 31.59 335 SER A C 1
ATOM 2740 O O . SER A 1 335 ? 2.301 22.703 30.097 1.00 31.59 335 SER A O 1
ATOM 2742 N N . PRO A 1 336 ? 2.291 20.548 30.672 1.00 32.53 336 PRO A N 1
ATOM 2743 C CA . PRO A 1 336 ? 2.624 20.839 32.061 1.00 32.53 336 PRO A CA 1
ATOM 2744 C C . PRO A 1 336 ? 4.081 21.307 32.201 1.00 32.53 336 PRO A C 1
ATOM 2746 O O . PRO A 1 336 ? 4.989 20.481 32.097 1.00 32.53 336 PRO A O 1
ATOM 2749 N N . LYS A 1 337 ? 4.308 22.601 32.504 1.00 29.75 337 LYS A N 1
ATOM 2750 C CA . LYS A 1 337 ? 5.126 23.082 33.650 1.00 29.75 337 LYS A CA 1
ATOM 2751 C C . LYS A 1 337 ? 5.404 24.601 33.673 1.00 29.75 337 LYS A C 1
ATOM 2753 O O . LYS A 1 337 ? 5.687 25.227 32.662 1.00 29.75 337 LYS A O 1
ATOM 2758 N N . SER A 1 338 ? 5.495 25.075 34.925 1.00 28.36 338 SER A N 1
ATOM 2759 C CA . SER A 1 338 ? 6.164 26.268 35.487 1.00 28.36 338 SER A CA 1
ATOM 2760 C C . SER A 1 338 ? 5.537 27.660 35.327 1.00 28.36 338 SER A C 1
ATOM 2762 O O . SER A 1 338 ? 5.473 28.233 34.249 1.00 28.36 338 SER A O 1
ATOM 2764 N N . HIS A 1 339 ? 5.175 28.205 36.496 1.00 33.97 339 HIS A N 1
ATOM 2765 C CA . HIS A 1 339 ? 4.899 29.602 36.827 1.00 33.97 339 HIS A CA 1
ATOM 2766 C C . HIS A 1 339 ? 5.731 30.617 36.035 1.00 33.97 339 HIS A C 1
ATOM 2768 O O . HIS A 1 339 ? 6.953 30.515 36.059 1.00 33.97 339 HIS A O 1
ATOM 2774 N N . LEU A 1 340 ? 5.085 31.661 35.503 1.00 27.27 340 LEU A N 1
ATOM 2775 C CA . LEU A 1 340 ? 5.446 33.071 35.716 1.00 27.27 340 LEU A CA 1
ATOM 2776 C C . LEU A 1 340 ? 4.372 34.000 35.116 1.00 27.27 340 LEU A C 1
ATOM 2778 O O . LEU A 1 340 ? 3.844 33.776 34.035 1.00 27.27 340 LEU A O 1
ATOM 2782 N N . SER A 1 341 ? 4.039 35.019 35.903 1.00 33.12 341 SER A N 1
ATOM 2783 C CA . SER A 1 341 ? 3.023 36.055 35.697 1.00 33.12 341 SER A CA 1
ATOM 2784 C C . SER A 1 341 ? 3.456 37.102 34.670 1.00 33.12 341 SER A C 1
ATOM 2786 O O . SER A 1 341 ? 4.578 37.581 34.799 1.00 33.12 341 SER A O 1
ATOM 2788 N N . VAL A 1 342 ? 2.556 37.544 33.773 1.00 27.94 342 VAL A N 1
ATOM 2789 C CA . VAL A 1 342 ? 2.509 38.936 33.265 1.00 27.94 342 VAL A CA 1
ATOM 2790 C C . VAL A 1 342 ? 1.063 39.342 32.922 1.00 27.94 342 VAL A C 1
ATOM 2792 O O . VAL A 1 342 ? 0.318 38.592 32.299 1.00 27.94 342 VAL A O 1
ATOM 2795 N N . ASN A 1 343 ? 0.686 40.553 33.344 1.00 28.92 343 ASN A N 1
ATOM 2796 C CA . ASN A 1 343 ? -0.634 41.172 33.208 1.00 28.92 343 ASN A CA 1
ATOM 2797 C C . ASN A 1 343 ? -0.919 41.801 31.823 1.00 28.92 343 ASN A C 1
ATOM 2799 O O . ASN A 1 343 ? -0.043 42.365 31.174 1.00 28.92 343 ASN A O 1
ATOM 2803 N N . LYS A 1 344 ? -2.214 41.745 31.480 1.00 31.48 344 LYS A N 1
ATOM 2804 C CA . LYS A 1 344 ? -3.001 42.256 30.333 1.00 31.48 344 LYS A CA 1
ATOM 2805 C C . LYS A 1 344 ? -2.965 43.776 30.096 1.00 31.48 344 LYS A C 1
ATOM 2807 O O . LYS A 1 344 ? -3.018 44.508 31.078 1.00 31.48 344 LYS A O 1
ATOM 2812 N N . THR A 1 345 ? -3.211 44.184 28.835 1.00 25.02 345 THR A N 1
ATOM 2813 C CA . THR A 1 345 ? -4.435 44.946 28.451 1.00 25.02 345 THR A CA 1
ATOM 2814 C C . THR A 1 345 ? -4.705 44.950 26.936 1.00 25.02 345 THR A C 1
ATOM 2816 O O . THR A 1 345 ? -3.895 45.468 26.176 1.00 25.02 345 THR A O 1
ATOM 2819 N N . THR A 1 346 ? -5.873 44.455 26.494 1.00 25.38 346 THR A N 1
ATOM 2820 C CA . THR A 1 346 ? -6.801 45.111 25.531 1.00 25.38 346 THR A CA 1
ATOM 2821 C C . THR A 1 346 ? -8.047 44.252 25.265 1.00 25.38 346 THR A C 1
ATOM 2823 O O . THR A 1 346 ? -8.073 43.049 25.506 1.00 25.38 346 THR A O 1
ATOM 2826 N N . THR A 1 347 ? -9.116 44.933 24.862 1.00 32.62 347 THR A N 1
ATOM 2827 C CA . THR A 1 347 ? -10.531 44.591 25.031 1.00 32.62 347 THR A CA 1
ATOM 2828 C C . THR A 1 347 ? -11.150 44.110 23.714 1.00 32.62 347 THR A C 1
ATOM 2830 O O . THR A 1 347 ? -11.177 44.875 22.757 1.00 32.62 347 THR A O 1
ATOM 2833 N N . SER A 1 348 ? -11.710 42.895 23.660 1.00 27.70 348 SER A N 1
ATOM 2834 C CA . SER A 1 348 ? -12.825 42.540 22.760 1.00 27.70 348 SER A CA 1
ATOM 2835 C C . SER A 1 348 ? -13.479 41.224 23.203 1.00 27.70 348 SER A C 1
ATOM 2837 O O . SER A 1 348 ? -12.826 40.310 23.698 1.00 27.70 348 SER A O 1
ATOM 2839 N N . SER A 1 349 ? -14.804 41.179 23.113 1.00 27.36 349 SER A N 1
ATOM 2840 C CA . SER A 1 349 ? -15.696 40.179 23.698 1.00 27.36 349 SER A CA 1
ATOM 2841 C C . SER A 1 349 ? -15.826 38.914 22.843 1.00 27.36 349 SER A C 1
ATOM 2843 O O . SER A 1 349 ? -16.879 38.652 22.265 1.00 27.36 349 SER A O 1
ATOM 2845 N N . VAL A 1 350 ? -14.770 38.109 22.811 1.00 26.78 350 VAL A N 1
ATOM 2846 C CA . VAL A 1 350 ? -14.863 36.657 22.602 1.00 26.78 350 VAL A CA 1
ATOM 2847 C C . VAL A 1 350 ? -14.575 36.053 23.971 1.00 26.78 350 VAL A C 1
ATOM 2849 O O . VAL A 1 350 ? -13.588 36.438 24.596 1.00 26.78 350 VAL A O 1
ATOM 2852 N N . ARG A 1 351 ? -15.449 35.188 24.507 1.00 26.11 351 ARG A N 1
ATOM 2853 C CA . ARG A 1 351 ? -15.151 34.481 25.764 1.00 26.11 351 ARG A CA 1
ATOM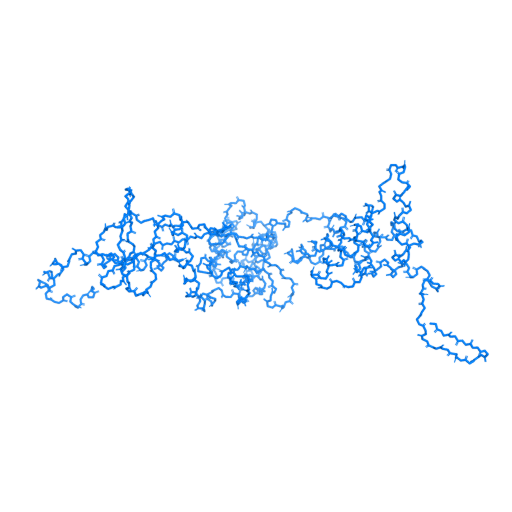 2854 C C . ARG A 1 351 ? -13.911 33.625 25.518 1.00 26.11 351 ARG A C 1
ATOM 2856 O O . ARG A 1 351 ? -14.009 32.549 24.943 1.00 26.11 351 ARG A O 1
ATOM 2863 N N . THR A 1 352 ? -12.756 34.152 25.906 1.00 26.61 352 THR A N 1
ATOM 2864 C CA . THR A 1 352 ? -11.475 33.460 25.917 1.00 26.61 352 THR A CA 1
ATOM 2865 C C . THR A 1 352 ? -11.628 32.302 26.889 1.00 26.61 352 THR A C 1
ATOM 2867 O O . THR A 1 352 ? -11.735 32.513 28.097 1.00 26.61 352 THR A O 1
ATOM 2870 N N . VAL A 1 353 ? -11.762 31.090 26.361 1.00 36.28 353 VAL A N 1
ATOM 2871 C CA . VAL A 1 353 ? -11.820 29.888 27.183 1.00 36.28 353 VAL A CA 1
ATOM 2872 C C . VAL A 1 353 ? -10.393 29.640 27.666 1.00 36.28 353 VAL A C 1
ATOM 2874 O O . VAL A 1 353 ? -9.576 29.105 26.927 1.00 36.28 353 VAL A O 1
ATOM 2877 N N . GLU A 1 354 ? -10.071 30.076 28.884 1.00 39.00 354 GLU A N 1
ATOM 2878 C CA . GLU A 1 354 ? -8.857 29.626 29.569 1.00 39.00 354 GLU A CA 1
ATOM 2879 C C . GLU A 1 354 ? -8.964 28.093 29.708 1.00 39.00 354 GLU A C 1
ATOM 2881 O O . GLU A 1 354 ? -9.930 27.590 30.292 1.00 39.00 354 GLU A O 1
ATOM 2886 N N . GLN A 1 355 ? -8.067 27.344 29.050 1.00 55.03 355 GLN A N 1
ATOM 2887 C CA . GLN A 1 355 ? -8.176 25.888 28.909 1.00 55.03 355 GLN A CA 1
ATOM 2888 C C . GLN A 1 355 ? -7.234 25.142 29.853 1.00 55.03 355 GLN A C 1
ATOM 2890 O O . GLN A 1 355 ? -6.012 25.196 29.729 1.00 55.03 355 GLN A O 1
ATOM 2895 N N . GLY A 1 356 ? -7.850 24.414 30.784 1.00 63.44 356 GLY A N 1
ATOM 2896 C CA . GLY A 1 356 ? -7.197 23.655 31.845 1.00 63.44 356 GLY A CA 1
ATOM 2897 C C . GLY A 1 356 ? -7.495 24.240 33.222 1.00 63.44 356 GLY A C 1
ATOM 2898 O O . GLY A 1 356 ? -7.721 25.438 33.373 1.00 63.44 356 GLY A O 1
ATOM 2899 N N . GLY A 1 357 ? -7.562 23.393 34.247 1.00 71.56 357 GLY A N 1
ATOM 2900 C CA . GLY A 1 357 ? -7.949 23.863 35.584 1.00 71.56 357 GLY A CA 1
ATOM 2901 C C . GLY A 1 357 ? -9.459 23.927 35.847 1.00 71.56 357 GLY A C 1
ATOM 2902 O O . GLY A 1 357 ? -9.868 24.511 36.853 1.00 71.56 357 GLY A O 1
ATOM 2903 N N . TYR A 1 358 ? -10.303 23.304 35.015 1.00 82.69 358 TYR A N 1
ATOM 2904 C CA . TYR A 1 358 ? -11.756 23.361 35.180 1.00 82.69 358 TYR A CA 1
ATOM 2905 C C . TYR A 1 358 ? -12.209 22.732 36.494 1.00 82.69 358 TYR A C 1
ATOM 2907 O O . TYR A 1 358 ? -12.015 21.542 36.753 1.00 82.69 358 TYR A O 1
ATOM 2915 N N . ARG A 1 359 ? -12.869 23.541 37.321 1.00 83.31 359 ARG A N 1
ATOM 2916 C CA . ARG A 1 359 ? -13.537 23.093 38.554 1.00 83.31 359 ARG A CA 1
ATOM 2917 C C . ARG A 1 359 ? -15.059 23.167 38.462 1.00 83.31 359 ARG A C 1
ATOM 2919 O O . ARG A 1 359 ? -15.747 22.703 39.367 1.00 83.31 359 ARG A O 1
ATOM 2926 N N . SER A 1 360 ? -15.561 23.745 37.378 1.00 80.00 360 SER A N 1
ATOM 2927 C CA . SER A 1 360 ? -16.961 24.053 37.130 1.00 80.00 360 SER A CA 1
ATOM 2928 C C . SER A 1 360 ? -17.237 24.003 35.614 1.00 80.00 360 SER A C 1
ATOM 2930 O O . SER A 1 360 ? -16.304 23.891 34.815 1.00 80.00 360 SER A O 1
ATOM 2932 N N . TRP A 1 361 ? -18.513 23.994 35.222 1.00 84.12 361 TRP A N 1
ATOM 2933 C CA . TRP A 1 361 ? -18.986 23.800 33.842 1.00 84.12 361 TRP A CA 1
ATOM 2934 C C . TRP A 1 361 ? -18.882 25.093 33.013 1.00 84.12 361 TRP A C 1
ATOM 2936 O O . TRP A 1 361 ? -19.855 25.550 32.422 1.00 84.12 361 TRP A O 1
ATOM 2946 N N . ASP A 1 362 ? -17.698 25.706 33.018 1.00 75.62 362 ASP A N 1
ATOM 2947 C CA . ASP A 1 362 ? -17.443 27.029 32.425 1.00 75.62 362 ASP A CA 1
ATOM 2948 C C . ASP A 1 362 ? -17.000 26.962 30.953 1.00 75.62 362 ASP A C 1
ATOM 2950 O O . ASP A 1 362 ? -16.800 27.986 30.297 1.00 75.62 362 ASP A O 1
ATOM 2954 N N . PHE A 1 363 ? -16.856 25.750 30.424 1.00 67.81 363 PHE A N 1
ATOM 2955 C CA . PHE A 1 363 ? -16.630 25.465 29.014 1.00 67.81 363 PHE A CA 1
ATOM 2956 C C . PHE A 1 363 ? -17.984 25.124 28.374 1.00 67.81 363 PHE A C 1
ATOM 2958 O O . PHE A 1 363 ? -18.795 24.423 28.975 1.00 67.81 363 PHE A O 1
ATOM 2965 N N . GLY A 1 364 ? -18.264 25.676 27.191 1.00 72.50 364 GLY A N 1
ATOM 2966 C CA . GLY A 1 364 ? -19.532 25.462 26.482 1.00 72.50 364 GLY A CA 1
ATOM 2967 C C . GLY A 1 364 ? -19.740 24.015 26.014 1.00 72.50 364 GLY A C 1
ATOM 2968 O O . GLY A 1 364 ? -19.090 23.083 26.486 1.00 72.50 364 GLY A O 1
ATOM 2969 N N . GLU A 1 365 ? -20.643 23.814 25.055 1.00 73.75 365 GLU A N 1
ATOM 2970 C CA 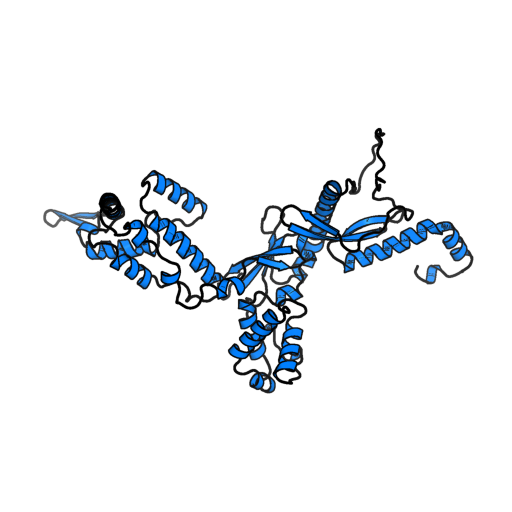. GLU A 1 365 ? -20.867 22.485 24.479 1.00 73.75 365 GLU A CA 1
ATOM 2971 C C . GLU A 1 365 ? -19.602 21.963 23.782 1.00 73.75 365 GLU A C 1
ATOM 2973 O O . GLU A 1 365 ? -18.994 22.648 22.958 1.00 73.75 365 GLU A O 1
ATOM 2978 N N . LEU A 1 366 ? -19.200 20.740 24.137 1.00 77.75 366 LEU A N 1
ATOM 2979 C CA . LEU A 1 366 ? -18.062 20.060 23.529 1.00 77.75 366 LEU A CA 1
ATOM 2980 C C . LEU A 1 366 ? -18.543 19.282 22.296 1.00 77.75 366 LEU A C 1
ATOM 2982 O O . LEU A 1 366 ? -19.454 18.463 22.433 1.00 77.75 366 LEU A O 1
ATOM 2986 N N . PRO A 1 367 ? -17.949 19.493 21.108 1.00 77.75 367 PRO A N 1
ATOM 2987 C CA . PRO A 1 367 ? -18.321 18.734 19.920 1.00 77.75 367 PRO A CA 1
ATOM 2988 C C . PRO A 1 367 ? -17.933 17.258 20.075 1.00 77.75 367 PRO A C 1
ATOM 2990 O O . PRO A 1 367 ? -16.922 16.939 20.693 1.00 77.75 367 PRO A O 1
ATOM 2993 N N . GLU A 1 368 ? -18.696 16.339 19.479 1.00 77.12 368 GLU A N 1
ATOM 2994 C CA . GLU A 1 368 ? -18.370 14.903 19.547 1.00 77.12 368 GLU A CA 1
ATOM 2995 C C . GLU A 1 368 ? -17.113 14.539 18.744 1.00 77.12 368 GLU A C 1
ATOM 2997 O O . GLU A 1 368 ? -16.451 13.540 19.024 1.00 77.12 368 GLU A O 1
ATOM 3002 N N . THR A 1 369 ? -16.786 15.319 17.714 1.00 80.75 369 THR A N 1
ATOM 3003 C CA . THR A 1 369 ? -15.613 15.120 16.859 1.00 80.75 369 THR A CA 1
ATOM 3004 C C . THR A 1 369 ? -15.110 16.474 16.375 1.00 80.75 369 THR A C 1
ATOM 3006 O O . THR A 1 369 ? -15.899 17.346 16.018 1.00 80.75 369 THR A O 1
ATOM 3009 N N . LEU A 1 370 ? -13.793 16.642 16.372 1.00 80.62 370 LEU A N 1
ATOM 3010 C CA . LEU A 1 370 ? -13.082 17.793 15.837 1.00 80.62 370 LEU A CA 1
ATOM 3011 C C . LEU A 1 370 ? -12.378 17.379 14.551 1.00 80.62 370 LEU A C 1
ATOM 3013 O O . LEU A 1 370 ? -11.614 16.414 14.538 1.00 80.62 370 LEU A O 1
ATOM 3017 N N . GLU A 1 371 ? -12.633 18.114 13.477 1.00 80.19 371 GLU A N 1
ATOM 3018 C CA . GLU A 1 371 ? -11.878 17.993 12.237 1.00 80.19 371 GLU A CA 1
ATOM 3019 C C . GLU A 1 371 ? -10.715 18.988 12.284 1.00 80.19 371 GLU A C 1
ATOM 3021 O O . GLU A 1 371 ? -10.929 20.185 12.422 1.00 80.19 371 GLU A O 1
ATOM 3026 N N . ILE A 1 372 ? -9.485 18.485 12.218 1.00 77.88 372 ILE A N 1
ATOM 3027 C CA . ILE A 1 372 ? -8.256 19.273 12.298 1.00 77.88 372 ILE A CA 1
ATOM 3028 C C . ILE A 1 372 ? -7.564 19.213 10.937 1.00 77.88 372 ILE A C 1
ATOM 3030 O O . ILE A 1 372 ? -7.113 18.146 10.507 1.00 77.88 372 ILE A O 1
ATOM 3034 N N . GLN A 1 373 ? -7.449 20.351 10.253 1.00 70.56 373 GLN A N 1
ATOM 3035 C CA . GLN A 1 373 ? -6.726 20.435 8.984 1.00 70.56 373 GLN A CA 1
ATOM 3036 C C . GLN A 1 373 ? -5.253 20.791 9.230 1.00 70.56 373 GLN A C 1
ATOM 3038 O O . GLN A 1 373 ? -4.933 21.868 9.719 1.00 70.56 373 GLN A O 1
ATOM 3043 N N . LYS A 1 374 ? -4.324 19.895 8.867 1.00 66.94 374 LYS A N 1
ATOM 3044 C CA . LYS A 1 374 ? -2.874 20.173 8.863 1.00 66.94 374 LYS A CA 1
ATOM 3045 C C . LYS A 1 374 ? -2.333 20.016 7.444 1.00 66.94 374 LYS A C 1
ATOM 3047 O O . LYS A 1 374 ? -2.070 18.903 6.976 1.00 66.94 374 LYS A O 1
ATOM 3052 N N . GLY A 1 375 ? -2.145 21.138 6.749 1.00 70.06 375 GLY A N 1
ATOM 3053 C CA . GLY A 1 375 ? -1.737 21.151 5.341 1.00 70.06 375 GLY A CA 1
ATOM 3054 C C . GLY A 1 375 ? -2.783 20.470 4.449 1.00 70.06 375 GLY A C 1
ATOM 3055 O O . GLY A 1 375 ? -3.956 20.803 4.514 1.00 70.06 375 GLY A O 1
ATOM 3056 N N . ASN A 1 376 ? -2.380 19.477 3.647 1.00 64.12 376 ASN A N 1
ATOM 3057 C CA . ASN A 1 376 ? -3.296 18.712 2.780 1.00 64.12 376 ASN A CA 1
ATOM 3058 C C . ASN A 1 376 ? -3.899 17.468 3.466 1.00 64.12 376 ASN A C 1
ATOM 3060 O O . ASN A 1 376 ? -4.274 16.513 2.783 1.00 64.12 376 ASN A O 1
ATOM 3064 N N . ARG A 1 377 ? -3.900 17.401 4.802 1.00 67.94 377 ARG A N 1
ATOM 3065 C CA . ARG A 1 377 ? -4.384 16.235 5.553 1.00 67.94 377 ARG A CA 1
ATOM 3066 C C . ARG A 1 377 ? -5.438 16.648 6.565 1.00 67.94 377 ARG A C 1
ATOM 3068 O O . ARG A 1 377 ? -5.222 17.576 7.340 1.00 67.94 377 ARG A O 1
ATOM 3075 N N . THR A 1 378 ? -6.517 15.881 6.589 1.00 72.62 378 THR A N 1
ATOM 3076 C CA . THR A 1 378 ? -7.567 15.967 7.597 1.00 72.62 378 THR A CA 1
ATOM 3077 C C . THR A 1 378 ? -7.305 14.934 8.685 1.00 72.62 378 THR A C 1
ATOM 3079 O O . THR A 1 378 ? -7.100 13.754 8.390 1.00 72.62 378 THR A O 1
ATOM 3082 N N . LEU A 1 379 ? -7.279 15.387 9.932 1.00 78.31 379 LEU A N 1
ATOM 3083 C CA . LEU A 1 379 ? -7.138 14.577 11.134 1.00 78.31 379 LEU A CA 1
ATOM 3084 C C . LEU A 1 379 ? -8.439 14.659 11.935 1.00 78.31 379 LEU A C 1
ATOM 3086 O O . LEU A 1 379 ? -8.990 15.744 12.088 1.00 78.31 379 LEU A O 1
ATOM 3090 N N . PHE A 1 380 ? -8.917 13.539 12.474 1.00 81.75 380 PHE A N 1
ATOM 3091 C CA . PHE A 1 380 ? -10.107 13.531 13.331 1.00 81.75 380 PHE A CA 1
ATOM 3092 C C . PHE A 1 380 ? -9.703 13.369 14.790 1.00 81.75 380 PHE A C 1
ATOM 3094 O O . PHE A 1 380 ? -8.958 12.451 15.125 1.00 81.75 380 PHE A O 1
ATOM 3101 N N . GLY A 1 381 ? -10.168 14.265 15.653 1.00 84.31 381 GLY A N 1
ATOM 3102 C CA . GLY A 1 381 ? -9.897 14.250 17.085 1.00 84.31 381 GLY A CA 1
ATOM 3103 C C . GLY A 1 381 ? -11.175 14.155 17.910 1.00 84.31 381 GLY A C 1
ATOM 3104 O O . GLY A 1 381 ? -12.220 14.664 17.517 1.00 84.31 381 GLY A O 1
ATOM 3105 N N . TYR A 1 382 ? -11.092 13.531 19.079 1.00 85.62 382 TYR A N 1
ATOM 3106 C CA . TYR A 1 382 ? -12.210 13.361 20.005 1.00 85.62 382 TYR A CA 1
ATOM 3107 C C . TYR A 1 382 ? -11.908 14.114 21.305 1.00 85.62 382 TYR A C 1
ATOM 3109 O O . TYR A 1 382 ? -11.042 13.672 22.068 1.00 85.62 382 TYR A O 1
ATOM 3117 N N . PRO A 1 383 ? -12.552 15.265 21.566 1.00 85.56 383 PRO A N 1
ATOM 3118 C CA . PRO A 1 383 ? -12.315 16.021 22.788 1.00 85.56 383 PRO A CA 1
ATOM 3119 C C . PRO A 1 383 ? -12.892 15.285 24.003 1.00 85.56 383 PRO A C 1
ATOM 3121 O O . PRO A 1 383 ? -14.004 14.757 23.979 1.00 85.56 383 PRO A O 1
ATOM 3124 N N . ALA A 1 384 ? -12.134 15.258 25.094 1.00 87.06 384 ALA A N 1
ATOM 3125 C CA . ALA A 1 384 ? -12.491 14.570 26.322 1.00 87.06 384 ALA A CA 1
ATOM 3126 C C . ALA A 1 384 ? -12.008 15.332 27.561 1.00 87.06 384 ALA A C 1
ATOM 3128 O O . ALA A 1 384 ? -10.959 15.973 27.553 1.00 87.06 384 ALA A O 1
ATOM 3129 N N . LEU A 1 385 ? -12.782 15.226 28.646 1.00 88.38 385 LEU A N 1
ATOM 3130 C CA . LEU A 1 385 ? -12.424 15.786 29.944 1.00 88.38 385 LEU A CA 1
ATOM 3131 C C . LEU A 1 385 ? -11.488 14.818 30.663 1.00 88.38 385 LEU A C 1
ATOM 3133 O O . LEU A 1 385 ? -11.848 13.664 30.871 1.00 88.38 385 LEU A O 1
ATOM 3137 N N . VAL A 1 386 ? -10.309 15.276 31.062 1.00 88.12 386 VAL A N 1
ATOM 3138 C CA . VAL A 1 386 ? -9.297 14.451 31.727 1.00 88.12 386 VAL A CA 1
ATOM 3139 C C . VAL A 1 386 ? -9.204 14.839 33.197 1.00 88.12 386 VAL A C 1
ATOM 3141 O O . VAL A 1 386 ? -8.987 16.003 33.526 1.00 88.12 386 VAL A O 1
ATOM 3144 N N . ASP A 1 387 ? -9.365 13.861 34.091 1.00 89.62 387 ASP A N 1
ATOM 3145 C CA . ASP A 1 387 ? -9.255 14.065 35.540 1.00 89.62 387 ASP A CA 1
ATOM 3146 C C . ASP A 1 387 ? -7.796 14.351 35.950 1.00 89.62 387 ASP A C 1
ATOM 3148 O O . ASP A 1 387 ? -6.907 13.515 35.767 1.00 89.62 387 ASP A O 1
ATOM 3152 N N . ARG A 1 388 ? -7.555 15.522 36.551 1.00 87.19 388 ARG A N 1
ATOM 3153 C CA . ARG A 1 388 ? -6.270 15.936 37.144 1.00 87.19 388 ARG A CA 1
ATOM 3154 C C . ARG A 1 388 ? -6.321 16.012 38.666 1.00 87.19 388 ARG A C 1
ATOM 3156 O O . ARG A 1 388 ? -5.521 16.699 39.294 1.00 87.19 388 ARG A O 1
ATOM 3163 N N . THR A 1 389 ? -7.249 15.288 39.284 1.00 85.06 389 THR A N 1
ATOM 3164 C CA . THR A 1 389 ? -7.520 15.237 40.728 1.00 85.06 389 THR A CA 1
ATOM 3165 C C . THR A 1 389 ? -8.127 16.523 41.293 1.00 85.06 389 THR A C 1
ATOM 3167 O O . THR A 1 389 ? -9.193 16.486 41.911 1.00 85.06 389 THR A O 1
ATOM 3170 N N . GLU A 1 390 ? -7.480 17.670 41.106 1.00 84.50 390 GLU A N 1
ATOM 3171 C CA . GLU A 1 390 ? -7.958 18.956 41.632 1.00 84.50 390 GLU A CA 1
ATOM 3172 C C . GLU A 1 390 ? -8.802 19.759 40.640 1.00 84.50 390 GLU A C 1
ATOM 3174 O O . GLU A 1 390 ? -9.468 20.724 41.023 1.00 84.50 390 GLU A O 1
ATOM 3179 N N . TYR A 1 391 ? -8.744 19.379 39.372 1.00 85.50 391 TYR A N 1
ATOM 3180 C CA . TYR A 1 391 ? -9.415 20.020 38.254 1.00 85.50 391 TYR A CA 1
ATOM 3181 C C . TYR A 1 391 ? -9.578 19.022 37.104 1.00 85.50 391 TYR A C 1
ATOM 3183 O O . TYR A 1 391 ? -9.086 17.894 37.183 1.00 85.50 391 TYR A O 1
ATOM 3191 N N . CYS A 1 392 ? -10.280 19.431 36.053 1.00 86.69 392 CYS A N 1
ATOM 3192 C CA . CYS A 1 392 ? -10.319 18.732 34.776 1.00 86.69 392 CYS A CA 1
ATOM 3193 C C . CYS A 1 392 ? -9.624 19.556 33.694 1.00 86.69 392 CYS A C 1
ATOM 3195 O O . CYS A 1 392 ? -9.733 20.782 33.686 1.00 86.69 392 CYS A O 1
ATOM 3197 N N . ASP A 1 393 ? -8.952 18.869 32.778 1.00 85.38 393 ASP A N 1
ATOM 3198 C CA . ASP A 1 393 ? -8.452 19.447 31.530 1.00 85.38 393 ASP A CA 1
ATOM 3199 C C . ASP A 1 393 ? -9.321 19.006 30.361 1.00 85.38 393 ASP A C 1
ATOM 3201 O O . ASP A 1 393 ? -10.014 17.991 30.444 1.00 85.38 393 ASP A O 1
ATOM 3205 N N . LEU A 1 394 ? -9.260 19.755 29.264 1.00 82.38 394 LEU A N 1
ATOM 3206 C CA . LEU A 1 394 ? -9.813 19.332 27.988 1.00 82.38 394 LEU A CA 1
ATOM 3207 C C . LEU A 1 394 ? -8.660 18.879 27.088 1.00 82.38 394 LEU A C 1
ATOM 3209 O O . LEU A 1 394 ? -7.794 19.677 26.742 1.00 82.38 394 LEU A O 1
ATOM 3213 N N . GLU A 1 395 ? -8.644 17.602 26.716 1.00 83.31 395 GLU A N 1
ATOM 3214 C CA . GLU A 1 395 ? -7.656 17.040 25.790 1.00 83.31 395 GLU A CA 1
ATOM 3215 C C . GLU A 1 395 ? -8.348 16.457 24.559 1.00 83.31 395 GLU A C 1
ATOM 3217 O O . GLU A 1 395 ? -9.471 15.961 24.642 1.00 83.31 395 GLU A O 1
ATOM 3222 N N . VAL A 1 396 ? -7.660 16.470 23.417 1.00 83.44 396 VAL A N 1
ATOM 3223 C CA . VAL A 1 396 ? -8.129 15.828 22.185 1.00 83.44 396 VAL A CA 1
ATOM 3224 C C . VAL A 1 396 ? -7.406 14.497 22.010 1.00 83.44 396 VAL A C 1
ATOM 3226 O O . VAL A 1 396 ? -6.181 14.419 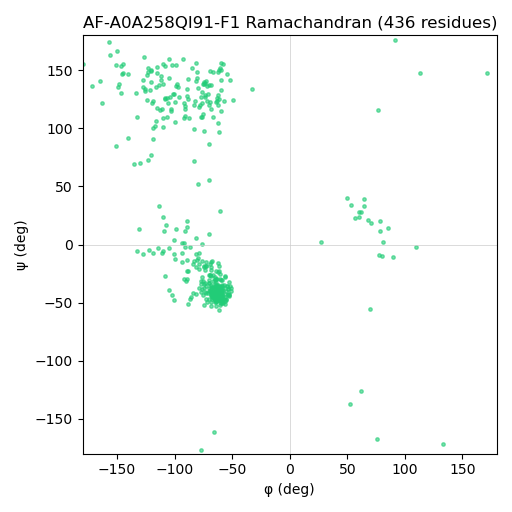22.104 1.00 83.44 396 VAL A O 1
ATOM 3229 N N . PHE A 1 397 ? -8.174 13.441 21.774 1.00 81.94 397 PHE A N 1
ATOM 3230 C CA . PHE A 1 397 ? -7.692 12.075 21.603 1.00 81.94 397 PHE A CA 1
ATOM 3231 C C . PHE A 1 397 ? -7.820 11.641 20.144 1.00 81.94 397 PHE A C 1
ATOM 3233 O O . PHE A 1 397 ? -8.689 12.117 19.420 1.00 81.94 397 PHE A O 1
ATOM 3240 N N . ASP A 1 398 ? -6.979 10.703 19.725 1.00 81.81 398 ASP A N 1
ATOM 3241 C CA . ASP A 1 398 ? -6.989 10.085 18.398 1.00 81.81 398 ASP A CA 1
ATOM 3242 C C . ASP A 1 398 ? -7.808 8.782 18.331 1.00 81.81 398 ASP A C 1
ATOM 3244 O O . ASP A 1 398 ? -8.038 8.264 17.239 1.00 81.81 398 ASP A O 1
ATOM 3248 N N . ASP A 1 399 ? -8.288 8.277 19.473 1.00 83.88 399 ASP A N 1
ATOM 3249 C CA . ASP A 1 399 ? -9.187 7.123 19.584 1.00 83.88 399 ASP A CA 1
ATOM 3250 C C . ASP A 1 399 ? -10.458 7.455 20.386 1.00 83.88 399 ASP A C 1
ATOM 3252 O O . ASP A 1 399 ? -10.400 7.988 21.496 1.00 83.88 399 ASP A O 1
ATOM 3256 N N . LEU A 1 400 ? -11.622 7.086 19.842 1.00 84.69 400 LEU A N 1
ATOM 3257 C CA . LEU A 1 400 ? -12.931 7.389 20.432 1.00 84.69 400 LEU A CA 1
ATOM 3258 C C . LEU A 1 400 ? -13.171 6.628 21.744 1.00 84.69 400 LEU A C 1
ATOM 3260 O O . LEU A 1 400 ? -13.767 7.168 22.680 1.00 84.69 400 LEU A O 1
ATOM 3264 N N . VAL A 1 401 ? -12.773 5.354 21.807 1.00 86.94 401 VAL A N 1
ATOM 3265 C CA . VAL A 1 401 ? -13.035 4.504 22.979 1.00 86.94 401 VAL A CA 1
ATOM 3266 C C . VAL A 1 401 ? -12.234 5.013 24.169 1.00 86.94 401 VAL A C 1
ATOM 3268 O O . VAL A 1 401 ? -12.768 5.151 25.274 1.00 86.94 401 VAL A O 1
ATOM 3271 N N . GLU A 1 402 ? -10.971 5.348 23.931 1.00 85.81 402 GLU A N 1
ATOM 3272 C CA . GLU A 1 402 ? -10.109 5.942 24.935 1.00 85.81 402 GLU A CA 1
ATOM 3273 C C . GLU A 1 402 ? -10.594 7.335 25.366 1.00 85.81 402 GLU A C 1
ATOM 3275 O O . GLU A 1 402 ? -10.718 7.582 26.571 1.00 85.81 402 GLU A O 1
ATOM 3280 N N . ALA A 1 403 ? -10.974 8.201 24.418 1.00 86.88 403 ALA A N 1
ATOM 3281 C CA . ALA A 1 403 ? -11.536 9.518 24.718 1.00 86.88 403 ALA A CA 1
ATOM 3282 C C . ALA A 1 403 ? -12.753 9.410 25.644 1.00 86.88 403 ALA A C 1
ATOM 3284 O O . ALA A 1 403 ? -12.815 10.075 26.676 1.00 86.88 403 ALA A O 1
ATOM 3285 N N . ARG A 1 404 ? -13.696 8.507 25.340 1.00 90.44 404 ARG A N 1
ATOM 3286 C CA . ARG A 1 404 ? -14.896 8.275 26.163 1.00 90.44 404 ARG A CA 1
ATOM 3287 C C . ARG A 1 404 ? -14.559 7.807 27.573 1.00 90.44 404 ARG A C 1
ATOM 3289 O O . ARG A 1 404 ? -15.193 8.255 28.529 1.00 90.44 404 ARG A O 1
ATOM 3296 N N . LYS A 1 405 ? -13.566 6.925 27.719 1.00 91.31 405 LYS A N 1
ATOM 3297 C CA . LYS A 1 405 ? -13.114 6.439 29.029 1.00 91.31 405 LYS A CA 1
ATOM 3298 C C . LYS A 1 405 ? -12.601 7.588 29.895 1.00 91.31 405 LYS A C 1
ATOM 3300 O O . LYS A 1 405 ? -13.002 7.693 31.053 1.00 91.31 405 LYS A O 1
ATOM 3305 N N . HIS A 1 406 ? -11.744 8.444 29.339 1.00 90.25 406 HIS A N 1
ATOM 3306 C CA . HIS A 1 406 ? -11.231 9.607 30.059 1.00 90.25 406 HIS A CA 1
ATOM 3307 C C . HIS A 1 406 ? -12.330 10.633 30.318 1.00 90.25 406 HIS A C 1
ATOM 3309 O O . HIS A 1 406 ? -12.518 11.022 31.468 1.00 90.25 406 HIS A O 1
ATOM 3315 N N . HIS A 1 407 ? -13.128 10.964 29.301 1.00 90.75 407 HIS A N 1
ATOM 3316 C CA . HIS A 1 407 ? -14.242 11.903 29.404 1.00 90.75 407 HIS A CA 1
ATOM 3317 C C . HIS A 1 407 ? -15.198 11.527 30.540 1.00 90.75 407 HIS A C 1
ATOM 3319 O O . HIS A 1 407 ? -15.577 12.379 31.337 1.00 90.75 407 HIS A O 1
ATOM 3325 N N . TRP A 1 408 ? -15.526 10.240 30.686 1.00 92.31 408 TRP A N 1
ATOM 3326 C CA . TRP A 1 408 ? -16.363 9.764 31.786 1.00 92.31 408 TRP A CA 1
ATOM 3327 C C . TRP A 1 408 ? -15.740 10.014 33.169 1.00 92.31 408 TRP A C 1
ATOM 3329 O O . TRP A 1 408 ? -16.437 10.422 34.100 1.00 92.31 408 TRP A O 1
ATOM 3339 N N . GLN A 1 409 ? -14.428 9.818 33.318 1.00 91.88 409 GLN A N 1
ATOM 3340 C CA . GLN A 1 409 ? -13.711 10.123 34.561 1.00 91.88 409 GLN A CA 1
ATOM 3341 C C . GLN A 1 409 ? -13.692 11.633 34.843 1.00 91.88 409 GLN A C 1
ATOM 3343 O O . GLN A 1 409 ? -13.971 12.048 35.969 1.00 91.88 409 GLN A O 1
ATOM 3348 N N . GLY A 1 410 ? -13.440 12.456 33.822 1.00 90.06 410 GLY A N 1
ATOM 3349 C CA . GLY A 1 410 ? -13.479 13.914 33.934 1.00 90.06 410 GLY A CA 1
ATOM 3350 C C . GLY A 1 410 ? -14.864 14.447 34.317 1.00 90.06 410 GLY A C 1
ATOM 3351 O O . GLY A 1 410 ? -14.978 15.260 35.232 1.00 90.06 410 GLY A O 1
ATOM 3352 N N . LEU A 1 411 ? -15.939 13.929 33.713 1.00 90.75 411 LEU A N 1
ATOM 3353 C CA . LEU A 1 411 ? -17.318 14.289 34.076 1.00 90.75 411 LEU A CA 1
ATOM 3354 C C . LEU A 1 411 ? -17.616 13.990 35.550 1.00 90.75 411 LEU A C 1
ATOM 3356 O O . LEU A 1 411 ? -18.165 14.835 36.260 1.00 90.75 411 LEU A O 1
ATOM 3360 N N . ARG A 1 412 ? -17.217 12.807 36.038 1.00 90.81 412 ARG A N 1
ATOM 3361 C CA . ARG A 1 412 ? -17.370 12.439 37.455 1.00 90.81 412 ARG A CA 1
ATOM 3362 C C . ARG A 1 412 ? -16.623 13.402 38.373 1.00 90.81 412 ARG A C 1
ATOM 3364 O O . ARG A 1 412 ? -17.158 13.790 39.411 1.00 90.81 412 ARG A O 1
ATOM 3371 N N . ARG A 1 413 ? -15.412 13.814 37.992 1.00 89.56 413 ARG A N 1
ATOM 3372 C CA . ARG A 1 413 ? -14.617 14.784 38.751 1.00 89.56 413 ARG A CA 1
ATOM 3373 C C . ARG A 1 413 ? -15.274 16.160 38.783 1.00 89.56 413 ARG A C 1
ATOM 3375 O O . ARG A 1 413 ? -15.416 16.719 39.866 1.00 89.56 413 ARG A O 1
ATOM 3382 N N . LEU A 1 414 ? -15.700 16.696 37.643 1.00 89.25 414 LEU A N 1
ATOM 3383 C CA . LEU A 1 414 ? -16.386 17.993 37.562 1.00 89.25 414 LEU A CA 1
ATOM 3384 C C . LEU A 1 414 ? -17.685 18.011 38.369 1.00 89.25 414 LEU A C 1
ATOM 3386 O O . LEU A 1 414 ? -17.955 18.962 39.111 1.00 89.25 414 LEU A O 1
ATOM 3390 N N . PHE A 1 415 ? -18.454 16.923 38.304 1.00 89.06 415 PHE A N 1
ATOM 3391 C CA . PHE A 1 415 ? -19.619 16.739 39.160 1.00 89.06 415 PHE A CA 1
ATOM 3392 C C . PHE A 1 415 ? -19.237 16.764 40.648 1.00 89.06 415 PHE A C 1
ATOM 3394 O O . PHE A 1 415 ? -19.876 17.459 41.436 1.00 89.06 415 PHE A O 1
ATOM 3401 N N . ALA A 1 416 ? -18.168 16.064 41.037 1.00 87.31 416 ALA A N 1
ATOM 3402 C CA . ALA A 1 416 ? -17.719 16.022 42.426 1.00 87.31 416 ALA A CA 1
ATOM 3403 C C . ALA A 1 416 ? -17.165 17.362 42.939 1.00 87.31 416 ALA A C 1
ATOM 3405 O O . ALA A 1 416 ? -17.385 17.714 44.099 1.00 87.31 416 ALA A O 1
ATOM 3406 N N . LEU A 1 417 ? -16.467 18.119 42.090 1.00 87.38 417 LEU A N 1
ATOM 3407 C CA . LEU A 1 417 ? -15.923 19.435 42.430 1.00 87.38 417 LEU A CA 1
ATOM 3408 C C . LEU A 1 417 ? -17.036 20.469 42.634 1.00 87.38 417 LEU A C 1
ATOM 3410 O O . LEU A 1 417 ? -17.001 21.201 43.622 1.00 87.38 417 LEU A O 1
ATOM 3414 N N . SER A 1 418 ? -18.048 20.473 41.761 1.00 86.00 418 SER A N 1
ATOM 3415 C CA . SER A 1 418 ? -19.214 21.363 41.877 1.00 86.00 418 SER A CA 1
ATOM 3416 C C . SER A 1 418 ? -20.124 21.025 43.067 1.00 86.00 418 SER A C 1
ATOM 3418 O O . SER A 1 418 ? -20.750 21.917 43.630 1.00 86.00 418 SER A O 1
ATOM 3420 N N . ASN A 1 419 ? -20.154 19.760 43.504 1.00 86.75 419 ASN A N 1
ATOM 3421 C CA . ASN A 1 419 ? -21.044 19.254 44.558 1.00 86.75 419 ASN A CA 1
ATOM 3422 C C . ASN A 1 419 ? -20.298 18.815 45.832 1.00 86.75 419 ASN A C 1
ATOM 3424 O O . ASN A 1 419 ? -20.690 17.870 46.518 1.00 86.75 419 ASN A O 1
ATOM 3428 N N . LYS A 1 420 ? -19.191 19.480 46.173 1.00 84.12 420 LYS A N 1
ATOM 3429 C CA . LYS A 1 420 ? -18.311 19.041 47.268 1.00 84.12 420 LYS A CA 1
ATOM 3430 C C . LYS A 1 420 ? -19.017 18.960 48.627 1.00 84.12 420 LYS A C 1
ATOM 3432 O O . LYS A 1 420 ? -18.770 18.026 49.391 1.00 84.12 420 LYS A O 1
ATOM 3437 N N . ASP A 1 421 ? -19.881 19.922 48.940 1.00 83.06 421 ASP A N 1
ATOM 3438 C CA . ASP A 1 421 ? -20.544 19.996 50.247 1.00 83.06 421 ASP A CA 1
ATOM 3439 C C . ASP A 1 421 ? -21.713 19.014 50.370 1.00 83.06 421 ASP A C 1
ATOM 3441 O O . ASP A 1 421 ? -21.861 18.366 51.408 1.00 83.06 421 ASP A O 1
ATOM 3445 N N . THR A 1 422 ? -22.478 18.818 49.294 1.00 83.75 422 THR A N 1
ATOM 3446 C CA . THR A 1 422 ? -23.534 17.798 49.220 1.00 83.75 422 THR A CA 1
ATOM 3447 C C . THR A 1 422 ? -22.947 16.391 49.290 1.00 83.75 422 THR A C 1
ATOM 3449 O O . THR A 1 422 ? -23.447 15.566 50.053 1.00 83.75 422 THR A O 1
ATOM 3452 N N . LEU A 1 423 ? -21.831 16.121 48.604 1.00 83.00 423 LEU A N 1
ATOM 3453 C CA . LEU A 1 423 ? -21.131 14.836 48.705 1.00 83.00 423 LEU A CA 1
ATOM 3454 C C . LEU A 1 423 ? -20.563 14.583 50.106 1.00 83.00 423 LEU A C 1
ATOM 3456 O O . LEU A 1 423 ? -20.698 13.477 50.627 1.00 83.00 423 LEU A O 1
ATOM 3460 N N . LYS A 1 424 ? -19.986 15.598 50.763 1.00 81.12 424 LYS A N 1
ATOM 3461 C CA . LYS A 1 424 ? -19.548 15.484 52.167 1.00 81.12 424 LYS A CA 1
ATOM 3462 C C . LYS A 1 424 ? -20.713 15.217 53.120 1.00 81.12 424 LYS A C 1
ATOM 3464 O O . LYS A 1 424 ? -20.551 14.448 54.067 1.00 81.12 424 LYS A O 1
ATOM 3469 N N . ALA A 1 425 ? -21.862 15.860 52.908 1.00 82.00 425 ALA A N 1
ATOM 3470 C CA . ALA A 1 425 ? -23.061 15.638 53.711 1.00 82.00 425 ALA A CA 1
ATOM 3471 C C . ALA A 1 425 ? -23.600 14.211 53.523 1.00 82.00 425 ALA A C 1
ATOM 3473 O O . ALA A 1 425 ? -23.823 13.515 54.512 1.00 82.00 425 ALA A O 1
ATOM 3474 N N . LEU A 1 426 ? -23.697 13.741 52.275 1.00 79.81 426 LEU A N 1
ATOM 3475 C CA . LEU A 1 426 ? -24.085 12.368 51.940 1.00 79.81 426 LEU A CA 1
ATOM 3476 C C . LEU A 1 426 ? -23.132 11.338 52.555 1.00 79.81 426 LEU A C 1
ATOM 3478 O O . LEU A 1 426 ? -23.579 10.366 53.153 1.00 79.81 426 LEU A O 1
ATOM 3482 N N . GLN A 1 427 ? -21.821 11.580 52.498 1.00 75.06 427 GLN A N 1
ATOM 3483 C CA . GLN A 1 427 ? -20.819 10.692 53.091 1.00 75.06 427 GLN A CA 1
ATOM 3484 C C . GLN A 1 427 ? -20.924 10.609 54.624 1.00 75.06 427 GLN A C 1
ATOM 3486 O O . GLN A 1 427 ? -20.601 9.575 55.203 1.00 75.06 427 GLN A O 1
ATOM 3491 N N . LYS A 1 428 ? -21.386 11.676 55.294 1.00 77.00 428 LYS A N 1
ATOM 3492 C CA . LYS A 1 428 ? -21.679 11.664 56.739 1.00 77.00 428 LYS A CA 1
ATOM 3493 C C . LYS A 1 428 ? -22.998 10.963 57.071 1.00 77.00 428 LYS A C 1
ATOM 3495 O O . LYS A 1 428 ? -23.104 10.366 58.136 1.00 77.00 428 LYS A O 1
ATOM 3500 N N . GLN A 1 429 ? -23.996 11.067 56.194 1.00 79.00 429 GLN A N 1
ATOM 3501 C CA . GLN A 1 429 ? -25.335 10.502 56.396 1.00 79.00 429 GLN A CA 1
ATOM 3502 C C . GLN A 1 429 ? -25.444 9.023 56.000 1.00 79.00 429 GLN A C 1
ATOM 3504 O O . GLN A 1 429 ? -26.377 8.354 56.434 1.00 79.00 429 GLN A O 1
ATOM 3509 N N . LEU A 1 430 ? -24.491 8.501 55.226 1.00 68.19 430 LEU A N 1
ATOM 3510 C CA . LEU A 1 430 ? -24.413 7.095 54.829 1.00 68.19 430 LEU A CA 1
ATOM 3511 C C . LEU A 1 430 ? -23.115 6.448 55.351 1.00 68.19 430 LEU A C 1
ATOM 3513 O O . LEU A 1 430 ? -22.089 6.460 54.660 1.00 68.19 430 LEU A O 1
ATOM 3517 N N . PRO A 1 431 ? -23.136 5.851 56.559 1.00 61.75 431 PRO A N 1
ATOM 3518 C CA . PRO A 1 431 ? -22.030 5.031 57.042 1.00 61.75 431 PRO A CA 1
ATOM 3519 C C . PRO A 1 431 ? -21.847 3.825 56.103 1.00 61.75 431 PRO A C 1
ATOM 3521 O O . PRO A 1 431 ? -22.803 3.098 55.855 1.00 61.75 431 PRO A O 1
ATOM 3524 N N . GLY A 1 432 ? -20.639 3.627 55.559 1.00 65.06 432 GLY A N 1
ATOM 3525 C CA . GLY A 1 432 ? -20.319 2.525 54.630 1.00 65.06 432 GLY A CA 1
ATOM 3526 C C . GLY A 1 432 ? -20.074 2.932 53.169 1.00 65.06 432 GLY A C 1
ATOM 3527 O O . GLY A 1 432 ? -19.684 2.102 52.359 1.00 65.06 432 GLY A O 1
ATOM 3528 N N . LEU A 1 433 ? -20.202 4.215 52.806 1.00 56.22 433 LEU A N 1
ATOM 3529 C CA . LEU A 1 433 ? -20.053 4.666 51.408 1.00 56.22 433 LEU A CA 1
ATOM 3530 C C . LEU A 1 433 ? -18.661 4.400 50.789 1.00 56.22 433 LEU A C 1
ATOM 3532 O O . LEU A 1 433 ? -18.528 4.303 49.573 1.00 56.22 433 LEU A O 1
ATOM 3536 N N . ARG A 1 434 ? -17.621 4.245 51.623 1.00 55.62 434 ARG A N 1
ATOM 3537 C CA . ARG A 1 434 ? -16.269 3.836 51.190 1.00 55.62 434 ARG A CA 1
ATOM 3538 C C . ARG A 1 434 ? -16.216 2.399 50.657 1.00 55.62 434 ARG A C 1
ATOM 3540 O O . ARG A 1 434 ? -15.345 2.110 49.847 1.00 55.62 434 ARG A O 1
ATOM 3547 N N . GLU A 1 435 ? -17.128 1.528 51.085 1.00 55.97 435 GLU A N 1
ATOM 3548 C CA . GLU A 1 435 ? -17.213 0.132 50.631 1.00 55.97 435 GLU A CA 1
ATOM 3549 C C . GLU A 1 435 ? -17.927 0.005 49.272 1.00 55.97 435 GLU A C 1
ATOM 3551 O O . GLU A 1 435 ? -17.808 -1.020 48.609 1.00 55.97 435 GLU A O 1
ATOM 3556 N N . LEU A 1 436 ? -18.610 1.066 48.815 1.00 54.97 436 LEU A N 1
ATOM 3557 C CA . LEU A 1 436 ? -19.370 1.108 47.556 1.00 54.97 436 LEU A CA 1
ATOM 3558 C C . LEU A 1 436 ? -18.575 1.616 46.334 1.00 54.97 436 LEU A C 1
ATOM 3560 O O . LEU A 1 436 ? -19.126 1.664 45.239 1.00 54.97 436 LEU A O 1
ATOM 3564 N N . GLY A 1 437 ? -17.287 1.954 46.483 1.00 51.53 437 GLY A N 1
ATOM 3565 C CA . GLY A 1 437 ? -16.374 2.143 45.344 1.00 51.53 437 GLY A CA 1
ATOM 3566 C C . GLY A 1 437 ? -16.706 3.298 44.385 1.00 51.53 437 GLY A C 1
ATOM 3567 O O . GLY A 1 437 ? -16.559 3.138 43.172 1.00 51.53 437 GLY A O 1
ATOM 3568 N N . LEU A 1 438 ? -17.152 4.447 44.908 1.00 44.53 438 LEU A N 1
ATOM 3569 C CA . LEU A 1 438 ? -17.260 5.697 44.140 1.00 44.53 438 LEU A CA 1
ATOM 3570 C C . LEU A 1 438 ? -15.910 6.406 44.023 1.00 44.53 438 LEU A C 1
ATOM 3572 O O . LEU A 1 438 ? -15.284 6.683 45.069 1.00 44.53 438 LEU A O 1
#

Radius of gyration: 33.34 Å; Cα contacts (8 Å, |Δi|>4): 548; chains: 1; bounding box: 85×75×104 Å

Mean predicted aligned error: 15.84 Å

Foldseek 3Di:
DWDDDPNHTPDDDDDDDCCVPDLQVLQLCCQLVCQLVVQQQHDQPDPVSVVVSVVVCCVVQPPPPPLRVLQVVLQVVQVQLCLQLVPPQFFDDSVLSSVLCVVLPDSQDRHPVSSSVVQVVQVVVPPDPDDRSSVSSHDDSVSTGDPDDDPPSCQQRPQWDQFLNKIWGWGGGPDPPDLRHAIETEAELLCLQSGDQQLQLLPGLSLNLVLQLVQLVQADPVLSVQCPVSSVSSVVLSVVCVVVVNRSPGHPVVSSQVVCCVPRVDHDDPVRTDSVPDGSNSAYWYFYAYPVRDTPDIGRDSVVVCVVRVVVSFVVNQVQVQVQCCVPPVAHDDDDDDDDDDDDDDDDDDPHPPFDFALEPPDDDDDQWDWGDDPPITAIWGWAWADPPRHTGITTGNDNVVRVVRRVVRVVNSVCSVCVPVVVVVPVVDPCVVVVPD